Protein AF-A0A925RPX2-F1 (afdb_monomer)

Foldseek 3Di:
DDPVLVVCCVVVVDPPVVSVLLVLLAAQWWKQFPPQGIWGWHDDDPPVQKTFIQGPVRHRDIDGNVCCSVGIDTADCLQLRNCCVPPLVVLLVCLVVPVLVSVQSNCVNVVQKDFLVVVCVSCDVRSHDVVCCVVSCVVSLVVNLVVLQWQRDPDRRGMIGGDDPPDFPVRSLVVQCVPDPDLVSNLVSLVVCLVPVVSCLPPQVVLVVVQVVLQVVLVVCLVPPVLSSLSSQLSNVSSQVSDPPDDDDPPGDHLLNSCLPDDLLVVLQSLLPHDLSSSLRNLVSLCVNPPPCSLVSLLVSLQRNAQSNVVSNLVVCVVVVSLVVNQVSLQVCLVVLNHFQNNLVVLLVCCVHSNVSNQELSSLVSLLVLLQVLVPDPDDRRNVVVVVCLQPVLCSLVSHLLPDDLVSLQVSLLSLLVRPNDDPVSNVSSSVSSCVNRVSNVLVVPPVNPPPPVQQFEAAPVLLVVLVVVLCCLVPPVLVVLVVQLVVLVVVPDCPPRPSNVVSVVSNVVSVVSNVVSVVNSVRYDHDPQPPDDFQFDDAQKWWWKAFPVRDIDIAHEHTPRPDDVVVNYDHCPDPQNVQRGGHGAQDWGFDQDPPPRDTTIIGTHGMDGHDD

Structure (mmCIF, N/CA/C/O backbone):
data_AF-A0A925RPX2-F1
#
_entry.id   AF-A0A925RPX2-F1
#
loop_
_atom_site.group_PDB
_atom_site.id
_atom_site.type_symbol
_atom_site.label_atom_id
_atom_site.label_alt_id
_atom_site.label_comp_id
_atom_site.label_asym_id
_atom_site.label_entity_id
_atom_site.label_seq_id
_atom_site.pdbx_PDB_ins_code
_atom_site.Cartn_x
_atom_site.Cartn_y
_atom_site.Cartn_z
_atom_site.occupancy
_atom_site.B_iso_or_equiv
_atom_site.auth_seq_id
_atom_site.auth_comp_id
_atom_site.auth_asym_id
_atom_site.auth_atom_id
_atom_site.pdbx_PDB_model_num
ATOM 1 N N . MET A 1 1 ? 31.991 4.817 -59.194 1.00 83.44 1 MET A N 1
ATOM 2 C CA . MET A 1 1 ? 31.283 5.787 -60.062 1.00 83.44 1 MET A CA 1
ATOM 3 C C . MET A 1 1 ? 30.471 4.980 -61.064 1.00 83.44 1 MET A C 1
ATOM 5 O O . MET A 1 1 ? 30.929 3.903 -61.421 1.00 83.44 1 MET A O 1
ATOM 9 N N . HIS A 1 2 ? 29.272 5.416 -61.454 1.00 91.44 2 HIS A N 1
ATOM 10 C CA . HIS A 1 2 ? 28.470 4.679 -62.437 1.00 91.44 2 HIS A CA 1
ATOM 11 C C . HIS A 1 2 ? 29.139 4.754 -63.828 1.00 91.44 2 HIS A C 1
ATOM 13 O O . HIS A 1 2 ? 29.599 5.845 -64.180 1.00 91.44 2 HIS A O 1
ATOM 19 N N . PRO A 1 3 ? 29.171 3.673 -64.637 1.00 90.69 3 PRO A N 1
ATOM 20 C CA . PRO A 1 3 ? 29.892 3.648 -65.919 1.00 90.69 3 PRO A CA 1
ATOM 21 C C . PRO A 1 3 ? 29.513 4.778 -66.889 1.00 90.69 3 PRO A C 1
ATOM 23 O O . PRO A 1 3 ? 30.376 5.363 -67.545 1.00 90.69 3 PRO A O 1
ATOM 26 N N . ASP A 1 4 ? 28.228 5.134 -66.957 1.00 87.94 4 ASP A N 1
ATOM 27 C CA . ASP A 1 4 ? 27.755 6.218 -67.834 1.00 87.94 4 ASP A CA 1
ATOM 28 C C . ASP A 1 4 ? 28.209 7.607 -67.375 1.00 87.94 4 ASP A C 1
ATOM 30 O O . ASP A 1 4 ? 28.449 8.493 -68.194 1.00 87.94 4 ASP A O 1
ATOM 34 N N . VAL A 1 5 ? 28.392 7.790 -66.068 1.00 90.81 5 VAL A N 1
ATOM 35 C CA . VAL A 1 5 ? 28.855 9.051 -65.479 1.00 90.81 5 VAL A CA 1
ATOM 36 C C . VAL A 1 5 ? 30.376 9.163 -65.567 1.00 90.81 5 VAL A C 1
ATOM 38 O O . VAL A 1 5 ? 30.907 10.241 -65.831 1.00 90.81 5 VAL A O 1
ATOM 41 N N . GLU A 1 6 ? 31.082 8.043 -65.423 1.00 91.38 6 GLU A N 1
ATOM 42 C CA . GLU A 1 6 ? 32.536 7.966 -65.557 1.00 91.38 6 GLU A CA 1
ATOM 43 C C . GLU A 1 6 ? 33.006 8.418 -66.944 1.00 91.38 6 GLU A C 1
ATOM 45 O O . GLU A 1 6 ? 33.950 9.201 -67.048 1.00 91.38 6 GLU A O 1
ATOM 50 N N . LYS A 1 7 ? 32.281 8.044 -68.008 1.00 91.25 7 LYS A N 1
ATOM 51 C CA . LYS A 1 7 ? 32.540 8.533 -69.374 1.00 91.25 7 LYS A CA 1
ATOM 52 C C . LYS A 1 7 ? 32.423 10.058 -69.484 1.00 91.25 7 LYS A C 1
ATOM 54 O O . LYS A 1 7 ? 33.217 10.679 -70.188 1.00 91.25 7 LYS A O 1
ATOM 59 N N . LEU A 1 8 ? 31.458 10.675 -68.796 1.00 89.50 8 LEU A N 1
ATOM 60 C CA . LEU A 1 8 ? 31.257 12.130 -68.815 1.00 89.50 8 LEU A CA 1
ATOM 61 C C . LEU A 1 8 ? 32.356 12.875 -68.048 1.00 89.50 8 LEU A C 1
ATOM 63 O O . LEU A 1 8 ? 32.799 13.934 -68.498 1.00 89.50 8 LEU A O 1
ATOM 67 N N . VAL A 1 9 ? 32.816 12.315 -66.926 1.00 91.38 9 VAL A N 1
ATOM 68 C CA . VAL A 1 9 ? 33.948 12.850 -66.153 1.00 91.38 9 VAL A CA 1
ATOM 69 C C . VAL A 1 9 ? 35.251 12.714 -66.946 1.00 91.38 9 VAL A C 1
ATOM 71 O O . VAL A 1 9 ? 35.983 13.691 -67.083 1.00 91.38 9 VAL A O 1
ATOM 74 N N . ALA A 1 10 ? 35.516 11.540 -67.527 1.00 90.44 10 ALA A N 1
ATOM 75 C CA . ALA A 1 10 ? 36.710 11.281 -68.334 1.00 90.44 10 ALA A CA 1
ATOM 76 C C . ALA A 1 10 ? 36.776 12.165 -69.592 1.00 90.44 10 ALA A C 1
ATOM 78 O O . ALA A 1 10 ? 37.853 12.604 -69.98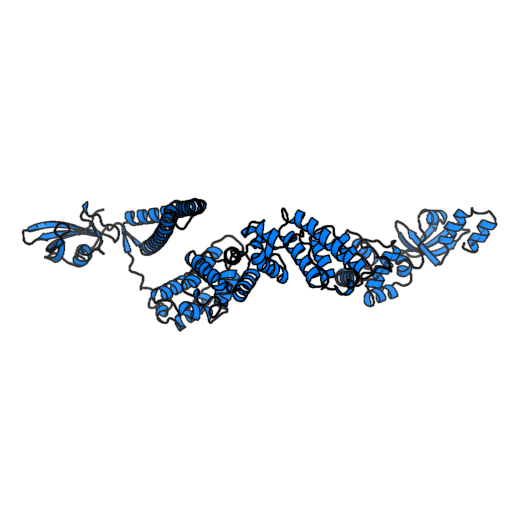6 1.00 90.44 10 ALA A O 1
ATOM 79 N N . ALA A 1 11 ? 35.623 12.484 -70.189 1.00 90.38 11 ALA A N 1
ATOM 80 C CA . ALA A 1 11 ? 35.512 13.412 -71.314 1.00 90.38 11 ALA A CA 1
ATOM 81 C C . ALA A 1 11 ? 35.561 14.904 -70.910 1.00 90.38 11 ALA A C 1
ATOM 83 O O . ALA A 1 11 ? 35.357 15.765 -71.765 1.00 90.38 11 ALA A O 1
ATOM 84 N N . GLY A 1 12 ? 35.763 15.229 -69.626 1.00 88.19 12 GLY A N 1
ATOM 85 C CA . GLY A 1 12 ? 35.833 16.605 -69.120 1.00 88.19 12 GLY A CA 1
ATOM 86 C C . GLY A 1 12 ? 34.508 17.375 -69.161 1.00 88.19 12 GLY A C 1
ATOM 87 O O . GLY A 1 12 ? 34.500 18.591 -68.985 1.00 88.19 12 GLY A O 1
ATOM 88 N N . ARG A 1 13 ? 33.378 16.693 -69.395 1.00 88.75 13 ARG A N 1
ATOM 89 C CA . ARG A 1 13 ? 32.055 17.330 -69.520 1.00 88.75 13 ARG A CA 1
ATOM 90 C C . ARG A 1 13 ? 31.471 17.744 -68.174 1.00 88.75 13 ARG A C 1
ATOM 92 O O . ARG A 1 13 ? 30.673 18.675 -68.126 1.00 88.75 13 ARG A O 1
ATOM 99 N N . ILE A 1 14 ? 31.852 17.056 -67.098 1.00 90.38 14 ILE A N 1
ATOM 100 C CA . ILE A 1 14 ? 31.456 17.378 -65.723 1.00 90.38 14 ILE A CA 1
ATOM 101 C C . ILE A 1 14 ? 32.638 17.183 -64.755 1.00 90.38 14 ILE A C 1
ATOM 103 O O . ILE A 1 14 ? 33.456 16.284 -64.966 1.00 90.38 14 ILE A O 1
ATOM 107 N N . PRO A 1 15 ? 32.736 17.975 -63.670 1.00 93.06 15 PRO A N 1
ATOM 108 C CA . PRO A 1 15 ? 33.740 17.763 -62.628 1.00 93.06 15 PRO A CA 1
ATOM 109 C C . PRO A 1 15 ? 33.550 16.434 -61.882 1.00 93.06 15 PRO A C 1
ATOM 111 O O . PRO A 1 15 ? 32.421 15.995 -61.660 1.00 93.06 15 PRO A O 1
ATOM 114 N N . LYS A 1 16 ? 34.647 15.838 -61.395 1.00 91.31 16 LYS A N 1
ATOM 115 C CA . LYS A 1 16 ? 34.621 14.577 -60.627 1.00 91.31 16 LYS A CA 1
ATOM 116 C C . LYS A 1 16 ? 33.638 14.588 -59.435 1.00 91.31 16 LYS A C 1
ATOM 118 O O . LYS A 1 16 ? 32.852 13.647 -59.358 1.00 91.31 16 LYS A O 1
ATOM 123 N N . PRO A 1 17 ? 33.569 15.633 -58.579 1.00 92.00 17 PRO A N 1
ATOM 124 C CA . PRO A 1 17 ? 32.609 15.662 -57.465 1.00 92.00 17 PRO A CA 1
ATOM 125 C C . PRO A 1 17 ? 31.141 15.648 -57.921 1.00 92.00 17 PRO A C 1
ATOM 127 O O . PRO A 1 17 ? 30.284 15.030 -57.293 1.00 92.00 17 PRO A O 1
ATOM 130 N N . VAL A 1 18 ? 30.848 16.296 -59.055 1.00 90.69 18 VAL A N 1
ATOM 131 C CA . VAL A 1 18 ? 29.513 16.286 -59.672 1.00 90.69 18 VAL A CA 1
ATOM 132 C C . VAL A 1 18 ? 29.195 14.882 -60.184 1.00 90.69 18 VAL A C 1
ATOM 134 O O . VAL A 1 18 ? 28.097 14.387 -59.951 1.00 90.69 18 VAL A O 1
ATOM 137 N N . GLY A 1 19 ? 30.163 14.207 -60.810 1.00 91.75 19 GLY A N 1
ATOM 138 C CA . GLY A 1 19 ? 30.017 12.819 -61.252 1.00 91.75 19 GLY A CA 1
ATOM 139 C C . GLY A 1 19 ? 29.832 11.815 -60.105 1.00 91.75 19 GLY A C 1
ATOM 140 O O . GLY A 1 19 ? 29.052 10.869 -60.225 1.00 91.75 19 GLY A O 1
ATOM 141 N N . GLU A 1 20 ? 30.490 12.021 -58.965 1.00 92.94 20 GLU A N 1
ATOM 142 C CA . GLU A 1 20 ? 30.296 11.199 -57.762 1.00 92.94 20 GLU A CA 1
ATOM 143 C C . GLU A 1 20 ? 28.879 11.366 -57.204 1.00 92.94 20 GLU A C 1
ATOM 145 O O . GLU A 1 20 ? 28.175 10.371 -57.017 1.00 92.94 20 GLU A O 1
ATOM 150 N N . ARG A 1 21 ? 28.418 12.613 -57.035 1.00 93.69 21 ARG A N 1
ATOM 151 C CA . ARG A 1 21 ? 27.053 12.907 -56.575 1.00 93.69 21 ARG A CA 1
ATOM 152 C C . ARG A 1 21 ? 25.995 12.389 -57.545 1.00 93.69 21 ARG A C 1
ATOM 154 O O . ARG A 1 21 ? 24.973 11.869 -57.104 1.00 93.69 21 ARG A O 1
ATOM 161 N N . LEU A 1 22 ? 26.233 12.524 -58.846 1.00 92.81 22 LEU A N 1
ATOM 162 C CA . LEU A 1 22 ? 25.330 12.032 -59.876 1.00 92.81 22 LEU A CA 1
ATOM 163 C C . LEU A 1 22 ? 25.261 10.504 -59.846 1.00 92.81 22 LEU A C 1
ATOM 165 O O . LEU A 1 22 ? 24.171 9.959 -59.835 1.00 92.81 22 LEU A O 1
ATOM 169 N N . SER A 1 23 ? 26.394 9.808 -59.715 1.00 94.19 23 SER A N 1
ATOM 170 C CA . SER A 1 23 ? 26.424 8.338 -59.612 1.00 94.19 23 SER A CA 1
ATOM 171 C C . SER A 1 23 ? 25.605 7.787 -58.445 1.00 94.19 23 SER A C 1
ATOM 173 O O . SER A 1 23 ? 25.100 6.673 -58.531 1.00 94.19 23 SER A O 1
ATOM 175 N N . GLN A 1 24 ? 25.454 8.548 -57.360 1.00 94.25 24 GLN A N 1
ATOM 176 C CA . GLN A 1 24 ? 24.582 8.167 -56.249 1.00 94.25 24 GLN A CA 1
ATOM 177 C C . GLN A 1 24 ? 23.092 8.169 -56.628 1.00 94.25 24 GLN A C 1
ATOM 179 O O . GLN A 1 24 ? 22.312 7.481 -55.984 1.00 94.25 24 GLN A O 1
ATOM 184 N N . LEU A 1 25 ? 22.699 8.884 -57.683 1.00 94.44 25 LEU A N 1
ATOM 185 C CA . LEU A 1 25 ? 21.346 8.897 -58.247 1.00 94.44 25 LEU A CA 1
ATOM 186 C C . LEU A 1 25 ? 21.219 8.019 -59.497 1.00 94.44 25 LEU A C 1
ATOM 188 O O . LEU A 1 25 ? 20.345 8.260 -60.322 1.00 94.44 25 LEU A O 1
ATOM 192 N N . ALA A 1 26 ? 22.096 7.031 -59.674 1.00 94.44 26 ALA A N 1
ATOM 193 C CA . ALA A 1 26 ? 21.923 6.058 -60.744 1.00 94.44 26 ALA A CA 1
ATOM 194 C C . ALA A 1 26 ? 20.628 5.242 -60.552 1.00 94.44 26 ALA A C 1
ATOM 196 O O . ALA A 1 26 ? 20.245 4.983 -59.406 1.00 94.44 26 ALA A O 1
ATOM 197 N N . PRO A 1 27 ? 19.973 4.798 -61.641 1.00 95.31 27 PRO A N 1
ATOM 198 C CA . PRO A 1 27 ? 18.850 3.874 -61.580 1.00 95.31 27 PRO A CA 1
ATOM 199 C C . PRO A 1 27 ? 19.154 2.671 -60.690 1.00 95.31 27 PRO A C 1
ATOM 201 O O . PRO A 1 27 ? 20.231 2.080 -60.766 1.00 95.31 27 PRO A O 1
ATOM 204 N N . GLY A 1 28 ? 18.203 2.330 -59.826 1.00 93.31 28 GLY A N 1
ATOM 205 C CA . GLY A 1 28 ? 18.356 1.303 -58.800 1.00 93.31 28 GLY A CA 1
ATOM 206 C C . GLY A 1 28 ? 18.831 1.826 -57.443 1.00 93.31 28 GLY A C 1
ATOM 207 O O . GLY A 1 28 ? 18.580 1.157 -56.446 1.00 93.31 28 GLY A O 1
ATOM 208 N N . ASN A 1 29 ? 19.442 3.014 -57.363 1.00 95.62 29 ASN A N 1
ATOM 209 C CA . ASN A 1 29 ? 19.823 3.606 -56.079 1.00 95.62 29 ASN A CA 1
ATOM 210 C C . ASN A 1 29 ? 18.643 4.287 -55.379 1.00 95.62 29 ASN A C 1
ATOM 212 O O . ASN A 1 29 ? 17.643 4.667 -55.993 1.00 95.62 29 ASN A O 1
ATOM 216 N N . PHE A 1 30 ? 18.811 4.507 -54.078 1.00 96.75 30 PHE A N 1
ATOM 217 C CA . PHE A 1 30 ? 17.820 5.145 -53.224 1.00 96.75 30 PHE A CA 1
ATOM 218 C C . PHE A 1 30 ? 18.237 6.553 -52.838 1.00 96.75 30 PHE A C 1
ATOM 220 O O . PHE A 1 30 ? 19.423 6.871 -52.699 1.00 96.75 30 PHE A O 1
ATOM 227 N N . CYS A 1 31 ? 17.235 7.399 -52.631 1.00 95.56 31 CYS A N 1
ATOM 228 C CA . CYS A 1 31 ? 17.437 8.767 -52.205 1.00 95.56 31 CYS A CA 1
ATOM 229 C C . CYS A 1 31 ? 16.358 9.243 -51.226 1.00 95.56 31 CYS A C 1
ATOM 231 O O . CYS A 1 31 ? 15.223 8.768 -51.253 1.00 95.56 31 CYS A O 1
ATOM 233 N N . LEU A 1 32 ? 16.710 10.195 -50.365 1.00 94.44 32 LEU A N 1
ATOM 234 C CA . LEU A 1 32 ? 15.812 10.841 -49.416 1.00 94.44 32 LEU A CA 1
ATOM 235 C C . LEU A 1 32 ? 15.544 12.276 -49.853 1.00 94.44 32 LEU A C 1
ATOM 237 O O . LEU A 1 32 ? 16.477 13.068 -49.962 1.00 94.44 32 LEU A O 1
ATOM 241 N N . HIS A 1 33 ? 14.280 12.635 -50.058 1.00 94.75 33 HIS A N 1
ATOM 242 C CA . HIS A 1 33 ? 13.860 14.011 -50.303 1.00 94.75 33 HIS A CA 1
ATOM 243 C C . HIS A 1 33 ? 13.125 14.572 -49.083 1.00 94.75 33 HIS A C 1
ATOM 245 O O . HIS A 1 33 ? 12.215 13.936 -48.553 1.00 94.75 33 HIS A O 1
ATOM 251 N N . LYS A 1 34 ? 13.430 15.813 -48.684 1.00 90.12 34 LYS A N 1
ATOM 252 C CA . LYS A 1 34 ? 12.839 16.447 -47.487 1.00 90.12 34 LYS A CA 1
ATOM 253 C C . LYS A 1 34 ? 11.302 16.464 -47.481 1.00 90.12 34 LYS A C 1
ATOM 255 O O . LYS A 1 34 ? 10.702 16.334 -46.421 1.00 90.12 34 LYS A O 1
ATOM 260 N N . SER A 1 35 ? 10.678 16.644 -48.648 1.00 89.69 35 SER A N 1
ATOM 261 C CA . SER A 1 35 ? 9.212 16.727 -48.779 1.00 89.69 35 SER A CA 1
ATOM 262 C C . SER A 1 35 ? 8.545 15.438 -49.256 1.00 89.69 35 SER A C 1
ATOM 264 O O . SER A 1 35 ? 7.378 15.231 -48.957 1.00 89.69 35 SER A O 1
ATOM 266 N N . PHE A 1 36 ? 9.254 14.608 -50.029 1.00 89.44 36 PHE A N 1
ATOM 267 C CA . PHE A 1 36 ? 8.663 13.421 -50.669 1.00 89.44 36 PHE A CA 1
ATOM 268 C C . PHE A 1 36 ? 9.029 12.127 -49.931 1.00 89.44 36 PHE A C 1
ATOM 270 O O . PHE A 1 36 ? 8.434 11.088 -50.186 1.00 89.44 36 PHE A O 1
ATOM 277 N N . GLY A 1 37 ? 9.952 12.199 -48.967 1.00 92.00 37 GLY A N 1
ATOM 278 C CA . GLY A 1 37 ? 10.412 11.047 -48.209 1.00 92.00 37 GLY A CA 1
ATOM 279 C C . GLY A 1 37 ? 11.419 10.212 -48.991 1.00 92.00 37 GLY A C 1
ATOM 280 O O . GLY A 1 37 ? 12.156 10.723 -49.839 1.00 92.00 37 GLY A O 1
ATOM 281 N N . ALA A 1 38 ? 11.490 8.933 -48.641 1.00 94.38 38 ALA A N 1
ATOM 282 C CA . ALA A 1 38 ? 12.363 7.966 -49.283 1.00 94.38 38 ALA A CA 1
ATOM 283 C C . ALA A 1 38 ? 11.835 7.605 -50.678 1.00 94.38 38 ALA A C 1
ATOM 285 O O . ALA A 1 38 ? 10.625 7.463 -50.870 1.00 94.38 38 ALA A O 1
ATOM 286 N N . GLY A 1 39 ? 12.742 7.439 -51.638 1.00 95.50 39 GLY A N 1
ATOM 287 C CA . GLY A 1 39 ? 12.403 7.010 -52.987 1.00 95.50 39 GLY A CA 1
ATOM 288 C C . GLY A 1 39 ? 13.518 6.238 -53.678 1.00 95.50 39 GLY A C 1
ATOM 289 O O . GLY A 1 39 ? 14.686 6.325 -53.291 1.00 95.50 39 GLY A O 1
ATOM 290 N N . LYS A 1 40 ? 13.143 5.479 -54.706 1.00 96.88 40 LYS A N 1
ATOM 291 C CA . LYS A 1 40 ? 14.044 4.712 -55.567 1.00 96.88 40 LYS A CA 1
ATOM 292 C C . LYS A 1 40 ? 14.127 5.370 -56.936 1.00 96.88 40 LYS A C 1
ATOM 294 O O . LYS A 1 40 ? 13.103 5.648 -57.557 1.00 96.88 40 LYS A O 1
ATOM 299 N N . VAL A 1 41 ? 15.342 5.607 -57.419 1.00 96.31 41 VAL A N 1
ATOM 300 C CA . VAL A 1 41 ? 15.547 6.095 -58.784 1.00 96.31 41 VAL A CA 1
ATOM 301 C C . VAL A 1 41 ? 15.214 4.966 -59.750 1.00 96.31 41 VAL A C 1
ATOM 303 O O . VAL A 1 41 ? 15.841 3.905 -59.711 1.00 96.31 41 VAL A O 1
ATOM 306 N N . THR A 1 42 ? 14.235 5.187 -60.619 1.00 96.12 42 THR A N 1
ATOM 307 C CA . THR A 1 42 ? 13.827 4.203 -61.628 1.00 96.12 42 THR A CA 1
ATOM 308 C C . THR A 1 42 ? 14.557 4.420 -62.940 1.00 96.12 42 THR A C 1
ATOM 310 O O . THR A 1 42 ? 14.999 3.459 -63.564 1.00 96.12 42 THR A O 1
ATOM 313 N N . GLU A 1 43 ? 14.738 5.680 -63.327 1.00 95.06 43 GLU A N 1
ATOM 314 C CA . GLU A 1 43 ? 15.341 6.057 -64.597 1.00 95.06 43 GLU A CA 1
ATOM 315 C C . GLU A 1 43 ? 16.000 7.437 -64.509 1.00 95.06 43 GLU A C 1
ATOM 317 O O . GLU A 1 43 ? 15.612 8.293 -63.711 1.00 95.06 43 GLU A O 1
ATOM 322 N N . TRP A 1 44 ? 16.991 7.666 -65.366 1.00 94.94 44 TRP A N 1
ATOM 323 C CA . TRP A 1 44 ? 17.564 8.982 -65.615 1.00 94.94 44 TRP A CA 1
ATOM 324 C C . TRP A 1 44 ? 17.787 9.211 -67.114 1.00 94.94 44 TRP A C 1
ATOM 326 O O . TRP A 1 44 ? 18.173 8.306 -67.849 1.00 94.94 44 TRP A O 1
ATOM 336 N N . ASP A 1 45 ? 17.596 10.444 -67.566 1.00 93.19 45 ASP A N 1
ATOM 337 C CA . ASP A 1 45 ? 18.025 10.907 -68.881 1.00 93.19 45 ASP A CA 1
ATOM 338 C C . ASP A 1 45 ? 19.114 11.961 -68.683 1.00 93.19 45 ASP A C 1
ATOM 340 O O . ASP A 1 45 ? 18.853 13.134 -68.398 1.00 93.19 45 ASP A O 1
ATOM 344 N N . LEU A 1 46 ? 20.367 11.531 -68.825 1.00 89.69 46 LEU A N 1
ATOM 345 C CA . LEU A 1 46 ? 21.529 12.404 -68.666 1.00 89.69 46 LEU A CA 1
ATOM 346 C C . LEU A 1 46 ? 21.621 13.470 -69.769 1.00 89.69 46 LEU A C 1
ATOM 348 O O . LEU A 1 46 ? 22.185 14.538 -69.527 1.00 89.69 46 LEU A O 1
ATOM 352 N N . ALA A 1 47 ? 21.083 13.204 -70.966 1.00 87.69 47 ALA A N 1
ATOM 353 C CA . ALA A 1 47 ? 21.106 14.147 -72.081 1.00 87.69 47 ALA A CA 1
ATOM 354 C C . ALA A 1 47 ? 19.997 15.199 -71.935 1.00 87.69 47 ALA A C 1
ATOM 356 O O . ALA A 1 47 ? 20.266 16.395 -72.067 1.00 87.69 47 ALA A O 1
ATOM 357 N N . GLY A 1 48 ? 18.781 14.761 -71.598 1.00 90.19 48 GLY A N 1
ATOM 358 C CA . GLY A 1 48 ? 17.634 15.619 -71.294 1.00 90.19 48 GLY A CA 1
ATOM 359 C C . GLY A 1 48 ? 17.663 16.249 -69.899 1.00 90.19 48 GLY A C 1
ATOM 360 O O . GLY A 1 48 ? 16.836 17.112 -69.613 1.00 90.19 48 GLY A O 1
ATOM 361 N N . LYS A 1 49 ? 18.630 15.876 -69.049 1.00 93.12 49 LYS A N 1
ATOM 362 C CA . LYS A 1 49 ? 18.794 16.340 -67.658 1.00 93.12 49 LYS A CA 1
ATOM 363 C C . LYS A 1 49 ? 17.569 16.050 -66.784 1.00 93.12 49 LYS A C 1
ATOM 365 O O . LYS A 1 49 ? 17.178 16.876 -65.959 1.00 93.12 49 LYS A O 1
ATOM 370 N N . ARG A 1 50 ? 16.975 14.869 -66.938 1.00 96.12 50 ARG A N 1
ATOM 371 C CA . ARG A 1 50 ? 15.784 14.439 -66.190 1.00 96.12 50 ARG A CA 1
ATOM 372 C C . ARG A 1 50 ? 16.086 13.203 -65.354 1.00 96.12 50 ARG A C 1
ATOM 374 O O . ARG A 1 50 ? 16.981 12.425 -65.675 1.00 96.12 50 ARG A O 1
ATOM 381 N N . ILE A 1 51 ? 15.347 13.038 -64.267 1.00 96.31 51 ILE A N 1
ATOM 382 C CA . ILE A 1 51 ? 15.389 11.854 -63.409 1.00 96.31 51 ILE A CA 1
ATOM 383 C C . ILE A 1 51 ? 13.985 11.527 -62.924 1.00 96.31 51 ILE A C 1
ATOM 385 O O . ILE A 1 51 ? 13.226 12.434 -62.574 1.00 96.31 51 ILE A O 1
ATOM 389 N N . THR A 1 52 ? 13.673 10.238 -62.886 1.00 96.62 52 THR A N 1
ATOM 390 C CA . THR A 1 52 ? 12.402 9.706 -62.404 1.00 96.62 52 THR A CA 1
ATOM 391 C C . THR A 1 52 ? 12.646 8.931 -61.119 1.00 96.62 52 THR A C 1
ATOM 393 O O . THR A 1 52 ? 13.517 8.059 -61.050 1.00 96.62 52 THR A O 1
ATOM 396 N N . VAL A 1 53 ? 11.885 9.271 -60.082 1.00 96.31 53 VAL A N 1
ATOM 397 C CA . VAL A 1 53 ? 11.990 8.652 -58.759 1.00 96.31 53 VAL A CA 1
ATOM 398 C C . VAL A 1 53 ? 10.614 8.171 -58.316 1.00 96.31 53 VAL A C 1
ATOM 400 O O . VAL A 1 53 ? 9.640 8.921 -58.366 1.00 96.31 53 VAL A O 1
ATOM 403 N N . ASP A 1 54 ? 10.548 6.927 -57.852 1.00 95.25 54 ASP A N 1
ATOM 404 C CA . ASP A 1 54 ? 9.391 6.384 -57.145 1.00 95.25 54 ASP A CA 1
ATOM 405 C C . ASP A 1 54 ? 9.563 6.637 -55.648 1.00 95.25 54 ASP A C 1
ATOM 407 O O . ASP A 1 54 ? 10.362 5.973 -54.986 1.00 95.25 54 ASP A O 1
ATOM 411 N N . PHE A 1 55 ? 8.836 7.615 -55.113 1.00 93.69 55 PHE A N 1
ATOM 412 C CA . PHE A 1 55 ? 8.750 7.867 -53.678 1.00 93.69 55 PHE A CA 1
ATOM 413 C C . PHE A 1 55 ? 7.650 7.022 -53.039 1.00 93.69 55 PHE A C 1
ATOM 415 O O . PHE A 1 55 ? 6.683 6.621 -53.684 1.00 93.69 55 PHE A O 1
ATOM 422 N N . GLU A 1 56 ? 7.757 6.815 -51.730 1.00 85.50 56 GLU A N 1
ATOM 423 C CA . GLU A 1 56 ? 6.840 5.972 -50.955 1.00 85.50 56 GLU A CA 1
ATOM 424 C C . GLU A 1 56 ? 5.348 6.323 -51.136 1.00 85.50 56 GLU A C 1
ATOM 426 O O . GLU A 1 56 ? 4.497 5.437 -51.138 1.00 85.50 56 GLU A O 1
ATOM 431 N N . ASN A 1 57 ? 5.032 7.608 -51.333 1.00 83.75 57 ASN A N 1
ATOM 432 C CA . ASN A 1 57 ? 3.661 8.098 -51.515 1.00 83.75 57 ASN A CA 1
ATOM 433 C C . ASN A 1 57 ? 3.371 8.625 -52.935 1.00 83.75 57 ASN A C 1
ATOM 435 O O . ASN A 1 57 ? 2.265 9.102 -53.189 1.00 83.75 57 ASN A O 1
ATOM 439 N N . SER A 1 58 ? 4.341 8.582 -53.855 1.00 88.69 58 SER A N 1
ATOM 440 C CA . SER A 1 58 ? 4.193 9.083 -55.228 1.00 88.69 58 SER A CA 1
ATOM 441 C C . SER A 1 58 ? 5.131 8.359 -56.196 1.00 88.69 58 SER A C 1
ATOM 443 O O . SER A 1 58 ? 6.349 8.449 -56.083 1.00 88.69 58 SER A O 1
ATOM 445 N N . SER A 1 59 ? 4.563 7.671 -57.188 1.00 90.25 59 SER A N 1
ATOM 446 C CA . SER A 1 59 ? 5.323 6.969 -58.234 1.00 90.25 59 SER A CA 1
ATOM 447 C C . SER A 1 59 ? 5.462 7.819 -59.502 1.00 90.25 59 SER A C 1
ATOM 449 O O . SER A 1 59 ? 4.601 8.649 -59.802 1.00 90.25 59 SER A O 1
ATOM 451 N N . GLY A 1 60 ? 6.551 7.609 -60.241 1.00 91.31 60 GLY A N 1
ATOM 452 C CA . GLY A 1 60 ? 6.820 8.212 -61.542 1.00 91.31 60 GLY A CA 1
ATOM 453 C C . GLY A 1 60 ? 7.188 9.688 -61.459 1.00 91.31 60 GLY A C 1
ATOM 454 O O . GLY A 1 60 ? 6.903 10.446 -62.384 1.00 91.31 60 GLY A O 1
ATOM 455 N N . GLN A 1 61 ? 7.771 10.134 -60.346 1.00 93.56 61 GLN A N 1
ATOM 456 C CA . GLN A 1 61 ? 8.001 11.551 -60.129 1.00 93.56 61 GLN A CA 1
ATOM 457 C C . GLN A 1 61 ? 9.227 12.040 -60.898 1.00 93.56 61 GLN A C 1
ATOM 459 O O . GLN A 1 61 ? 10.370 11.788 -60.516 1.00 93.56 61 GLN A O 1
ATOM 464 N N . GLU A 1 62 ? 8.967 12.776 -61.974 1.00 94.31 62 GLU A N 1
ATOM 465 C CA . GLU A 1 62 ? 9.995 13.309 -62.860 1.00 94.31 62 GLU A CA 1
ATOM 466 C C . GLU A 1 62 ? 10.461 14.705 -62.415 1.00 94.31 62 GLU A C 1
ATOM 468 O O . GLU A 1 62 ? 9.653 15.606 -62.164 1.00 94.31 62 GLU A O 1
ATOM 473 N N . MET A 1 63 ? 11.775 14.918 -62.338 1.00 94.69 63 MET A N 1
ATOM 474 C CA . MET A 1 63 ? 12.367 16.208 -61.976 1.00 94.69 63 MET A CA 1
ATOM 475 C C . MET A 1 63 ? 13.673 16.488 -62.721 1.00 94.69 63 MET A C 1
ATOM 477 O O . MET A 1 63 ? 14.252 15.616 -63.364 1.00 94.69 63 MET A O 1
ATOM 481 N N . ASP A 1 64 ? 14.120 17.741 -62.661 1.00 95.88 64 ASP A N 1
ATOM 482 C CA . ASP A 1 64 ? 15.420 18.142 -63.199 1.00 95.88 64 ASP A CA 1
ATOM 483 C C . ASP A 1 64 ? 16.570 17.485 -62.411 1.00 95.88 64 ASP A C 1
ATOM 485 O O . ASP A 1 64 ? 16.542 17.398 -61.179 1.00 95.88 64 ASP A O 1
ATOM 489 N N . LEU A 1 65 ? 17.595 17.029 -63.131 1.00 93.50 65 LEU A N 1
ATOM 490 C CA . LEU A 1 65 ? 18.735 16.299 -62.580 1.00 93.50 65 LEU A CA 1
ATOM 491 C C . LEU A 1 65 ? 19.530 17.141 -61.570 1.00 93.50 65 LEU A C 1
ATOM 493 O O . LEU A 1 65 ? 19.917 16.645 -60.511 1.00 93.50 65 LEU A O 1
ATOM 497 N N . GLN A 1 66 ? 19.758 18.425 -61.866 1.00 91.69 66 GLN A N 1
ATOM 498 C CA . GLN A 1 66 ? 20.483 19.325 -60.970 1.00 91.69 66 GLN A CA 1
ATOM 499 C C . GLN A 1 66 ? 19.662 19.602 -59.708 1.00 91.69 66 GLN A C 1
ATOM 501 O O . GLN A 1 66 ? 20.214 19.618 -58.605 1.00 91.69 66 GLN A O 1
ATOM 506 N N . PHE A 1 67 ? 18.346 19.765 -59.850 1.00 93.69 67 PHE A N 1
ATOM 507 C CA . PHE A 1 67 ? 17.441 19.883 -58.710 1.00 93.69 67 PHE A CA 1
ATOM 508 C C . PHE A 1 67 ? 17.491 18.637 -57.815 1.00 93.69 67 PHE A C 1
ATOM 510 O O . PHE A 1 67 ? 17.669 18.766 -56.601 1.00 93.69 67 PHE A O 1
ATOM 517 N N . ALA A 1 68 ? 17.420 17.436 -58.394 1.00 93.56 68 ALA A N 1
ATOM 518 C CA . ALA A 1 68 ? 17.515 16.188 -57.639 1.00 93.56 68 ALA A CA 1
ATOM 519 C C . ALA A 1 68 ? 18.845 16.074 -56.883 1.00 93.56 68 ALA A C 1
ATOM 521 O O . ALA A 1 68 ? 18.849 15.752 -55.695 1.00 93.56 68 ALA A O 1
ATOM 522 N N . MET A 1 69 ? 19.970 16.417 -57.520 1.00 93.31 69 MET A N 1
ATOM 523 C CA . MET A 1 69 ? 21.289 16.417 -56.873 1.00 93.31 69 MET A CA 1
ATOM 524 C C . MET A 1 69 ? 21.362 17.352 -55.657 1.00 93.31 69 MET A C 1
ATOM 526 O O . MET A 1 69 ? 22.078 17.045 -54.703 1.00 93.31 69 MET A O 1
ATOM 530 N N . GLN A 1 70 ? 20.626 18.468 -55.680 1.00 93.38 70 GLN A N 1
ATOM 531 C CA . GLN A 1 70 ? 20.588 19.457 -54.597 1.00 93.38 70 GLN A CA 1
ATOM 532 C C . GLN A 1 70 ? 19.574 19.138 -53.493 1.00 93.38 70 GLN A C 1
ATOM 534 O O . GLN A 1 70 ? 19.750 19.587 -52.362 1.00 93.38 70 GLN A O 1
ATOM 539 N N . LYS A 1 71 ? 18.472 18.455 -53.822 1.00 94.94 71 LYS A N 1
ATOM 540 C CA . LYS A 1 71 ? 17.323 18.274 -52.915 1.00 94.94 71 LYS A CA 1
ATOM 541 C C . LYS A 1 71 ? 17.160 16.867 -52.370 1.00 94.94 71 LYS A C 1
ATOM 543 O O . LYS A 1 71 ? 16.295 16.654 -51.520 1.00 94.94 71 LYS A O 1
ATOM 548 N N . THR A 1 72 ? 17.975 15.935 -52.844 1.00 94.69 72 THR A N 1
ATOM 549 C CA . THR A 1 72 ? 17.999 14.570 -52.334 1.00 94.69 72 THR A CA 1
ATOM 550 C C . THR A 1 72 ? 19.325 14.248 -51.664 1.00 94.69 72 THR A C 1
ATOM 552 O O . THR A 1 72 ? 20.357 14.842 -51.982 1.00 94.69 72 THR A O 1
ATOM 555 N N . GLU A 1 73 ? 19.295 13.273 -50.770 1.00 94.44 73 GLU A N 1
ATOM 556 C CA . GLU A 1 73 ? 20.472 12.647 -50.173 1.00 94.44 73 GLU A CA 1
ATOM 557 C C . GLU A 1 73 ? 20.498 11.173 -50.565 1.00 94.44 73 GLU A C 1
ATOM 559 O O . GLU A 1 73 ? 19.448 10.552 -50.690 1.00 94.44 73 GLU A O 1
ATOM 564 N N . TRP A 1 74 ? 21.679 10.610 -50.807 1.00 94.88 74 TRP A N 1
ATOM 565 C CA . TRP A 1 74 ? 21.811 9.185 -51.110 1.00 94.88 74 TRP A CA 1
ATOM 566 C C . TRP A 1 74 ? 21.495 8.329 -49.882 1.00 94.88 74 TRP A C 1
ATOM 568 O O . TRP A 1 74 ? 21.889 8.686 -48.773 1.00 94.88 74 TRP A O 1
ATOM 578 N N . MET A 1 75 ? 20.840 7.187 -50.092 1.00 93.62 75 MET A N 1
ATOM 579 C CA . MET A 1 75 ? 20.615 6.188 -49.048 1.00 93.62 75 MET A CA 1
ATOM 580 C C . MET A 1 75 ? 21.208 4.829 -49.447 1.00 93.62 75 MET A C 1
ATOM 582 O O . MET A 1 75 ? 21.045 4.407 -50.597 1.00 93.62 75 MET A O 1
ATOM 586 N N . PRO A 1 76 ? 21.853 4.112 -48.509 1.00 93.19 76 PRO A N 1
ATOM 587 C CA . PRO A 1 76 ? 22.252 2.724 -48.714 1.00 93.19 76 PRO A CA 1
ATOM 588 C C . PRO A 1 76 ? 21.048 1.825 -49.015 1.00 93.19 76 PRO A C 1
ATOM 590 O O . PRO A 1 76 ? 19.957 2.047 -48.492 1.00 93.19 76 PRO A O 1
ATOM 593 N N . GLY A 1 77 ? 21.250 0.764 -49.801 1.00 92.75 77 GLY A N 1
ATOM 594 C CA . GLY A 1 77 ? 20.205 -0.243 -50.047 1.00 92.75 77 GLY A CA 1
ATOM 595 C C . GLY A 1 77 ? 19.798 -1.018 -48.788 1.00 92.75 77 GLY A C 1
ATOM 596 O O . GLY A 1 77 ? 18.659 -1.453 -48.680 1.00 92.75 77 GLY A O 1
ATOM 597 N N . GLU A 1 78 ? 20.706 -1.126 -47.815 1.00 92.94 78 GLU A N 1
ATOM 598 C CA . GLU A 1 78 ? 20.460 -1.754 -46.512 1.00 92.94 78 GLU A CA 1
ATOM 599 C C . GLU A 1 78 ? 19.698 -0.842 -45.536 1.00 92.94 78 GLU A C 1
ATOM 601 O O . GLU A 1 78 ? 19.221 -1.327 -44.514 1.00 92.94 78 GLU A O 1
ATOM 606 N N . ASP A 1 79 ? 19.550 0.458 -45.827 1.00 95.62 79 ASP A N 1
ATOM 607 C CA . ASP A 1 79 ? 18.751 1.362 -44.992 1.00 95.62 79 ASP A CA 1
ATOM 608 C C . ASP A 1 79 ? 17.305 0.856 -44.920 1.00 95.62 79 ASP A C 1
ATOM 610 O O . ASP A 1 79 ? 16.702 0.497 -45.932 1.00 95.62 79 ASP A O 1
ATOM 614 N N . PHE A 1 80 ? 16.725 0.860 -43.724 1.00 96.25 80 PHE A N 1
ATOM 615 C CA . PHE A 1 80 ? 15.361 0.421 -43.456 1.00 96.25 80 PHE A CA 1
ATOM 616 C C . PHE A 1 80 ? 14.351 1.029 -44.434 1.00 96.25 80 PHE A C 1
ATOM 618 O O . PHE A 1 80 ? 13.442 0.338 -44.886 1.00 96.25 80 PHE A O 1
ATOM 625 N N . ARG A 1 81 ? 14.505 2.309 -44.797 1.00 94.88 81 ARG A N 1
ATOM 626 C CA . ARG A 1 81 ? 13.606 2.998 -45.734 1.00 94.88 81 ARG A CA 1
ATOM 627 C C . ARG A 1 81 ? 13.769 2.482 -47.165 1.00 94.88 81 ARG A C 1
ATOM 629 O O . ARG A 1 81 ? 12.771 2.347 -47.866 1.00 94.88 81 ARG A O 1
ATOM 636 N N . SER A 1 82 ? 14.991 2.152 -47.576 1.00 95.12 82 SER A N 1
ATOM 637 C CA . SER A 1 82 ? 15.282 1.515 -48.867 1.00 95.12 82 SER A CA 1
ATOM 638 C C . SER A 1 82 ? 14.677 0.109 -48.928 1.00 95.12 82 SER A C 1
ATOM 640 O O . SER A 1 82 ? 13.923 -0.208 -49.849 1.00 95.12 82 SER A O 1
ATOM 642 N N . VAL A 1 83 ? 14.904 -0.702 -47.887 1.00 95.38 83 VAL A N 1
ATOM 643 C CA . VAL A 1 83 ? 14.323 -2.049 -47.756 1.00 95.38 83 VAL A CA 1
ATOM 644 C C . VAL A 1 83 ? 12.797 -1.990 -47.700 1.00 95.38 83 VAL A C 1
ATOM 646 O O . VAL A 1 83 ? 12.126 -2.842 -48.272 1.00 95.38 83 VAL A O 1
ATOM 649 N N . LYS A 1 84 ? 12.216 -0.960 -47.080 1.00 94.81 84 LYS A N 1
ATOM 650 C CA . LYS A 1 84 ? 10.764 -0.754 -47.043 1.00 94.81 84 LYS A CA 1
ATOM 651 C C . LYS A 1 84 ? 10.164 -0.493 -48.422 1.00 94.81 84 LYS A C 1
ATOM 653 O O . LYS A 1 84 ? 9.060 -0.964 -48.672 1.00 94.81 84 LYS A O 1
ATOM 658 N N . ILE A 1 85 ? 10.868 0.212 -49.307 1.00 92.69 85 ILE A N 1
ATOM 659 C CA . ILE A 1 85 ? 10.397 0.466 -50.676 1.00 92.69 85 ILE A CA 1
ATOM 660 C C . ILE A 1 85 ? 10.374 -0.829 -51.499 1.00 92.69 85 ILE A C 1
ATOM 662 O O . ILE A 1 85 ? 9.419 -1.067 -52.232 1.00 92.69 85 ILE A O 1
ATOM 666 N N . GLU A 1 86 ? 11.396 -1.679 -51.378 1.00 91.38 86 GLU A N 1
ATOM 667 C CA . GLU A 1 86 ? 11.516 -2.880 -52.220 1.00 91.38 86 GLU A CA 1
ATOM 668 C C . GLU A 1 86 ? 10.905 -4.151 -51.624 1.00 91.38 86 GLU A C 1
ATOM 670 O O . GLU A 1 86 ? 10.414 -5.007 -52.356 1.00 91.38 86 GLU A O 1
ATOM 675 N N . GLN A 1 87 ? 10.974 -4.309 -50.304 1.00 94.19 87 GLN A N 1
ATOM 676 C CA . GLN A 1 87 ? 10.778 -5.583 -49.604 1.00 94.19 87 GLN A CA 1
ATOM 677 C C . GLN A 1 87 ? 9.816 -5.431 -48.415 1.00 94.19 87 GLN A C 1
ATOM 679 O O . GLN A 1 87 ? 9.997 -6.036 -47.355 1.00 94.19 87 GLN A O 1
ATOM 684 N N . ILE A 1 88 ? 8.753 -4.634 -48.579 1.00 94.06 88 ILE A N 1
ATOM 685 C CA . ILE A 1 88 ? 7.783 -4.360 -47.504 1.00 94.06 88 ILE A CA 1
ATOM 686 C C . ILE A 1 88 ? 7.133 -5.628 -46.930 1.00 94.06 88 ILE A C 1
ATOM 688 O O . ILE A 1 88 ? 6.864 -5.687 -45.730 1.00 94.06 88 ILE A O 1
ATOM 692 N N . GLU A 1 89 ? 6.903 -6.657 -47.751 1.00 96.12 89 GLU A N 1
ATOM 693 C CA . GLU A 1 89 ? 6.328 -7.930 -47.295 1.00 96.12 89 GLU A CA 1
ATOM 694 C C . GLU A 1 89 ? 7.284 -8.710 -46.382 1.00 96.12 89 GLU A C 1
ATOM 696 O O . GLU A 1 89 ? 6.845 -9.294 -45.388 1.00 96.12 89 GLU A O 1
ATOM 701 N N . GLU A 1 90 ? 8.594 -8.648 -46.634 1.00 95.50 90 GLU A N 1
ATOM 702 C CA . GLU A 1 90 ? 9.588 -9.252 -45.742 1.00 95.50 90 GLU A CA 1
ATOM 703 C C . GLU A 1 90 ? 9.684 -8.482 -44.422 1.00 95.50 90 GLU A C 1
ATOM 705 O O . GLU A 1 90 ? 9.740 -9.103 -43.362 1.00 95.50 90 GLU A O 1
ATOM 710 N N . LEU A 1 91 ? 9.572 -7.147 -44.436 1.00 96.88 91 LEU A N 1
ATOM 711 C CA . LEU A 1 91 ? 9.479 -6.363 -43.196 1.00 96.88 91 LEU A CA 1
ATOM 712 C C . LEU A 1 91 ? 8.199 -6.680 -42.406 1.00 96.88 91 LEU A C 1
ATOM 714 O O . LEU A 1 91 ? 8.240 -6.797 -41.181 1.00 96.88 91 LEU A O 1
ATOM 718 N N . ARG A 1 92 ? 7.061 -6.868 -43.089 1.00 97.19 92 ARG A N 1
ATOM 719 C CA . ARG A 1 92 ? 5.785 -7.292 -42.475 1.00 97.19 92 ARG A CA 1
ATOM 720 C C . ARG A 1 92 ? 5.893 -8.670 -41.831 1.00 97.19 92 ARG A C 1
ATOM 722 O O . ARG A 1 92 ? 5.276 -8.917 -40.793 1.00 97.19 92 ARG A O 1
ATOM 729 N N . LYS A 1 93 ? 6.653 -9.577 -42.443 1.00 97.00 93 LYS A N 1
ATOM 730 C CA . LYS A 1 93 ? 6.951 -10.902 -41.897 1.00 97.00 93 LYS A CA 1
ATOM 731 C C . LYS A 1 93 ? 7.905 -10.805 -40.708 1.00 97.00 93 LYS A C 1
ATOM 733 O O . LYS A 1 93 ? 7.588 -11.358 -39.657 1.00 97.00 93 LYS A O 1
ATOM 738 N N . LEU A 1 94 ? 8.987 -10.035 -40.829 1.00 96.25 94 LEU A N 1
ATOM 739 C CA . LEU A 1 94 ? 9.958 -9.797 -39.760 1.00 96.25 94 LEU A CA 1
ATOM 740 C C . LEU A 1 94 ? 9.288 -9.200 -38.518 1.00 96.25 94 LEU A C 1
ATOM 742 O O . LEU A 1 94 ? 9.509 -9.688 -37.416 1.00 96.25 94 LEU A O 1
ATOM 746 N N . ALA A 1 95 ? 8.368 -8.245 -38.694 1.00 96.12 95 ALA A N 1
ATOM 747 C CA . ALA A 1 95 ? 7.570 -7.670 -37.609 1.00 96.12 95 ALA A CA 1
ATOM 748 C C . ALA A 1 95 ? 6.800 -8.719 -36.785 1.00 96.12 95 ALA A C 1
ATOM 750 O O . ALA A 1 95 ? 6.503 -8.481 -35.612 1.00 96.12 95 ALA A O 1
ATOM 751 N N . LYS A 1 96 ? 6.452 -9.861 -37.395 1.00 95.06 96 LYS A N 1
ATOM 752 C CA . LYS A 1 96 ? 5.735 -10.969 -36.751 1.00 95.06 96 LYS A CA 1
ATOM 753 C C . LYS A 1 96 ? 6.677 -12.022 -36.170 1.00 95.06 96 LYS A C 1
ATOM 755 O O . LYS A 1 96 ? 6.340 -12.604 -35.145 1.00 95.06 96 LYS A O 1
ATOM 760 N N . THR A 1 97 ? 7.805 -12.299 -36.825 1.00 95.69 97 THR A N 1
ATOM 761 C CA . THR A 1 97 ? 8.717 -13.391 -36.444 1.00 95.69 97 THR A CA 1
ATOM 762 C C . THR A 1 97 ? 9.829 -12.950 -35.499 1.00 95.69 97 THR A C 1
ATOM 764 O O . THR A 1 97 ? 10.168 -13.694 -34.587 1.00 95.69 97 THR A O 1
ATOM 767 N N . ASP A 1 98 ? 10.386 -11.756 -35.703 1.00 96.06 98 ASP A N 1
ATOM 768 C CA . ASP A 1 98 ? 11.441 -11.170 -34.874 1.00 96.06 98 ASP A CA 1
ATOM 769 C C . ASP A 1 98 ? 11.304 -9.640 -34.858 1.00 96.06 98 ASP A C 1
ATOM 771 O O . ASP A 1 98 ? 11.968 -8.889 -35.578 1.00 96.06 98 ASP A O 1
ATOM 775 N N . ALA A 1 99 ? 10.393 -9.168 -34.009 1.00 96.31 99 ALA A N 1
ATOM 776 C CA . ALA A 1 99 ? 10.136 -7.745 -33.845 1.00 96.31 99 ALA A CA 1
ATOM 777 C C . ALA A 1 99 ? 11.356 -6.978 -33.297 1.00 96.31 99 ALA A C 1
ATOM 779 O O . ALA A 1 99 ? 11.488 -5.780 -33.548 1.00 96.31 99 ALA A O 1
ATOM 780 N N . VAL A 1 100 ? 12.261 -7.653 -32.575 1.00 95.44 100 VAL A N 1
ATOM 781 C CA . VAL A 1 100 ? 13.494 -7.040 -32.062 1.00 95.44 100 VAL A CA 1
ATOM 782 C C . VAL A 1 100 ? 14.442 -6.743 -33.218 1.00 95.44 100 VAL A C 1
ATOM 784 O O . VAL A 1 100 ? 14.950 -5.626 -33.298 1.00 95.44 100 VAL A O 1
ATOM 787 N N . ALA A 1 101 ? 14.642 -7.694 -34.134 1.00 95.62 101 ALA A N 1
ATOM 788 C CA . ALA A 1 101 ? 15.456 -7.483 -35.330 1.00 95.62 101 ALA A CA 1
ATOM 789 C C . ALA A 1 101 ? 14.934 -6.322 -36.189 1.00 95.62 101 ALA A C 1
ATOM 791 O O . ALA A 1 101 ? 15.728 -5.504 -36.644 1.00 95.62 101 ALA A O 1
ATOM 792 N N . LEU A 1 102 ? 13.610 -6.182 -36.334 1.00 97.06 102 LEU A N 1
ATOM 793 C CA . LEU A 1 102 ? 13.017 -5.044 -37.045 1.00 97.06 102 LEU A CA 1
ATOM 794 C C . LEU A 1 102 ? 13.388 -3.698 -36.399 1.00 97.06 102 LEU A C 1
ATOM 796 O O . LEU A 1 102 ? 13.777 -2.762 -37.094 1.00 97.06 102 LEU A O 1
ATOM 800 N N . VAL A 1 103 ? 13.275 -3.586 -35.071 1.00 96.50 103 VAL A N 1
ATOM 801 C CA . VAL A 1 103 ? 13.617 -2.344 -34.353 1.00 96.50 103 VAL A CA 1
ATOM 802 C C . VAL A 1 103 ? 15.117 -2.052 -34.424 1.00 96.50 103 VAL A C 1
ATOM 804 O O . VAL A 1 103 ? 15.501 -0.894 -34.582 1.00 96.50 103 VAL A O 1
ATOM 807 N N . VAL A 1 104 ? 15.963 -3.081 -34.342 1.00 95.06 104 VAL A N 1
ATOM 808 C CA . VAL A 1 104 ? 17.420 -2.943 -34.497 1.00 95.06 104 VAL A CA 1
ATOM 809 C C . VAL A 1 104 ? 17.775 -2.427 -35.891 1.00 95.06 104 VAL A C 1
ATOM 811 O O . VAL A 1 104 ? 18.521 -1.459 -35.989 1.00 95.06 104 VAL A O 1
ATOM 814 N N . HIS A 1 105 ? 17.168 -2.969 -36.947 1.00 96.00 105 HIS A N 1
ATOM 815 C CA . HIS A 1 105 ? 17.389 -2.505 -38.320 1.00 96.00 105 HIS A CA 1
ATOM 816 C C . HIS A 1 105 ? 17.009 -1.025 -38.497 1.00 96.00 105 HIS A C 1
ATOM 818 O O . HIS A 1 105 ? 17.737 -0.244 -39.118 1.00 96.00 105 HIS A O 1
ATOM 824 N N . VAL A 1 106 ? 15.900 -0.597 -37.886 1.00 96.75 106 VAL A N 1
ATOM 825 C CA . VAL A 1 106 ? 15.497 0.819 -37.870 1.00 96.75 106 VAL A CA 1
ATOM 826 C C . VAL A 1 106 ? 16.537 1.674 -37.149 1.00 96.75 106 VAL A C 1
ATOM 828 O O . VAL A 1 106 ? 16.904 2.727 -37.665 1.00 96.75 106 VAL A O 1
ATOM 831 N N . LEU A 1 107 ? 17.036 1.235 -35.990 1.00 95.06 107 LEU A N 1
ATOM 832 C CA . LEU A 1 107 ? 18.078 1.945 -35.244 1.00 95.06 107 LEU A CA 1
ATOM 833 C C . LEU A 1 107 ? 19.368 2.076 -36.059 1.00 95.06 107 LEU A C 1
ATOM 835 O O . LEU A 1 107 ? 19.882 3.183 -36.181 1.00 95.06 107 LEU A O 1
ATOM 839 N N . GLU A 1 108 ? 19.868 0.989 -36.647 1.00 94.56 108 GLU A N 1
ATOM 840 C CA . GLU A 1 108 ? 21.086 0.977 -37.475 1.00 94.56 108 GLU A CA 1
ATOM 841 C C . GLU A 1 108 ? 20.982 1.964 -38.644 1.00 94.56 108 GLU A C 1
ATOM 843 O O . GLU A 1 108 ? 21.894 2.756 -38.883 1.00 94.56 108 GLU A O 1
ATOM 848 N N . SER A 1 109 ? 19.813 2.018 -39.282 1.00 94.62 109 SER A N 1
ATOM 849 C CA . SER A 1 109 ? 19.519 2.942 -40.388 1.00 94.62 109 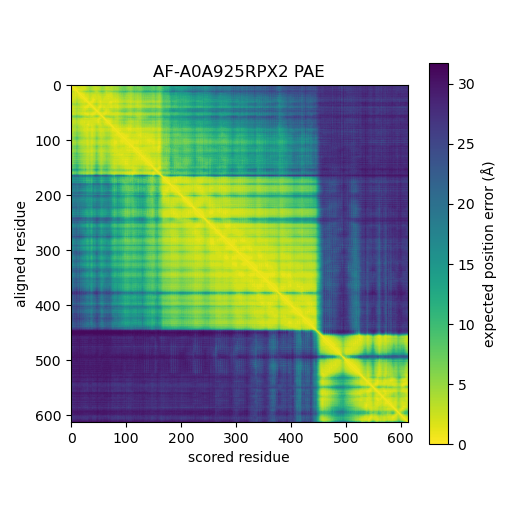SER A CA 1
ATOM 850 C C . SER A 1 109 ? 19.446 4.417 -39.967 1.00 94.62 109 SER A C 1
ATOM 852 O O . SER A 1 109 ? 19.457 5.312 -40.807 1.00 94.62 109 SER A O 1
ATOM 854 N N . HIS A 1 110 ? 19.376 4.690 -38.662 1.00 94.31 110 HIS A N 1
ATOM 855 C CA . HIS A 1 110 ? 19.329 6.035 -38.085 1.00 94.31 110 HIS A CA 1
ATOM 856 C C . HIS A 1 110 ? 20.539 6.308 -37.177 1.00 94.31 110 HIS A C 1
ATOM 858 O O . HIS A 1 110 ? 20.450 7.058 -36.207 1.00 94.31 110 HIS A O 1
ATOM 864 N N . GLY A 1 111 ? 21.690 5.690 -37.472 1.00 90.19 111 GLY A N 1
ATOM 865 C CA . GLY A 1 111 ? 22.936 5.933 -36.735 1.00 90.19 111 GLY A CA 1
ATOM 866 C C . GLY A 1 111 ? 22.922 5.395 -35.301 1.00 90.19 111 GLY A C 1
ATOM 867 O O . GLY A 1 111 ? 23.641 5.897 -34.441 1.00 90.19 111 GLY A O 1
ATOM 868 N N . GLY A 1 112 ? 22.079 4.400 -35.028 1.00 92.44 112 GLY A N 1
ATOM 869 C CA . GLY A 1 112 ? 21.937 3.753 -33.729 1.00 92.44 112 GLY A CA 1
ATOM 870 C C . GLY A 1 112 ? 21.047 4.501 -32.737 1.00 92.44 112 GLY A C 1
ATOM 871 O O . GLY A 1 112 ? 20.994 4.096 -31.581 1.00 92.44 112 GLY A O 1
ATOM 872 N N . THR A 1 113 ? 20.349 5.574 -33.124 1.00 93.88 113 THR A N 1
ATOM 873 C CA . THR A 1 113 ? 19.522 6.352 -32.186 1.00 93.88 113 THR A CA 1
ATOM 874 C C . THR A 1 113 ? 18.261 6.914 -32.835 1.00 93.88 113 THR A C 1
ATOM 876 O O . THR A 1 113 ? 18.318 7.583 -33.864 1.00 93.88 113 THR A O 1
ATOM 879 N N . ILE A 1 114 ? 17.095 6.642 -32.242 1.00 95.50 114 ILE A N 1
ATOM 880 C CA . ILE A 1 114 ? 15.802 7.140 -32.739 1.00 95.50 114 ILE A CA 1
ATOM 881 C C . ILE A 1 114 ? 14.731 7.130 -31.637 1.00 95.50 114 ILE A C 1
ATOM 883 O O . ILE A 1 114 ? 14.735 6.279 -30.749 1.00 95.50 114 ILE A O 1
ATOM 887 N N . THR A 1 115 ? 13.800 8.089 -31.647 1.00 95.50 115 THR A N 1
ATOM 888 C CA . THR A 1 115 ? 12.709 8.145 -30.655 1.00 95.50 115 THR A CA 1
ATOM 889 C C . THR A 1 115 ? 11.607 7.136 -30.967 1.00 95.50 115 THR A C 1
ATOM 891 O O . THR A 1 115 ? 11.368 6.785 -32.123 1.00 95.50 115 THR A O 1
ATOM 894 N N . GLY A 1 116 ? 10.863 6.708 -29.942 1.00 93.62 116 GLY A N 1
ATOM 895 C CA . GLY A 1 116 ? 9.721 5.805 -30.140 1.00 93.62 116 GLY A CA 1
ATOM 896 C C . GLY A 1 116 ? 8.614 6.406 -31.019 1.00 93.62 116 GLY A C 1
ATOM 897 O O . GLY A 1 116 ? 7.906 5.674 -31.704 1.00 93.62 116 GLY A O 1
ATOM 898 N N . GLU A 1 117 ? 8.481 7.735 -31.032 1.00 94.19 117 GLU A N 1
ATOM 899 C CA . GLU A 1 117 ? 7.567 8.459 -31.927 1.00 94.19 117 GLU A CA 1
ATOM 900 C C . GLU A 1 117 ? 8.019 8.410 -33.388 1.00 94.19 117 GLU A C 1
ATOM 902 O O . GLU A 1 117 ? 7.198 8.189 -34.276 1.00 94.19 117 GLU A O 1
ATOM 907 N N . ALA A 1 118 ? 9.321 8.555 -33.646 1.00 94.12 118 ALA A N 1
ATOM 908 C CA . ALA A 1 118 ? 9.860 8.451 -34.996 1.00 94.12 118 ALA A CA 1
ATOM 909 C C . ALA A 1 118 ? 9.788 7.008 -35.531 1.00 94.12 118 ALA A C 1
ATOM 911 O O . ALA A 1 118 ? 9.456 6.813 -36.697 1.00 94.12 118 ALA A O 1
ATOM 912 N N . ILE A 1 119 ? 9.993 5.995 -34.677 1.00 95.62 119 ILE A N 1
ATOM 913 C CA . ILE A 1 119 ? 9.747 4.584 -35.038 1.00 95.62 119 ILE A CA 1
ATOM 914 C C . ILE A 1 119 ? 8.280 4.372 -35.434 1.00 95.62 119 ILE A C 1
ATOM 916 O O . ILE A 1 119 ? 8.003 3.743 -36.454 1.00 95.62 119 ILE A O 1
ATOM 920 N N . GLU A 1 120 ? 7.333 4.919 -34.663 1.00 95.81 120 GLU A N 1
ATOM 921 C CA . GLU A 1 120 ? 5.910 4.815 -34.997 1.00 95.81 120 GLU A CA 1
ATOM 922 C C . GLU A 1 120 ? 5.604 5.431 -36.358 1.00 95.81 120 GLU A C 1
ATOM 924 O O . GLU A 1 120 ? 4.955 4.784 -37.176 1.00 95.81 120 GLU A O 1
ATOM 929 N N . ALA A 1 121 ? 6.116 6.633 -36.627 1.00 93.38 121 ALA A N 1
ATOM 930 C CA . ALA A 1 121 ? 5.917 7.309 -37.905 1.00 93.38 121 ALA A CA 1
ATOM 931 C C . ALA A 1 121 ? 6.475 6.509 -39.098 1.00 93.38 121 ALA A C 1
ATOM 933 O O . ALA A 1 121 ? 5.913 6.560 -40.189 1.00 93.38 121 ALA A O 1
ATOM 934 N N . LEU A 1 122 ? 7.557 5.750 -38.896 1.00 93.38 122 LEU A N 1
ATOM 935 C CA . LEU A 1 122 ? 8.184 4.943 -39.944 1.00 93.38 122 LEU A CA 1
ATOM 936 C C . LEU A 1 122 ? 7.463 3.619 -40.219 1.00 93.38 122 LEU A C 1
ATOM 938 O O . LEU A 1 122 ? 7.524 3.128 -41.346 1.00 93.38 122 LEU A O 1
ATOM 942 N N . ILE A 1 123 ? 6.825 3.015 -39.214 1.00 95.38 123 ILE A N 1
ATOM 943 C CA . ILE A 1 123 ? 6.360 1.617 -39.275 1.00 95.38 123 ILE A CA 1
ATOM 944 C C . ILE A 1 123 ? 4.828 1.517 -39.241 1.00 95.38 123 ILE A C 1
ATOM 946 O O . ILE A 1 123 ? 4.243 0.656 -39.910 1.00 95.38 123 ILE A O 1
ATOM 950 N N . SER A 1 124 ? 4.163 2.384 -38.477 1.00 96.31 124 SER A N 1
ATOM 951 C CA . SER A 1 124 ? 2.710 2.364 -38.295 1.00 96.31 124 SER A CA 1
ATOM 952 C C . SER A 1 124 ? 1.984 2.751 -39.584 1.00 96.31 124 SER A C 1
ATOM 954 O O . SER A 1 124 ? 2.390 3.653 -40.310 1.00 96.31 124 SER A O 1
ATOM 956 N N . GLY A 1 125 ? 0.921 2.021 -39.910 1.00 93.69 125 GLY A N 1
ATOM 957 C CA . GLY A 1 125 ? 0.139 2.185 -41.136 1.00 93.69 125 GLY A CA 1
ATOM 958 C C . GLY A 1 125 ? 0.768 1.583 -42.398 1.00 93.69 125 GLY A C 1
ATOM 959 O O . GLY A 1 125 ? 0.060 1.422 -43.386 1.00 93.69 125 GLY A O 1
ATOM 960 N N . THR A 1 126 ? 2.049 1.201 -42.371 1.00 91.81 126 THR A N 1
ATOM 961 C CA . THR A 1 126 ? 2.782 0.725 -43.560 1.00 91.81 126 THR A CA 1
ATOM 962 C C . THR A 1 126 ? 3.281 -0.711 -43.393 1.00 91.81 126 THR A C 1
ATOM 964 O O . THR A 1 126 ? 2.787 -1.629 -44.058 1.00 91.81 126 THR A O 1
ATOM 967 N N . VAL A 1 127 ? 4.221 -0.926 -42.470 1.00 95.31 127 VAL A N 1
ATOM 968 C CA . VAL A 1 127 ? 4.741 -2.254 -42.102 1.00 95.31 127 VAL A CA 1
ATOM 969 C C . VAL A 1 127 ? 3.808 -2.928 -41.097 1.00 95.31 127 VAL A C 1
ATOM 971 O O . VAL A 1 127 ? 3.578 -4.131 -41.165 1.00 95.31 127 VAL A O 1
ATOM 974 N N . ILE A 1 128 ? 3.221 -2.153 -40.184 1.00 96.69 128 ILE A N 1
ATOM 975 C CA . ILE A 1 128 ? 2.278 -2.650 -39.180 1.00 96.69 128 ILE A CA 1
ATOM 976 C C . ILE A 1 128 ? 0.965 -1.890 -39.329 1.00 96.69 128 ILE A C 1
ATOM 978 O O . ILE A 1 128 ? 0.993 -0.660 -39.353 1.00 96.69 128 ILE A O 1
ATOM 982 N N . PRO A 1 129 ? -0.198 -2.563 -39.398 1.00 96.38 129 PRO A N 1
ATOM 983 C CA . PRO A 1 129 ? -1.479 -1.869 -39.436 1.00 96.38 129 PRO A CA 1
ATOM 984 C C . PRO A 1 129 ? -1.622 -0.901 -38.253 1.00 96.38 129 PRO A C 1
ATOM 986 O O . PRO A 1 129 ? -1.392 -1.284 -37.107 1.00 96.38 129 PRO A O 1
ATOM 989 N N . ALA A 1 130 ? -2.043 0.341 -38.511 1.00 95.56 130 ALA A N 1
ATOM 990 C CA . ALA A 1 130 ? -2.075 1.397 -37.489 1.00 95.56 130 ALA A CA 1
ATOM 991 C C . ALA A 1 130 ? -2.888 1.008 -36.236 1.00 95.56 130 ALA A C 1
ATOM 993 O O . ALA A 1 130 ? -2.497 1.307 -35.110 1.00 95.56 130 ALA A O 1
ATOM 994 N N . LYS A 1 131 ? -3.984 0.261 -36.426 1.00 96.19 131 LYS A N 1
ATOM 995 C CA . LYS A 1 131 ? -4.828 -0.265 -35.339 1.00 96.19 131 LYS A CA 1
ATOM 996 C C . LYS A 1 131 ? -4.110 -1.265 -34.420 1.00 96.19 131 LYS A C 1
ATOM 998 O O . LYS A 1 131 ? -4.460 -1.371 -33.249 1.00 96.19 131 LYS A O 1
ATOM 1003 N N . ASP A 1 132 ? -3.114 -1.980 -34.942 1.00 96.12 132 ASP A N 1
ATOM 1004 C CA . ASP A 1 132 ? -2.398 -3.045 -34.236 1.00 96.12 132 ASP A CA 1
ATOM 1005 C C . ASP A 1 132 ? -1.070 -2.545 -33.640 1.00 96.12 132 ASP A C 1
ATOM 1007 O O . ASP A 1 132 ? -0.518 -3.186 -32.741 1.00 96.12 132 ASP A O 1
ATOM 1011 N N . TYR A 1 133 ? -0.582 -1.378 -34.088 1.00 96.94 133 TYR A N 1
ATOM 1012 C CA . TYR A 1 133 ? 0.721 -0.830 -33.705 1.00 96.94 133 TYR A CA 1
ATOM 1013 C C . TYR A 1 133 ? 0.893 -0.712 -32.193 1.00 96.94 133 TYR A C 1
ATOM 1015 O O . TYR A 1 133 ? 1.902 -1.166 -31.666 1.00 96.94 133 TYR A O 1
ATOM 1023 N N . LYS A 1 134 ? -0.095 -0.168 -31.469 1.00 95.69 134 LYS A N 1
ATOM 1024 C CA . LYS A 1 134 ? 0.014 0.016 -30.012 1.00 95.69 134 LYS A CA 1
ATOM 1025 C C . LYS A 1 134 ? 0.281 -1.309 -29.288 1.00 95.69 134 LYS A C 1
ATOM 1027 O O . LYS A 1 134 ? 1.222 -1.409 -28.509 1.00 95.69 134 LYS A O 1
ATOM 1032 N N . LYS A 1 135 ? -0.509 -2.341 -29.600 1.00 96.25 135 LYS A N 1
ATOM 1033 C CA . LYS A 1 135 ? -0.374 -3.680 -29.005 1.00 96.25 135 LYS A CA 1
ATOM 1034 C C . LYS A 1 135 ? 0.960 -4.332 -29.381 1.00 96.25 135 LYS A C 1
ATOM 1036 O O . LYS A 1 135 ? 1.613 -4.947 -28.535 1.00 96.25 135 LYS A O 1
ATOM 1041 N N . TRP A 1 136 ? 1.356 -4.202 -30.646 1.00 97.19 136 TRP A N 1
ATOM 1042 C CA . TRP A 1 136 ? 2.641 -4.702 -31.121 1.00 97.19 136 TRP A CA 1
ATOM 1043 C C . TRP A 1 136 ? 3.811 -4.001 -30.425 1.00 97.19 136 TRP A C 1
ATOM 1045 O O . TRP A 1 136 ? 4.737 -4.670 -29.969 1.00 97.19 136 TRP A O 1
ATOM 1055 N N . TRP A 1 137 ? 3.751 -2.677 -30.282 1.00 95.69 137 TRP A N 1
ATOM 1056 C CA . TRP A 1 137 ? 4.806 -1.875 -29.676 1.00 95.69 137 TRP A CA 1
ATOM 1057 C C . TRP A 1 137 ? 4.969 -2.174 -28.190 1.00 95.69 137 TRP A C 1
ATOM 1059 O O . TRP A 1 137 ? 6.097 -2.335 -27.743 1.00 95.69 137 TRP A O 1
ATOM 1069 N N . ASP A 1 138 ? 3.881 -2.334 -27.432 1.00 93.25 138 ASP A N 1
ATOM 1070 C CA . ASP A 1 138 ? 3.963 -2.683 -26.007 1.00 93.25 138 ASP A CA 1
ATOM 1071 C C . ASP A 1 138 ? 4.690 -4.026 -25.790 1.00 93.25 138 ASP A C 1
ATOM 1073 O O . ASP A 1 138 ? 5.518 -4.158 -24.886 1.00 93.25 138 ASP A O 1
ATOM 1077 N N . THR A 1 139 ? 4.442 -5.001 -26.671 1.00 94.56 139 THR A N 1
ATOM 1078 C CA . THR A 1 139 ? 5.107 -6.315 -26.642 1.00 94.56 139 THR A CA 1
ATOM 1079 C C . THR A 1 139 ? 6.566 -6.214 -27.099 1.00 94.56 139 THR A C 1
ATOM 1081 O O . THR A 1 139 ? 7.475 -6.707 -26.433 1.00 94.56 139 THR A O 1
ATOM 1084 N N . THR A 1 140 ? 6.807 -5.521 -28.212 1.00 95.44 140 THR A N 1
ATOM 1085 C CA . THR A 1 140 ? 8.136 -5.373 -28.822 1.00 95.44 140 THR A CA 1
ATOM 1086 C C . THR A 1 140 ? 9.070 -4.564 -27.937 1.00 95.44 140 THR A C 1
ATOM 1088 O O . THR A 1 140 ? 10.216 -4.948 -27.746 1.00 95.44 140 THR A O 1
ATOM 1091 N N . LYS A 1 141 ? 8.583 -3.486 -27.315 1.00 92.31 141 LYS A N 1
ATOM 1092 C CA . LYS A 1 141 ? 9.349 -2.658 -26.378 1.00 92.31 141 LYS A CA 1
ATOM 1093 C C . LYS A 1 141 ? 9.913 -3.498 -25.229 1.00 92.31 141 LYS A C 1
ATOM 1095 O O . LYS A 1 141 ? 11.065 -3.307 -24.838 1.00 92.31 141 LYS A O 1
ATOM 1100 N N . LYS A 1 142 ? 9.116 -4.436 -24.707 1.00 88.50 142 LYS A N 1
ATOM 1101 C CA . LYS A 1 142 ? 9.547 -5.377 -23.669 1.00 88.50 142 LYS A CA 1
ATOM 1102 C C . LYS A 1 142 ? 10.612 -6.341 -24.202 1.00 88.50 142 LYS A C 1
ATOM 1104 O O . LYS A 1 142 ? 11.668 -6.444 -23.590 1.00 88.50 142 LYS A O 1
ATOM 1109 N N . ALA A 1 143 ? 10.386 -6.939 -25.372 1.00 90.44 143 ALA A N 1
ATOM 1110 C CA . ALA A 1 143 ? 11.343 -7.849 -26.005 1.00 90.44 143 ALA A CA 1
ATOM 1111 C C . ALA A 1 143 ? 12.683 -7.169 -26.353 1.00 90.44 143 ALA A C 1
ATOM 1113 O O . ALA A 1 143 ? 13.744 -7.748 -26.146 1.00 90.44 143 ALA A O 1
ATOM 1114 N N . VAL A 1 144 ? 12.666 -5.916 -26.824 1.00 90.94 144 VAL A N 1
ATOM 1115 C CA . VAL A 1 144 ? 13.885 -5.134 -27.093 1.00 90.94 144 VAL A CA 1
ATOM 1116 C C . VAL A 1 144 ? 14.660 -4.904 -25.796 1.00 90.94 144 VAL A C 1
ATOM 1118 O O . VAL A 1 144 ? 15.872 -5.118 -25.777 1.00 90.94 144 VAL A O 1
ATOM 1121 N N . LYS A 1 145 ? 13.971 -4.549 -24.702 1.00 84.75 145 LYS A N 1
ATOM 1122 C CA . LYS A 1 145 ? 14.601 -4.392 -23.385 1.00 84.75 145 LYS A CA 1
ATOM 1123 C C . LYS A 1 145 ? 15.221 -5.707 -22.892 1.00 84.75 145 LYS A C 1
ATOM 1125 O O . LYS A 1 145 ? 16.364 -5.712 -22.452 1.00 84.75 145 LYS A O 1
ATOM 1130 N N . GLU A 1 146 ? 14.498 -6.818 -23.012 1.00 83.69 146 GLU A N 1
ATOM 1131 C CA . GLU A 1 146 ? 14.973 -8.155 -22.620 1.00 83.69 146 GLU A CA 1
ATOM 1132 C C . GLU A 1 146 ? 16.150 -8.638 -23.479 1.00 83.69 146 GLU A C 1
ATOM 1134 O O . GLU A 1 146 ? 17.064 -9.273 -22.963 1.00 83.69 146 GLU A O 1
ATOM 1139 N N . SER A 1 147 ? 16.173 -8.281 -24.767 1.00 86.19 147 SER A N 1
ATOM 1140 C CA . SER A 1 147 ? 17.260 -8.644 -25.685 1.00 86.19 147 SER A CA 1
ATOM 1141 C C . SER A 1 147 ? 18.590 -7.961 -25.373 1.00 86.19 147 SER A C 1
ATOM 1143 O O . SER A 1 147 ? 19.621 -8.392 -25.884 1.00 86.19 147 SER A O 1
ATOM 1145 N N . ARG A 1 148 ? 18.567 -6.862 -24.602 1.00 83.75 148 ARG A N 1
ATOM 1146 C CA . ARG A 1 148 ? 19.739 -6.029 -24.276 1.00 83.75 148 ARG A CA 1
ATOM 1147 C C . ARG A 1 148 ? 20.462 -5.456 -25.502 1.00 83.75 148 ARG A C 1
ATOM 1149 O O . ARG A 1 148 ? 21.578 -4.968 -25.372 1.00 83.75 148 ARG A O 1
ATOM 1156 N N . LYS A 1 149 ? 19.840 -5.460 -26.687 1.00 86.25 149 LYS A N 1
ATOM 1157 C CA . LYS A 1 149 ? 20.414 -4.874 -27.914 1.00 86.25 149 LYS A CA 1
ATOM 1158 C C . LYS A 1 149 ? 20.277 -3.354 -27.977 1.00 86.25 149 LYS A C 1
ATOM 1160 O O . LYS A 1 149 ? 21.036 -2.702 -28.683 1.00 86.25 149 LYS A O 1
ATOM 1165 N N . ALA A 1 150 ? 19.330 -2.774 -27.242 1.00 88.69 150 ALA A N 1
ATOM 1166 C CA . ALA A 1 150 ? 19.129 -1.331 -27.189 1.00 88.69 150 ALA A CA 1
ATOM 1167 C C . ALA A 1 150 ? 18.676 -0.874 -25.797 1.00 88.69 150 ALA A C 1
ATOM 1169 O O . ALA A 1 150 ? 17.997 -1.606 -25.077 1.00 88.69 150 ALA A O 1
ATOM 1170 N N . VAL A 1 151 ? 19.039 0.353 -25.432 1.00 86.06 151 VAL A N 1
ATOM 1171 C CA . VAL A 1 151 ? 18.514 1.065 -24.264 1.00 86.06 151 VAL A CA 1
ATOM 1172 C C . VAL A 1 151 ? 17.135 1.604 -24.616 1.00 86.06 151 VAL A C 1
ATOM 1174 O O . VAL A 1 151 ? 16.977 2.351 -25.582 1.00 86.06 151 VAL A O 1
ATOM 1177 N N . VAL A 1 152 ? 16.133 1.238 -23.820 1.00 87.69 152 VAL A N 1
ATOM 1178 C CA . VAL A 1 152 ? 14.740 1.627 -24.046 1.00 87.69 152 VAL A CA 1
ATOM 1179 C C . VAL A 1 152 ? 14.275 2.558 -22.920 1.00 87.69 152 VAL A C 1
ATOM 1181 O O . VAL A 1 152 ? 14.083 2.093 -21.793 1.00 87.69 152 VAL A O 1
ATOM 1184 N N . PRO A 1 153 ? 14.028 3.851 -23.192 1.00 83.75 153 PRO A N 1
ATOM 1185 C CA . PRO A 1 153 ? 13.668 4.804 -22.155 1.00 83.75 153 PRO A CA 1
ATOM 1186 C C . PRO A 1 153 ? 12.230 4.630 -21.647 1.00 83.75 153 PRO A C 1
ATOM 1188 O O . PRO A 1 153 ? 11.334 4.054 -22.290 1.00 83.75 153 PRO A O 1
ATOM 1191 N N . THR A 1 154 ? 11.987 5.195 -20.463 1.00 78.69 154 THR A N 1
ATOM 1192 C CA . THR A 1 154 ? 10.653 5.231 -19.851 1.00 78.69 154 THR A CA 1
ATOM 1193 C C . THR A 1 154 ? 9.719 6.148 -20.641 1.00 78.69 154 THR A C 1
ATOM 1195 O O . THR A 1 154 ? 8.577 5.768 -20.910 1.00 78.69 154 THR A O 1
ATOM 1198 N N . LYS A 1 155 ? 10.204 7.325 -21.063 1.00 79.62 155 LYS A N 1
ATOM 1199 C CA . LYS A 1 155 ? 9.437 8.308 -21.844 1.00 79.62 155 LYS A CA 1
ATOM 1200 C C . LYS A 1 155 ? 9.599 8.060 -23.343 1.00 79.62 155 LYS A C 1
ATOM 1202 O O . LYS A 1 155 ? 10.704 7.855 -23.825 1.00 79.62 155 LYS A O 1
ATOM 1207 N N . ARG A 1 156 ? 8.498 8.135 -24.097 1.00 81.06 156 ARG A N 1
ATOM 1208 C CA . ARG A 1 156 ? 8.492 7.930 -25.562 1.00 81.06 156 ARG A CA 1
ATOM 1209 C C . ARG A 1 156 ? 9.208 9.025 -26.360 1.00 81.06 156 ARG A C 1
ATOM 1211 O O . ARG A 1 156 ? 9.629 8.765 -27.482 1.00 81.06 156 ARG A O 1
ATOM 1218 N N . THR A 1 157 ? 9.338 10.209 -25.766 1.00 83.19 157 THR A N 1
ATOM 1219 C CA . THR A 1 157 ? 10.044 11.367 -26.326 1.00 83.19 157 THR A CA 1
ATOM 1220 C C . THR A 1 157 ? 11.564 11.246 -26.213 1.00 83.19 157 THR A C 1
ATOM 1222 O O . THR A 1 157 ? 12.286 11.996 -26.858 1.00 83.19 157 THR A O 1
ATOM 1225 N N . GLU A 1 158 ? 12.066 10.344 -25.367 1.00 87.25 158 GLU A N 1
ATOM 1226 C CA . GLU A 1 158 ? 13.497 10.076 -25.245 1.00 87.25 158 GLU A CA 1
ATOM 1227 C C . GLU A 1 158 ? 13.931 9.042 -26.295 1.00 87.25 158 GLU A C 1
ATOM 1229 O O . GLU A 1 158 ? 13.141 8.196 -26.726 1.00 87.25 158 GLU A O 1
ATOM 1234 N N . ALA A 1 159 ? 15.186 9.135 -26.735 1.00 91.06 159 ALA A N 1
ATOM 1235 C CA . ALA A 1 159 ? 15.722 8.269 -27.775 1.00 91.06 159 ALA A CA 1
ATOM 1236 C C . ALA A 1 159 ? 15.960 6.843 -27.262 1.00 91.06 159 ALA A C 1
ATOM 1238 O O . ALA A 1 159 ? 16.472 6.638 -26.161 1.00 91.06 159 ALA A O 1
ATOM 1239 N N . ILE A 1 160 ? 15.606 5.866 -28.093 1.00 92.88 160 ILE A N 1
ATOM 1240 C CA . ILE A 1 160 ? 16.079 4.488 -27.985 1.00 92.88 160 ILE A CA 1
ATOM 1241 C C . ILE A 1 160 ? 17.458 4.452 -28.632 1.00 92.88 160 ILE A C 1
ATOM 1243 O O . ILE A 1 160 ? 17.631 4.988 -29.727 1.00 92.88 160 ILE A O 1
ATOM 1247 N N . VAL A 1 161 ? 18.426 3.837 -27.956 1.00 91.25 161 VAL A N 1
ATOM 1248 C CA . VAL A 1 161 ? 19.831 3.849 -28.383 1.00 91.25 161 VAL A CA 1
ATOM 1249 C C . VAL A 1 161 ? 20.342 2.423 -28.515 1.00 91.25 161 VAL A C 1
ATOM 1251 O O . VAL A 1 161 ? 20.248 1.640 -27.571 1.00 91.25 161 VAL A O 1
ATOM 1254 N N . LEU A 1 162 ? 20.875 2.078 -29.683 1.00 90.50 162 LEU A N 1
ATOM 1255 C CA . LEU A 1 162 ? 21.501 0.793 -29.957 1.00 90.50 162 LEU A CA 1
ATOM 1256 C C . LEU A 1 162 ? 22.752 0.633 -29.087 1.00 90.50 162 LEU A C 1
ATOM 1258 O O . LEU A 1 162 ? 23.559 1.553 -28.947 1.00 90.50 162 LEU A O 1
ATOM 1262 N N . ARG A 1 163 ? 22.913 -0.546 -28.492 1.00 85.25 163 ARG A N 1
ATOM 1263 C CA . ARG A 1 163 ? 24.101 -0.892 -27.710 1.00 85.25 163 ARG A CA 1
ATOM 1264 C C . ARG A 1 163 ? 25.185 -1.428 -28.639 1.00 85.25 163 ARG A C 1
ATOM 1266 O O . ARG A 1 163 ? 24.886 -2.045 -29.659 1.00 85.25 163 ARG A O 1
ATOM 1273 N N . ALA A 1 164 ? 26.448 -1.221 -28.271 1.00 74.81 164 ALA A N 1
ATOM 1274 C CA . ALA A 1 164 ? 27.553 -1.868 -28.967 1.00 74.81 164 ALA A CA 1
ATOM 1275 C C . ALA A 1 164 ? 27.400 -3.394 -28.864 1.00 74.81 164 ALA A C 1
ATOM 1277 O O . ALA A 1 164 ? 27.091 -3.921 -27.796 1.00 74.81 164 ALA A O 1
ATOM 1278 N N . THR A 1 165 ? 27.644 -4.109 -29.959 1.00 66.56 165 THR A N 1
ATOM 1279 C CA . THR A 1 165 ? 27.409 -5.559 -30.074 1.00 66.56 165 THR A CA 1
ATOM 1280 C C . THR A 1 165 ? 28.277 -6.425 -29.150 1.00 66.56 165 THR A C 1
ATOM 1282 O O . THR A 1 165 ? 28.026 -7.620 -29.047 1.00 66.56 165 THR A O 1
ATOM 1285 N N . ASN A 1 166 ? 29.271 -5.845 -28.465 1.00 66.62 166 ASN A N 1
ATOM 1286 C CA . ASN A 1 166 ? 30.287 -6.571 -27.693 1.00 66.62 166 ASN A CA 1
ATOM 1287 C C . ASN A 1 166 ? 30.196 -6.373 -26.169 1.00 66.62 166 ASN A C 1
ATOM 1289 O O . ASN A 1 166 ? 31.167 -6.668 -25.476 1.00 66.62 166 ASN A O 1
ATOM 1293 N N . ILE A 1 167 ? 29.085 -5.856 -25.632 1.00 77.88 167 ILE A N 1
ATOM 1294 C CA . ILE A 1 167 ? 28.946 -5.716 -24.174 1.00 77.88 167 ILE A CA 1
ATOM 1295 C C . ILE A 1 167 ? 28.429 -7.004 -23.526 1.00 77.88 167 ILE A C 1
ATOM 1297 O O . ILE A 1 167 ? 27.552 -7.681 -24.066 1.00 77.88 167 ILE A O 1
ATOM 1301 N N . THR A 1 168 ? 28.963 -7.340 -22.354 1.00 84.38 168 THR A N 1
ATOM 1302 C CA . THR A 1 168 ? 28.492 -8.487 -21.568 1.00 84.38 168 THR A CA 1
ATOM 1303 C C . THR A 1 168 ? 27.101 -8.213 -20.975 1.00 84.38 168 THR A C 1
ATOM 1305 O O . THR A 1 168 ? 26.700 -7.054 -20.825 1.00 84.38 168 THR A O 1
ATOM 1308 N N . PRO A 1 169 ? 26.346 -9.257 -20.587 1.00 85.00 169 PRO A N 1
ATOM 1309 C CA . PRO A 1 169 ? 25.121 -9.118 -19.799 1.00 85.00 169 PRO A CA 1
ATOM 1310 C C . PRO A 1 169 ? 25.230 -8.155 -18.604 1.00 85.00 169 PRO A C 1
ATOM 1312 O O . PRO A 1 169 ? 24.374 -7.283 -18.456 1.00 85.00 169 PRO A O 1
ATOM 1315 N N . ALA A 1 170 ? 26.300 -8.262 -17.808 1.00 87.19 170 ALA A N 1
ATOM 1316 C CA . ALA A 1 170 ? 26.554 -7.376 -16.671 1.00 87.19 170 ALA A CA 1
ATOM 1317 C C . ALA A 1 170 ? 26.751 -5.921 -17.106 1.00 87.19 170 ALA A C 1
ATOM 1319 O O . ALA A 1 170 ? 26.089 -5.025 -16.584 1.00 87.19 170 ALA A O 1
ATOM 1320 N N . GLN A 1 171 ? 27.591 -5.681 -18.120 1.00 86.94 171 GLN A N 1
ATOM 1321 C CA . GLN A 1 171 ? 27.812 -4.340 -18.672 1.00 86.94 171 GLN A CA 1
ATOM 1322 C C . GLN A 1 171 ? 26.515 -3.721 -19.202 1.00 86.94 171 GLN A C 1
ATOM 1324 O O . GLN A 1 171 ? 26.290 -2.520 -19.055 1.00 86.94 171 GLN A O 1
ATOM 1329 N N . ALA A 1 172 ? 25.634 -4.530 -19.798 1.00 85.31 172 ALA A N 1
ATOM 1330 C CA . ALA A 1 172 ? 24.347 -4.044 -20.268 1.00 85.31 172 ALA A CA 1
ATOM 1331 C C . ALA A 1 172 ? 23.459 -3.559 -19.113 1.00 85.31 172 ALA A C 1
ATOM 1333 O O . ALA A 1 172 ? 22.944 -2.439 -19.174 1.00 85.31 172 ALA A O 1
ATOM 1334 N N . LEU A 1 173 ? 23.327 -4.368 -18.060 1.00 89.31 173 LEU A N 1
ATOM 1335 C CA . LEU A 1 173 ? 22.515 -4.054 -16.882 1.00 89.31 173 LEU A CA 1
ATOM 1336 C C . LEU A 1 173 ? 23.062 -2.850 -16.099 1.00 89.31 173 LEU A C 1
ATOM 1338 O O . LEU A 1 173 ? 22.289 -1.989 -15.683 1.00 89.31 173 LEU A O 1
ATOM 1342 N N . LEU A 1 174 ? 24.385 -2.736 -15.967 1.00 90.06 174 LEU A N 1
ATOM 1343 C CA . LEU A 1 174 ? 25.032 -1.578 -15.343 1.00 90.06 174 LEU A CA 1
ATOM 1344 C C . LEU A 1 174 ? 24.789 -0.294 -16.129 1.00 90.06 174 LEU A C 1
ATOM 1346 O O . LEU A 1 174 ? 24.389 0.709 -15.552 1.00 90.06 174 LEU A O 1
ATOM 1350 N N . ALA A 1 175 ? 24.930 -0.337 -17.453 1.00 86.62 175 ALA A N 1
ATOM 1351 C CA . ALA A 1 175 ? 24.641 0.824 -18.288 1.00 86.62 175 ALA A CA 1
ATOM 1352 C C . ALA A 1 175 ? 23.161 1.254 -18.208 1.00 86.62 175 ALA A C 1
ATOM 1354 O O . ALA A 1 175 ? 22.867 2.443 -18.314 1.00 86.62 175 ALA A O 1
ATOM 1355 N N . ASP A 1 176 ? 22.216 0.322 -18.001 1.00 86.81 176 ASP A N 1
ATOM 1356 C CA . ASP A 1 176 ? 20.809 0.680 -17.739 1.00 86.81 176 ASP A CA 1
ATOM 1357 C C . ASP A 1 176 ? 20.644 1.393 -16.384 1.00 86.81 176 ASP A C 1
ATOM 1359 O O . ASP A 1 176 ? 19.838 2.324 -16.263 1.00 86.81 176 ASP A O 1
ATOM 1363 N N . PHE A 1 177 ? 21.406 0.983 -15.365 1.00 90.81 177 PHE A N 1
ATOM 1364 C CA . PHE A 1 177 ? 21.439 1.670 -14.075 1.00 90.81 177 PHE A CA 1
ATOM 1365 C C . PHE A 1 177 ? 22.041 3.077 -14.208 1.00 90.81 177 PHE A C 1
ATOM 1367 O O . PHE A 1 177 ? 21.394 4.048 -13.823 1.00 90.81 177 PHE A O 1
ATOM 1374 N N . GLU A 1 178 ? 23.215 3.213 -14.827 1.00 89.12 178 GLU A N 1
ATOM 1375 C CA . GLU A 1 178 ? 23.909 4.496 -15.029 1.00 89.12 178 GLU A CA 1
ATOM 1376 C C . GLU A 1 178 ? 23.092 5.487 -15.874 1.00 89.12 178 GLU A C 1
ATOM 1378 O O . GLU A 1 178 ? 23.112 6.694 -15.633 1.00 89.12 178 GLU A O 1
ATOM 1383 N N . ALA A 1 179 ? 22.324 4.991 -16.849 1.00 85.50 179 ALA A N 1
ATOM 1384 C CA . ALA A 1 179 ? 21.444 5.817 -17.673 1.00 85.50 179 ALA A CA 1
ATOM 1385 C C . ALA A 1 179 ? 20.181 6.304 -16.934 1.00 85.50 179 ALA A C 1
ATOM 1387 O O . ALA A 1 179 ? 19.449 7.160 -17.450 1.00 85.50 179 ALA A O 1
ATOM 1388 N N . SER A 1 180 ? 19.882 5.766 -15.747 1.00 87.69 180 SER A N 1
ATOM 1389 C CA . SER A 1 180 ? 18.685 6.123 -14.989 1.00 87.69 180 SER A CA 1
ATOM 1390 C C . SER A 1 180 ? 18.803 7.524 -14.386 1.00 87.69 180 SER A C 1
ATOM 1392 O O . SER A 1 180 ? 19.652 7.805 -13.549 1.00 87.69 180 SER A O 1
ATOM 1394 N N . LYS A 1 181 ? 17.892 8.419 -14.788 1.00 82.38 181 LYS A N 1
ATOM 1395 C CA . LYS A 1 181 ? 17.878 9.831 -14.356 1.00 82.38 181 LYS A CA 1
ATOM 1396 C C . LYS A 1 181 ? 17.127 10.082 -13.045 1.00 82.38 181 LYS A C 1
ATOM 1398 O O . LYS A 1 181 ? 17.187 11.189 -12.516 1.00 82.38 181 LYS A O 1
ATOM 1403 N N . ASP A 1 182 ? 16.366 9.102 -12.562 1.00 87.38 182 ASP A N 1
ATOM 1404 C CA . ASP A 1 182 ? 15.570 9.196 -11.339 1.00 87.38 182 ASP A CA 1
ATOM 1405 C C . ASP A 1 182 ? 15.660 7.910 -10.500 1.00 87.38 182 ASP A C 1
ATOM 1407 O O . ASP A 1 182 ? 16.029 6.841 -10.993 1.00 87.38 182 ASP A O 1
ATOM 1411 N N . ILE A 1 183 ? 15.308 8.013 -9.214 1.00 89.69 183 ILE A N 1
ATOM 1412 C CA . ILE A 1 183 ? 15.410 6.898 -8.258 1.00 89.69 183 ILE A CA 1
ATOM 1413 C C . ILE A 1 183 ? 14.481 5.741 -8.651 1.00 89.69 183 ILE A C 1
ATOM 1415 O O . ILE A 1 183 ? 14.819 4.575 -8.465 1.00 89.69 183 ILE A O 1
ATOM 1419 N N . LYS A 1 184 ? 13.322 6.028 -9.256 1.00 89.81 184 LYS A N 1
ATOM 1420 C CA . LYS A 1 184 ? 12.403 4.985 -9.742 1.00 89.81 184 LYS A CA 1
ATOM 1421 C C . LYS A 1 184 ? 13.031 4.147 -10.859 1.00 89.81 184 LYS A C 1
ATOM 1423 O O . LYS A 1 184 ? 12.804 2.939 -10.905 1.00 89.81 184 LYS A O 1
ATOM 1428 N N . GLY A 1 185 ? 13.784 4.772 -11.761 1.00 89.31 185 GLY A N 1
ATOM 1429 C CA . GLY A 1 185 ? 14.577 4.111 -12.791 1.00 89.31 185 GLY A CA 1
ATOM 1430 C C . GLY A 1 185 ? 15.684 3.260 -12.181 1.00 89.31 185 GLY A C 1
ATOM 1431 O O . GLY A 1 185 ? 15.766 2.077 -12.504 1.00 89.31 185 GLY A O 1
ATOM 1432 N N . MET A 1 186 ? 16.431 3.820 -11.222 1.00 92.12 186 MET A N 1
ATOM 1433 C CA . MET A 1 186 ? 17.488 3.107 -10.491 1.00 92.12 186 MET A CA 1
ATOM 1434 C C . MET A 1 186 ? 16.956 1.847 -9.798 1.00 92.12 186 MET A C 1
ATOM 1436 O O . MET A 1 186 ? 17.514 0.770 -9.976 1.00 92.12 186 MET A O 1
ATOM 1440 N N . ILE A 1 187 ? 15.825 1.943 -9.089 1.00 92.44 187 ILE A N 1
ATOM 1441 C CA . ILE A 1 187 ? 15.170 0.794 -8.439 1.00 92.44 187 ILE A CA 1
ATOM 1442 C C . ILE A 1 187 ? 14.833 -0.303 -9.458 1.00 92.44 187 ILE A C 1
ATOM 1444 O O . ILE A 1 187 ? 15.111 -1.474 -9.219 1.00 92.44 187 ILE A O 1
ATOM 1448 N N . LYS A 1 188 ? 14.266 0.059 -10.615 1.00 90.50 188 LYS A N 1
ATOM 1449 C CA . LYS A 1 188 ? 13.934 -0.913 -11.672 1.00 90.50 188 LYS A CA 1
ATOM 1450 C C . LYS A 1 188 ? 15.169 -1.546 -12.307 1.00 90.50 188 LYS A C 1
ATOM 1452 O O . LYS A 1 188 ? 15.100 -2.690 -12.750 1.00 90.50 188 LYS A O 1
ATOM 1457 N N . ALA A 1 189 ? 16.261 -0.796 -12.422 1.00 91.44 189 ALA A N 1
ATOM 1458 C CA . ALA A 1 189 ? 17.525 -1.332 -12.905 1.00 91.44 189 ALA A CA 1
ATOM 1459 C C . ALA A 1 189 ? 18.119 -2.317 -11.885 1.00 91.44 189 ALA A C 1
ATOM 1461 O O . ALA A 1 189 ? 18.542 -3.400 -12.279 1.00 91.44 189 ALA A O 1
ATOM 1462 N N . LEU A 1 190 ? 18.042 -2.015 -10.584 1.00 93.44 190 LEU A N 1
ATOM 1463 C CA . LEU A 1 190 ? 18.474 -2.937 -9.526 1.00 93.44 190 LEU A CA 1
ATOM 1464 C C . LEU A 1 190 ? 17.642 -4.213 -9.469 1.00 93.44 190 LEU A C 1
ATOM 1466 O O . LEU A 1 190 ? 18.206 -5.287 -9.326 1.00 93.44 190 LEU A O 1
ATOM 1470 N N . GLU A 1 191 ? 16.327 -4.126 -9.663 1.00 91.56 191 GLU A N 1
ATOM 1471 C CA . GLU A 1 191 ? 15.464 -5.311 -9.786 1.00 91.56 191 GLU A CA 1
ATOM 1472 C C . GLU A 1 191 ? 15.904 -6.223 -10.941 1.00 91.56 191 GLU A C 1
ATOM 1474 O O . GLU A 1 191 ? 15.888 -7.449 -10.814 1.00 91.56 191 GLU A O 1
ATOM 1479 N N . ALA A 1 192 ? 16.314 -5.632 -12.069 1.00 90.62 192 ALA A N 1
ATOM 1480 C CA . ALA A 1 192 ? 16.824 -6.382 -13.211 1.00 90.62 192 ALA A CA 1
ATOM 1481 C C . ALA A 1 192 ? 18.192 -7.019 -12.917 1.00 90.62 192 ALA A C 1
ATOM 1483 O O . ALA A 1 192 ? 18.411 -8.161 -13.312 1.00 90.62 192 ALA A O 1
ATOM 1484 N N . ILE A 1 193 ? 19.071 -6.314 -12.195 1.00 92.94 193 ILE A N 1
ATOM 1485 C CA . ILE A 1 193 ? 20.360 -6.843 -11.721 1.00 92.94 193 ILE A CA 1
ATOM 1486 C C . ILE A 1 193 ? 20.134 -8.014 -10.757 1.00 92.94 193 ILE A C 1
ATOM 1488 O O . ILE A 1 193 ? 20.641 -9.103 -11.004 1.00 92.94 193 ILE A O 1
ATOM 1492 N N . ALA A 1 194 ? 19.302 -7.836 -9.727 1.00 91.62 194 ALA A N 1
ATOM 1493 C CA . ALA A 1 194 ? 18.986 -8.869 -8.739 1.00 91.62 194 ALA A CA 1
ATOM 1494 C C . ALA A 1 194 ? 18.351 -10.125 -9.369 1.00 91.62 194 ALA A C 1
ATOM 1496 O O . ALA A 1 194 ? 18.551 -11.238 -8.888 1.00 91.62 194 ALA A O 1
ATOM 1497 N N . SER A 1 195 ? 17.606 -9.962 -10.466 1.00 90.81 195 SER A N 1
ATOM 1498 C CA . SER A 1 195 ? 16.982 -11.079 -11.189 1.00 90.81 195 SER A CA 1
ATOM 1499 C C . SER A 1 195 ? 17.946 -11.850 -12.103 1.00 90.81 195 SER A C 1
ATOM 1501 O O . SER A 1 195 ? 17.621 -12.966 -12.503 1.00 90.81 195 SER A O 1
ATOM 1503 N N . ASP A 1 196 ? 19.105 -11.281 -12.450 1.00 89.12 196 ASP A N 1
ATOM 1504 C CA . ASP A 1 196 ? 20.123 -11.901 -13.315 1.00 89.12 196 ASP A CA 1
ATOM 1505 C C . ASP A 1 196 ? 21.516 -11.833 -12.670 1.00 89.12 196 ASP A C 1
ATOM 1507 O O . ASP A 1 196 ? 22.508 -11.457 -13.295 1.00 89.12 196 ASP A O 1
ATOM 1511 N N . MET A 1 197 ? 21.596 -12.193 -11.386 1.00 89.44 197 MET A N 1
ATOM 1512 C CA . MET A 1 197 ? 22.851 -12.140 -10.628 1.00 89.44 197 MET A CA 1
ATOM 1513 C C . MET A 1 197 ? 23.958 -13.025 -11.210 1.00 89.44 197 MET A C 1
ATOM 1515 O O . MET A 1 197 ? 25.128 -12.680 -11.069 1.00 89.44 197 MET A O 1
ATOM 1519 N N . GLY A 1 198 ? 23.609 -14.099 -11.930 1.00 86.19 198 GLY A N 1
ATOM 1520 C CA . GLY A 1 198 ? 24.587 -14.950 -12.619 1.00 86.19 198 GLY A CA 1
ATOM 1521 C C . GLY A 1 198 ? 25.383 -14.213 -13.704 1.00 86.19 198 GLY A C 1
ATOM 1522 O O . GLY A 1 198 ? 26.498 -14.610 -14.033 1.00 86.19 198 GLY A O 1
ATOM 1523 N N . ALA A 1 199 ? 24.873 -13.092 -14.230 1.00 87.19 199 ALA A N 1
ATOM 1524 C CA . ALA A 1 199 ? 25.642 -12.229 -15.125 1.00 87.19 199 ALA A CA 1
ATOM 1525 C C . ALA A 1 199 ? 26.870 -11.595 -14.444 1.00 87.19 199 ALA A C 1
ATOM 1527 O O . ALA A 1 199 ? 27.791 -11.176 -15.144 1.00 87.19 199 ALA A O 1
ATOM 1528 N N . PHE A 1 200 ? 26.888 -11.528 -13.108 1.00 89.81 200 PHE A N 1
ATOM 1529 C CA . PHE A 1 200 ? 27.878 -10.807 -12.310 1.00 89.81 200 PHE A CA 1
ATOM 1530 C C . PHE A 1 200 ? 28.821 -11.711 -11.498 1.00 89.81 200 PHE A C 1
ATOM 1532 O O . PHE A 1 200 ? 29.547 -11.207 -10.641 1.00 89.81 200 PHE A O 1
ATOM 1539 N N . ASP A 1 201 ? 28.865 -13.020 -11.771 1.00 83.19 201 ASP A N 1
ATOM 1540 C CA . ASP A 1 201 ? 29.672 -13.989 -11.004 1.00 83.19 201 ASP A CA 1
ATOM 1541 C C . ASP A 1 201 ? 31.173 -13.631 -10.911 1.00 83.19 201 ASP A C 1
ATOM 1543 O O . ASP A 1 201 ? 31.842 -14.043 -9.968 1.00 83.19 201 ASP A O 1
ATOM 1547 N N . ASN A 1 202 ? 31.702 -12.838 -11.854 1.00 82.19 202 ASN A N 1
ATOM 1548 C CA . ASN A 1 202 ? 33.096 -12.368 -11.873 1.00 82.19 202 ASN A CA 1
ATOM 1549 C C . ASN A 1 202 ? 33.225 -10.829 -11.901 1.00 82.19 202 ASN A C 1
ATOM 1551 O O . ASN A 1 202 ? 34.251 -10.305 -12.324 1.00 82.19 202 ASN A O 1
ATOM 1555 N N . GLU A 1 203 ? 32.185 -10.100 -11.490 1.00 85.75 203 GLU A N 1
ATOM 1556 C CA . GLU A 1 203 ? 32.089 -8.631 -11.591 1.00 85.75 203 GLU A CA 1
ATOM 1557 C C . GLU A 1 203 ? 31.943 -7.964 -10.207 1.00 85.75 203 GLU A C 1
ATOM 1559 O O . GLU A 1 203 ? 31.309 -6.915 -10.064 1.00 85.75 203 GLU A O 1
ATOM 1564 N N . THR A 1 204 ? 32.515 -8.573 -9.161 1.00 85.12 204 THR A N 1
ATOM 1565 C CA . THR A 1 204 ? 32.353 -8.134 -7.763 1.00 85.12 204 THR A CA 1
ATOM 1566 C C . THR A 1 204 ? 32.783 -6.681 -7.544 1.00 85.12 204 THR A C 1
ATOM 1568 O O . THR A 1 204 ? 32.024 -5.912 -6.960 1.00 85.12 204 THR A O 1
ATOM 1571 N N . ASP A 1 205 ? 33.939 -6.262 -8.069 1.00 86.50 205 ASP A N 1
ATOM 1572 C CA . ASP A 1 205 ? 34.420 -4.873 -7.950 1.00 86.50 205 ASP A CA 1
ATOM 1573 C C . ASP A 1 205 ? 33.454 -3.867 -8.588 1.00 86.50 205 ASP A C 1
ATOM 1575 O O . ASP A 1 205 ? 33.274 -2.746 -8.102 1.00 86.50 205 ASP A O 1
ATOM 1579 N N . THR A 1 206 ? 32.821 -4.268 -9.689 1.00 88.25 206 THR A N 1
ATOM 1580 C CA . THR A 1 206 ? 31.851 -3.446 -10.405 1.00 88.25 206 THR A CA 1
ATOM 1581 C C . THR A 1 206 ? 30.566 -3.296 -9.593 1.00 88.25 206 THR A C 1
ATOM 1583 O O . THR A 1 206 ? 30.042 -2.188 -9.467 1.00 88.25 206 THR A O 1
ATOM 1586 N N . LEU A 1 207 ? 30.100 -4.380 -8.965 1.00 90.56 207 LEU A N 1
ATOM 1587 C CA . LEU A 1 207 ? 28.975 -4.326 -8.033 1.00 90.56 207 LEU A CA 1
ATOM 1588 C C . LEU A 1 207 ? 29.301 -3.483 -6.795 1.00 90.56 207 LEU A C 1
ATOM 1590 O O . LEU A 1 207 ? 28.478 -2.664 -6.412 1.00 90.56 207 LEU A O 1
ATOM 1594 N N . ILE A 1 208 ? 30.500 -3.579 -6.216 1.00 89.56 208 ILE A N 1
ATOM 1595 C CA . ILE A 1 208 ? 30.892 -2.746 -5.063 1.00 89.56 208 ILE A CA 1
ATOM 1596 C C . ILE A 1 208 ? 30.782 -1.248 -5.392 1.00 89.56 208 ILE A C 1
ATOM 1598 O O . ILE A 1 208 ? 30.232 -0.479 -4.604 1.00 89.56 208 ILE A O 1
ATOM 1602 N N . LYS A 1 209 ? 31.252 -0.820 -6.572 1.00 88.69 209 LYS A N 1
ATOM 1603 C CA . LYS A 1 209 ? 31.111 0.580 -7.016 1.00 88.69 209 LYS A CA 1
ATOM 1604 C C . LYS A 1 209 ? 29.646 0.996 -7.146 1.00 88.69 209 LYS A C 1
ATOM 1606 O O . LYS A 1 209 ? 29.271 2.041 -6.624 1.00 88.69 209 LYS A O 1
ATOM 1611 N N . LEU A 1 210 ? 28.828 0.150 -7.774 1.00 92.06 210 LEU A N 1
ATOM 1612 C CA . LEU A 1 210 ? 27.387 0.363 -7.901 1.00 92.06 210 LEU A CA 1
ATOM 1613 C C . LEU A 1 210 ? 26.715 0.550 -6.529 1.00 92.06 210 LEU A C 1
ATOM 1615 O O . LEU A 1 210 ? 25.917 1.470 -6.357 1.00 92.06 210 LEU A O 1
ATOM 1619 N N . LEU A 1 211 ? 27.039 -0.301 -5.550 1.00 91.94 211 LEU A N 1
ATOM 1620 C CA . LEU A 1 211 ? 26.488 -0.219 -4.193 1.00 91.94 211 LEU A CA 1
ATOM 1621 C C . LEU A 1 211 ? 26.851 1.114 -3.515 1.00 91.94 211 LEU A C 1
ATOM 1623 O O . LEU A 1 211 ? 25.975 1.762 -2.947 1.00 91.94 211 LEU A O 1
ATOM 1627 N N . ASN A 1 212 ? 28.094 1.582 -3.661 1.00 89.25 212 ASN A N 1
ATOM 1628 C CA . ASN A 1 212 ? 28.525 2.876 -3.117 1.00 89.25 212 ASN A CA 1
ATOM 1629 C C . ASN A 1 212 ? 27.766 4.068 -3.732 1.00 89.25 212 ASN A C 1
ATOM 1631 O O . ASN A 1 212 ? 27.385 5.000 -3.019 1.00 89.25 212 ASN A O 1
ATOM 1635 N N . ASP A 1 213 ? 27.507 4.038 -5.043 1.00 88.50 213 ASP A N 1
ATOM 1636 C CA . ASP A 1 213 ? 26.730 5.086 -5.720 1.00 88.50 213 ASP A CA 1
ATOM 1637 C C . ASP A 1 213 ? 25.275 5.120 -5.227 1.00 88.50 213 ASP A C 1
ATOM 1639 O O . ASP A 1 213 ? 24.693 6.194 -5.024 1.00 88.50 213 ASP A O 1
ATOM 1643 N N . ILE A 1 214 ? 24.692 3.941 -4.985 1.00 92.69 214 ILE A N 1
ATOM 1644 C CA . ILE A 1 214 ? 23.351 3.805 -4.409 1.00 92.69 214 ILE A CA 1
ATOM 1645 C C . ILE A 1 214 ? 23.302 4.404 -3.007 1.00 92.69 214 ILE A C 1
ATOM 1647 O O . ILE A 1 214 ? 22.350 5.120 -2.694 1.00 92.69 214 ILE A O 1
ATOM 1651 N N . ASP A 1 215 ? 24.317 4.160 -2.182 1.00 90.94 215 ASP A N 1
ATOM 1652 C CA . ASP A 1 215 ? 24.366 4.653 -0.806 1.00 90.94 215 ASP A CA 1
ATOM 1653 C C . ASP A 1 215 ? 24.370 6.177 -0.752 1.00 90.94 215 ASP A C 1
ATOM 1655 O O . ASP A 1 215 ? 23.589 6.785 -0.014 1.00 90.94 215 ASP A O 1
ATOM 1659 N N . GLU A 1 216 ? 25.192 6.815 -1.583 1.00 87.62 216 GLU A N 1
ATOM 1660 C CA . GLU A 1 216 ? 25.212 8.272 -1.712 1.00 87.62 216 GLU A CA 1
ATOM 1661 C C . GLU A 1 216 ? 23.878 8.822 -2.242 1.00 87.62 216 GLU A C 1
ATOM 1663 O O . GLU A 1 216 ? 23.396 9.864 -1.777 1.00 87.62 216 GLU A O 1
ATOM 1668 N N . GLY A 1 217 ? 23.239 8.115 -3.178 1.00 88.50 217 GLY A N 1
ATOM 1669 C CA . GLY A 1 217 ? 21.896 8.436 -3.663 1.00 88.50 217 GLY A CA 1
ATOM 1670 C C . GLY A 1 217 ? 20.828 8.342 -2.567 1.00 88.50 217 GLY A C 1
ATOM 1671 O O . GLY A 1 217 ? 20.036 9.272 -2.384 1.00 88.50 217 GLY A O 1
ATOM 1672 N N . ALA A 1 218 ? 20.838 7.260 -1.789 1.00 92.19 218 ALA A N 1
ATOM 1673 C CA . ALA A 1 218 ? 19.896 7.004 -0.706 1.00 92.19 218 ALA A CA 1
ATOM 1674 C C . ALA A 1 218 ? 20.029 8.034 0.426 1.00 92.19 218 ALA A C 1
ATOM 1676 O O . ALA A 1 218 ? 19.013 8.575 0.872 1.00 92.19 218 ALA A O 1
ATOM 1677 N N . LYS A 1 219 ? 21.262 8.395 0.828 1.00 89.94 219 LYS A N 1
ATOM 1678 C CA . LYS A 1 219 ? 21.524 9.468 1.814 1.00 89.94 219 LYS A CA 1
ATOM 1679 C C . LYS A 1 219 ? 20.869 10.785 1.406 1.00 89.94 219 LYS A C 1
ATOM 1681 O O . LYS A 1 219 ? 20.241 11.456 2.228 1.00 89.94 219 LYS A O 1
ATOM 1686 N N . LYS A 1 220 ? 21.006 11.162 0.130 1.00 89.56 220 LYS A N 1
ATOM 1687 C CA . LYS A 1 220 ? 20.423 12.398 -0.416 1.00 89.56 220 LYS A CA 1
ATOM 1688 C C . LYS A 1 220 ? 18.897 12.318 -0.470 1.00 89.56 220 LYS A C 1
ATOM 1690 O O . LYS A 1 220 ? 18.222 13.285 -0.115 1.00 89.56 220 LYS A O 1
ATOM 1695 N N . ALA A 1 221 ? 18.356 11.169 -0.873 1.00 90.19 221 ALA A N 1
ATOM 1696 C CA . ALA A 1 221 ? 16.921 10.953 -1.017 1.00 90.19 221 ALA A CA 1
ATOM 1697 C C . ALA A 1 221 ? 16.173 10.912 0.324 1.00 90.19 221 ALA A C 1
ATOM 1699 O O . ALA A 1 221 ? 15.060 11.429 0.404 1.00 90.19 221 ALA A O 1
ATOM 1700 N N . ALA A 1 222 ? 16.780 10.368 1.383 1.00 90.38 222 ALA A N 1
ATOM 1701 C CA . ALA A 1 222 ? 16.139 10.110 2.677 1.00 90.38 222 ALA A CA 1
ATOM 1702 C C . ALA A 1 222 ? 15.386 11.315 3.270 1.00 90.38 222 ALA A C 1
ATOM 1704 O O . ALA A 1 222 ? 14.324 11.162 3.871 1.00 90.38 222 ALA A O 1
ATOM 1705 N N . ARG A 1 223 ? 15.900 12.535 3.065 1.00 85.81 223 ARG A N 1
ATOM 1706 C CA . ARG A 1 223 ? 15.310 13.762 3.628 1.00 85.81 223 ARG A CA 1
ATOM 1707 C C . ARG A 1 223 ? 14.026 14.203 2.924 1.00 85.81 223 ARG A C 1
ATOM 1709 O O . ARG A 1 223 ? 13.132 14.746 3.569 1.00 85.81 223 ARG A O 1
ATOM 1716 N N . VAL A 1 224 ? 13.942 13.997 1.611 1.00 89.81 224 VAL A N 1
ATOM 1717 C CA . VAL A 1 224 ? 12.891 14.585 0.757 1.00 89.81 224 VAL A CA 1
ATOM 1718 C C . VAL A 1 224 ? 11.953 13.520 0.184 1.00 89.81 224 VAL A C 1
ATOM 1720 O O . VAL A 1 224 ? 10.789 13.802 -0.074 1.00 89.81 224 VAL A O 1
ATOM 1723 N N . GLN A 1 225 ? 12.443 12.296 -0.003 1.00 93.12 225 GLN A N 1
ATOM 1724 C CA . GLN A 1 225 ? 11.751 11.191 -0.669 1.00 93.12 225 GLN A CA 1
ATOM 1725 C C . GLN A 1 225 ? 11.981 9.882 0.102 1.00 93.12 225 GLN A C 1
ATOM 1727 O O . GLN A 1 225 ? 12.554 8.929 -0.426 1.00 93.12 225 GLN A O 1
ATOM 1732 N N . LEU A 1 226 ? 11.547 9.846 1.367 1.00 94.31 226 LEU A N 1
ATOM 1733 C CA . LEU A 1 226 ? 11.809 8.735 2.290 1.00 94.31 226 LEU A CA 1
ATOM 1734 C C . LEU A 1 226 ? 11.367 7.378 1.722 1.00 94.31 226 LEU A C 1
ATOM 1736 O O . LEU A 1 226 ? 12.169 6.449 1.727 1.00 94.31 226 LEU A O 1
ATOM 1740 N N . GLY A 1 227 ? 10.157 7.261 1.163 1.00 94.75 227 GLY A N 1
ATOM 1741 C CA . GLY A 1 227 ? 9.690 5.999 0.577 1.00 94.75 227 GLY A CA 1
ATOM 1742 C C . GLY A 1 227 ? 10.562 5.504 -0.580 1.00 94.75 227 GLY A C 1
ATOM 1743 O O . GLY A 1 227 ? 10.841 4.311 -0.678 1.00 94.75 227 GLY A O 1
ATOM 1744 N N . GLN A 1 228 ? 11.074 6.413 -1.418 1.00 94.25 228 GLN A N 1
ATOM 1745 C CA . GLN A 1 228 ? 12.000 6.044 -2.496 1.00 94.25 228 GLN A CA 1
ATOM 1746 C C . GLN A 1 228 ? 13.376 5.647 -1.953 1.00 94.25 228 GLN A C 1
ATOM 1748 O O . GLN A 1 228 ? 13.977 4.718 -2.481 1.00 94.25 228 GLN A O 1
ATOM 1753 N N . ALA A 1 229 ? 13.854 6.298 -0.888 1.00 95.69 229 ALA A N 1
ATOM 1754 C CA . ALA A 1 229 ? 15.098 5.920 -0.222 1.00 95.69 229 ALA A CA 1
ATOM 1755 C C . ALA A 1 229 ? 14.997 4.522 0.411 1.00 95.69 229 ALA A C 1
ATOM 1757 O O . ALA A 1 229 ? 15.858 3.684 0.160 1.00 95.69 229 ALA A O 1
ATOM 1758 N N . LEU A 1 230 ? 13.916 4.236 1.150 1.00 96.75 230 LEU A N 1
ATOM 1759 C CA . LEU A 1 230 ? 13.644 2.909 1.717 1.00 96.75 230 LEU A CA 1
ATOM 1760 C C . LEU A 1 230 ? 13.592 1.838 0.620 1.00 96.75 230 LEU A C 1
ATOM 1762 O O . LEU A 1 230 ? 14.217 0.789 0.739 1.00 96.75 230 LEU A O 1
ATOM 1766 N N . GLN A 1 231 ? 12.885 2.116 -0.478 1.00 95.62 231 GLN A N 1
ATOM 1767 C CA . GLN A 1 231 ? 12.763 1.175 -1.588 1.00 95.62 231 GLN A CA 1
ATOM 1768 C C . GLN A 1 231 ? 14.095 0.938 -2.314 1.00 95.62 231 GLN A C 1
ATOM 1770 O O . GLN A 1 231 ? 14.352 -0.183 -2.749 1.00 95.62 231 GLN A O 1
ATOM 1775 N N . LEU A 1 232 ? 14.922 1.977 -2.453 1.00 95.44 232 LEU A N 1
ATOM 1776 C CA . LEU A 1 232 ? 16.238 1.896 -3.079 1.00 95.44 232 LEU A CA 1
ATOM 1777 C C . LEU A 1 232 ? 17.213 1.070 -2.231 1.00 95.44 232 LEU A C 1
ATOM 1779 O O . LEU A 1 232 ? 17.866 0.179 -2.766 1.00 95.44 232 LEU A O 1
ATOM 1783 N N . VAL A 1 233 ? 17.259 1.312 -0.917 1.00 96.50 233 VAL A N 1
ATOM 1784 C CA . VAL A 1 233 ? 18.095 0.539 0.017 1.00 96.50 233 VAL A CA 1
ATOM 1785 C C . VAL A 1 233 ? 17.633 -0.920 0.088 1.00 96.50 233 VAL A C 1
ATOM 1787 O O . VAL A 1 233 ? 18.461 -1.818 0.002 1.00 96.50 233 VAL A O 1
ATOM 1790 N N . ALA A 1 234 ? 16.323 -1.183 0.130 1.00 95.81 234 ALA A N 1
ATOM 1791 C CA . ALA A 1 234 ? 15.813 -2.556 0.091 1.00 95.81 234 ALA A CA 1
ATOM 1792 C C . ALA A 1 234 ? 16.182 -3.282 -1.220 1.00 95.81 234 ALA A C 1
ATOM 1794 O O . ALA A 1 234 ? 16.600 -4.434 -1.186 1.00 95.81 234 ALA A O 1
ATOM 1795 N N . ALA A 1 235 ? 16.086 -2.608 -2.374 1.00 94.81 235 ALA A N 1
ATOM 1796 C CA . ALA A 1 235 ? 16.493 -3.183 -3.661 1.00 94.81 235 ALA A CA 1
ATOM 1797 C C . ALA A 1 235 ? 18.009 -3.447 -3.740 1.00 94.81 235 ALA A C 1
ATOM 1799 O O . ALA A 1 235 ? 18.438 -4.423 -4.351 1.00 94.81 235 ALA A O 1
ATOM 1800 N N . ARG A 1 236 ? 18.829 -2.600 -3.109 1.00 94.69 236 ARG A N 1
ATOM 1801 C CA . ARG A 1 236 ? 20.271 -2.827 -2.958 1.00 94.69 236 ARG A CA 1
ATOM 1802 C C . ARG A 1 236 ? 20.549 -4.079 -2.122 1.00 94.69 236 ARG A C 1
ATOM 1804 O O . ARG A 1 236 ? 21.375 -4.901 -2.509 1.00 94.69 236 ARG A O 1
ATOM 1811 N N . ASP A 1 237 ? 19.846 -4.239 -1.006 1.00 94.25 237 ASP A N 1
ATOM 1812 C CA . ASP A 1 237 ? 20.025 -5.386 -0.112 1.00 94.25 237 ASP A CA 1
ATOM 1813 C C . ASP A 1 237 ? 19.593 -6.707 -0.781 1.00 94.25 237 ASP A C 1
ATOM 1815 O O . ASP A 1 237 ? 20.213 -7.742 -0.544 1.00 94.25 237 ASP A O 1
ATOM 1819 N N . GLU A 1 238 ? 18.614 -6.671 -1.697 1.00 92.69 238 GLU A N 1
ATOM 1820 C CA . GLU A 1 238 ? 18.264 -7.803 -2.574 1.00 92.69 238 GLU A CA 1
ATOM 1821 C C . GLU A 1 238 ? 19.448 -8.216 -3.482 1.00 92.69 238 GLU A C 1
ATOM 1823 O O . GLU A 1 238 ? 19.730 -9.408 -3.615 1.00 92.69 238 GLU A O 1
ATOM 1828 N N . VAL A 1 239 ? 20.179 -7.253 -4.068 1.00 93.12 239 VAL A N 1
ATOM 1829 C CA . VAL A 1 239 ? 21.385 -7.522 -4.885 1.00 93.12 239 VAL A CA 1
ATOM 1830 C C . VAL A 1 239 ? 22.497 -8.147 -4.040 1.00 93.12 239 VAL A C 1
ATOM 1832 O O . VAL A 1 239 ? 23.118 -9.122 -4.465 1.00 93.12 239 VAL A O 1
ATOM 1835 N N . ILE A 1 240 ? 22.724 -7.625 -2.830 1.00 91.75 240 ILE A N 1
ATOM 1836 C CA . ILE A 1 240 ? 23.725 -8.161 -1.896 1.00 91.75 240 ILE A CA 1
ATOM 1837 C C . ILE A 1 240 ? 23.363 -9.595 -1.498 1.00 91.75 240 ILE A C 1
ATOM 1839 O O . ILE A 1 240 ? 24.196 -10.487 -1.612 1.00 91.75 240 ILE A O 1
ATOM 1843 N N . GLY A 1 241 ? 22.107 -9.852 -1.119 1.00 89.31 241 GLY A N 1
ATOM 1844 C CA . GLY A 1 241 ? 21.641 -11.197 -0.766 1.00 89.31 241 GLY A CA 1
ATOM 1845 C C . GLY A 1 241 ? 21.730 -12.211 -1.916 1.00 89.31 241 GLY A C 1
ATOM 1846 O O . GLY A 1 241 ? 21.841 -13.414 -1.672 1.00 89.31 241 GLY A O 1
ATOM 1847 N N . GLY A 1 242 ? 21.719 -11.738 -3.166 1.00 86.62 242 GLY A N 1
ATOM 1848 C CA . GLY A 1 242 ? 21.898 -12.554 -4.366 1.00 86.62 242 GLY A CA 1
ATOM 1849 C C . GLY A 1 242 ? 23.350 -12.939 -4.677 1.00 86.62 242 GLY A C 1
ATOM 1850 O O . GLY A 1 242 ? 23.566 -13.803 -5.527 1.00 86.62 242 GLY A O 1
ATOM 1851 N N . ASN A 1 243 ? 24.346 -12.348 -4.004 1.00 85.31 243 ASN A N 1
ATOM 1852 C CA . ASN A 1 243 ? 25.764 -12.628 -4.227 1.00 85.31 243 ASN A CA 1
ATOM 1853 C C . ASN A 1 243 ? 26.469 -13.043 -2.929 1.00 85.31 243 ASN A C 1
ATOM 1855 O O . ASN A 1 243 ? 26.586 -12.270 -1.988 1.00 85.31 243 ASN A O 1
ATOM 1859 N N . LYS A 1 244 ? 27.043 -14.248 -2.902 1.00 79.25 244 LYS A N 1
ATOM 1860 C CA . LYS A 1 244 ? 27.710 -14.786 -1.701 1.00 79.25 244 LYS A CA 1
ATOM 1861 C C . LYS A 1 244 ? 29.007 -14.070 -1.309 1.00 79.25 244 LYS A C 1
ATOM 1863 O O . LYS A 1 244 ? 29.503 -14.311 -0.215 1.00 79.25 244 LYS A O 1
ATOM 1868 N N . THR A 1 245 ? 29.590 -13.285 -2.211 1.00 83.81 245 THR A N 1
ATOM 1869 C CA . THR A 1 245 ? 30.877 -12.600 -2.008 1.00 83.81 245 THR A CA 1
ATOM 1870 C C . THR A 1 245 ? 30.726 -11.118 -1.692 1.00 83.81 245 THR A C 1
ATOM 1872 O O . THR A 1 245 ? 31.695 -10.499 -1.264 1.00 83.81 245 THR A O 1
ATOM 1875 N N . LEU A 1 246 ? 29.537 -10.541 -1.904 1.00 86.12 246 LEU A N 1
ATOM 1876 C CA . LEU A 1 246 ? 29.296 -9.142 -1.581 1.00 86.12 246 LEU A CA 1
ATOM 1877 C C . LEU A 1 246 ? 29.028 -8.991 -0.093 1.00 86.12 246 LEU A C 1
ATOM 1879 O O . LEU A 1 246 ? 28.122 -9.610 0.462 1.00 86.12 246 LEU A O 1
ATOM 1883 N N . GLU A 1 247 ? 29.781 -8.091 0.519 1.00 84.69 247 GLU A N 1
ATOM 1884 C CA . GLU A 1 247 ? 29.529 -7.619 1.869 1.00 84.69 247 GLU A CA 1
ATOM 1885 C C . GLU A 1 247 ? 29.154 -6.143 1.815 1.00 84.69 247 GLU A C 1
ATOM 1887 O O . GLU A 1 247 ? 29.692 -5.366 1.022 1.00 84.69 247 GLU A O 1
ATOM 1892 N N . LEU A 1 248 ? 28.195 -5.760 2.653 1.00 85.44 248 LEU A N 1
ATOM 1893 C CA . LEU A 1 248 ? 27.798 -4.368 2.778 1.00 85.44 248 LEU A CA 1
ATOM 1894 C C . LEU A 1 248 ? 28.878 -3.602 3.550 1.00 85.44 248 LEU A C 1
ATOM 1896 O O . LEU A 1 248 ? 29.238 -4.007 4.659 1.00 85.44 248 LEU A O 1
ATOM 1900 N N . ASP A 1 249 ? 29.339 -2.479 2.995 1.00 86.31 249 ASP A N 1
ATOM 1901 C CA . ASP A 1 249 ? 30.315 -1.612 3.657 1.00 86.31 249 ASP A CA 1
ATOM 1902 C C . ASP A 1 249 ? 29.822 -1.203 5.065 1.00 86.31 249 ASP A C 1
ATOM 1904 O O . ASP A 1 249 ? 28.639 -0.883 5.245 1.00 86.31 249 ASP A O 1
ATOM 1908 N N . PRO A 1 250 ? 30.686 -1.203 6.098 1.00 86.38 250 PRO A N 1
ATOM 1909 C CA . PRO A 1 250 ? 30.281 -0.827 7.451 1.00 86.38 250 PRO A CA 1
ATOM 1910 C C . PRO A 1 250 ? 29.673 0.582 7.568 1.00 86.38 250 PRO A C 1
ATOM 1912 O O . PRO A 1 250 ? 28.834 0.800 8.440 1.00 86.38 250 PRO A O 1
ATOM 1915 N N . GLY A 1 251 ? 30.083 1.523 6.711 1.00 87.12 251 GLY A N 1
ATOM 1916 C CA . GLY A 1 251 ? 29.579 2.896 6.633 1.00 87.12 251 GLY A CA 1
ATOM 1917 C C . GLY A 1 251 ? 28.434 3.106 5.634 1.00 87.12 251 GLY A C 1
ATOM 1918 O O . GLY A 1 251 ? 27.987 4.247 5.451 1.00 87.12 251 GLY A O 1
ATOM 1919 N N . ALA A 1 252 ? 27.958 2.041 4.985 1.00 91.56 252 ALA A N 1
ATOM 1920 C CA . ALA A 1 252 ? 26.794 2.083 4.110 1.00 91.56 252 ALA A CA 1
ATOM 1921 C C . ALA A 1 252 ? 25.516 2.427 4.882 1.00 91.56 252 ALA A C 1
ATOM 1923 O O . ALA A 1 252 ? 25.330 2.016 6.028 1.00 91.56 252 ALA A O 1
ATOM 1924 N N . VAL A 1 253 ? 24.582 3.123 4.226 1.00 93.56 253 VAL A N 1
ATOM 1925 C CA . VAL A 1 253 ? 23.262 3.397 4.821 1.00 93.56 253 VAL A CA 1
ATOM 1926 C C . VAL A 1 253 ? 22.458 2.116 4.931 1.00 93.56 253 VAL A C 1
ATOM 1928 O O . VAL A 1 253 ? 22.316 1.380 3.959 1.00 93.56 253 VAL A O 1
ATOM 1931 N N . ARG A 1 254 ? 21.841 1.876 6.077 1.00 95.44 254 ARG A N 1
ATOM 1932 C CA . ARG A 1 254 ? 20.943 0.742 6.298 1.00 95.44 254 ARG A CA 1
ATOM 1933 C C . ARG A 1 254 ? 19.498 1.208 6.373 1.00 95.44 254 ARG A C 1
ATOM 1935 O O . ARG A 1 254 ? 19.215 2.363 6.693 1.00 95.44 254 ARG A O 1
ATOM 1942 N N . LEU A 1 255 ? 18.564 0.282 6.147 1.00 97.19 255 LEU A N 1
ATOM 1943 C CA . LEU A 1 255 ? 17.150 0.533 6.445 1.00 97.19 255 LEU A CA 1
ATOM 1944 C C . LEU A 1 255 ? 16.973 0.969 7.904 1.00 97.19 255 LEU A C 1
ATOM 1946 O O . LEU A 1 255 ? 16.213 1.896 8.168 1.00 97.19 255 LEU A O 1
ATOM 1950 N N . SER A 1 256 ? 17.737 0.375 8.827 1.00 96.88 256 SER A N 1
ATOM 1951 C CA . SER A 1 256 ? 17.727 0.740 10.244 1.00 96.88 256 SER A CA 1
ATOM 1952 C C . SER A 1 256 ? 18.077 2.207 10.490 1.00 96.88 256 SER A C 1
ATOM 1954 O O . SER A 1 256 ? 17.419 2.854 11.297 1.00 96.88 256 SER A O 1
ATOM 1956 N N . ASP A 1 257 ? 19.048 2.757 9.758 1.00 95.56 257 ASP A N 1
ATOM 1957 C CA . ASP A 1 257 ? 19.470 4.153 9.914 1.00 95.56 257 ASP A CA 1
ATOM 1958 C C . ASP A 1 257 ? 18.383 5.111 9.414 1.00 95.56 257 ASP A C 1
ATOM 1960 O O . ASP A 1 257 ? 18.086 6.127 10.047 1.00 95.56 257 ASP A O 1
ATOM 1964 N N . LEU A 1 258 ? 17.747 4.765 8.287 1.00 96.19 258 LEU A N 1
ATOM 1965 C CA . LEU A 1 258 ? 16.638 5.536 7.721 1.00 96.19 258 LEU A CA 1
ATOM 1966 C C . LEU A 1 258 ? 15.416 5.538 8.644 1.00 96.19 258 LEU A C 1
ATOM 1968 O O . LEU A 1 258 ? 14.756 6.570 8.786 1.00 96.19 258 LEU A O 1
ATOM 1972 N N . ILE A 1 259 ? 15.130 4.393 9.269 1.00 96.38 259 ILE A N 1
ATOM 1973 C CA . ILE A 1 259 ? 14.033 4.221 10.221 1.00 96.38 259 ILE A CA 1
ATOM 1974 C C . ILE A 1 259 ? 14.317 5.005 11.507 1.00 96.38 259 ILE A C 1
ATOM 1976 O O . ILE A 1 259 ? 13.488 5.810 11.923 1.00 96.38 259 ILE A O 1
ATOM 1980 N N . ALA A 1 260 ? 15.496 4.826 12.109 1.00 95.19 260 ALA A N 1
ATOM 1981 C CA . ALA A 1 260 ? 15.869 5.491 13.357 1.00 95.19 260 ALA A CA 1
ATOM 1982 C C . ALA A 1 260 ? 15.929 7.024 13.219 1.00 95.19 260 ALA A C 1
ATOM 1984 O O . ALA A 1 260 ? 15.627 7.747 14.168 1.00 95.19 260 ALA A O 1
ATOM 1985 N N . GLY A 1 261 ? 16.290 7.528 12.034 1.00 91.94 261 GLY A N 1
ATOM 1986 C CA . GLY A 1 261 ? 16.365 8.960 11.738 1.00 91.94 261 GLY A CA 1
ATOM 1987 C C . GLY A 1 261 ? 15.043 9.628 11.338 1.00 91.94 261 GLY A C 1
ATOM 1988 O O . GLY A 1 261 ? 15.056 10.821 11.027 1.00 91.94 261 GLY A O 1
ATOM 1989 N N . SER A 1 262 ? 13.922 8.897 11.305 1.00 93.00 262 SER A N 1
ATOM 1990 C CA . SER A 1 262 ? 12.643 9.387 10.770 1.00 93.00 262 SER A CA 1
ATOM 1991 C C . SER A 1 262 ? 11.487 9.261 11.765 1.00 93.00 262 SER A C 1
ATOM 1993 O O . SER A 1 262 ? 11.492 8.436 12.673 1.00 93.00 262 SER A O 1
ATOM 1995 N N . ASP A 1 263 ? 10.453 10.082 11.570 1.00 93.56 263 ASP A N 1
ATOM 1996 C CA . ASP A 1 263 ? 9.203 9.954 12.318 1.00 93.56 263 ASP A CA 1
ATOM 1997 C C . ASP A 1 263 ? 8.460 8.662 11.930 1.00 93.56 263 ASP A C 1
ATOM 1999 O O . ASP A 1 263 ? 8.263 8.380 10.745 1.00 93.56 263 ASP A O 1
ATOM 2003 N N . LEU A 1 264 ? 8.028 7.885 12.928 1.00 94.06 264 LEU A N 1
ATOM 2004 C CA . LEU A 1 264 ? 7.394 6.580 12.717 1.00 94.06 264 LEU A CA 1
ATOM 2005 C C . LEU A 1 264 ? 6.070 6.663 11.946 1.00 94.06 264 LEU A C 1
ATOM 2007 O O . LEU A 1 264 ? 5.767 5.750 11.180 1.00 94.06 264 LEU A O 1
ATOM 2011 N N . THR A 1 265 ? 5.300 7.746 12.104 1.00 92.56 265 THR A N 1
ATOM 2012 C CA . THR A 1 265 ? 4.046 7.921 11.353 1.00 92.56 265 THR A CA 1
ATOM 2013 C C . THR A 1 265 ? 4.333 8.167 9.877 1.00 92.56 265 THR A C 1
ATOM 2015 O O . THR A 1 265 ? 3.728 7.544 9.009 1.00 92.56 265 THR A O 1
ATOM 2018 N N . LYS A 1 266 ? 5.372 8.960 9.583 1.00 93.25 266 LYS A N 1
ATOM 2019 C CA . LYS A 1 266 ? 5.852 9.151 8.211 1.00 93.25 266 LYS A CA 1
ATOM 2020 C C . LYS A 1 266 ? 6.356 7.844 7.593 1.00 93.25 266 LYS A C 1
ATOM 2022 O O . LYS A 1 266 ? 6.108 7.596 6.418 1.00 93.25 266 LYS A O 1
ATOM 2027 N N . ILE A 1 267 ? 7.055 7.002 8.358 1.00 94.94 267 ILE A N 1
ATOM 2028 C CA . ILE A 1 267 ? 7.477 5.677 7.874 1.00 94.94 267 ILE A CA 1
ATOM 2029 C C . ILE A 1 267 ? 6.253 4.826 7.533 1.00 94.94 267 ILE A C 1
ATOM 2031 O O . ILE A 1 267 ? 6.217 4.234 6.457 1.00 94.94 267 ILE A O 1
ATOM 2035 N N . ALA A 1 268 ? 5.252 4.778 8.415 1.00 94.44 268 ALA A N 1
ATOM 2036 C CA . ALA A 1 268 ? 4.044 3.992 8.189 1.00 94.44 268 ALA A CA 1
ATOM 2037 C C . ALA A 1 268 ? 3.335 4.387 6.882 1.00 94.44 268 ALA A C 1
ATOM 2039 O O . ALA A 1 268 ? 3.013 3.510 6.077 1.00 94.44 268 ALA A O 1
ATOM 2040 N N . ASP A 1 269 ? 3.196 5.693 6.636 1.00 93.44 269 ASP A N 1
ATOM 2041 C CA . ASP A 1 269 ? 2.587 6.238 5.419 1.00 93.44 269 ASP A CA 1
ATOM 2042 C C . ASP A 1 269 ? 3.370 5.869 4.148 1.00 93.44 269 ASP A C 1
ATOM 2044 O O . ASP A 1 269 ? 2.792 5.443 3.144 1.00 93.44 269 ASP A O 1
ATOM 2048 N N . GLU A 1 270 ? 4.698 6.007 4.180 1.00 94.81 270 GLU A N 1
ATOM 2049 C CA . GLU A 1 270 ? 5.561 5.753 3.022 1.00 94.81 270 GLU A CA 1
ATOM 2050 C C . GLU A 1 270 ? 5.625 4.257 2.677 1.00 94.81 270 GLU A C 1
ATOM 2052 O O . GLU A 1 270 ? 5.591 3.887 1.500 1.00 94.81 270 GLU A O 1
ATOM 2057 N N . VAL A 1 271 ? 5.663 3.377 3.686 1.00 95.38 271 VAL A N 1
ATOM 2058 C CA . VAL A 1 271 ? 5.797 1.923 3.493 1.00 95.38 271 VAL A CA 1
ATOM 2059 C C . VAL A 1 271 ? 4.587 1.319 2.775 1.00 95.38 271 VAL A C 1
ATOM 2061 O O . VAL A 1 271 ? 4.754 0.368 2.010 1.00 95.38 271 VAL A O 1
ATOM 2064 N N . ILE A 1 272 ? 3.384 1.890 2.911 1.00 93.62 272 ILE A N 1
ATOM 2065 C CA . ILE A 1 272 ? 2.180 1.397 2.213 1.00 93.62 272 ILE A CA 1
ATOM 2066 C C . ILE A 1 272 ? 2.389 1.321 0.692 1.00 93.62 272 ILE A C 1
ATOM 2068 O O . ILE A 1 272 ? 1.888 0.399 0.040 1.00 93.62 272 ILE A O 1
ATOM 2072 N N . ALA A 1 273 ? 3.139 2.267 0.121 1.00 91.38 273 ALA A N 1
ATOM 2073 C CA . ALA A 1 273 ? 3.376 2.346 -1.318 1.00 91.38 273 ALA A CA 1
ATOM 2074 C C . ALA A 1 273 ? 4.418 1.333 -1.831 1.00 91.38 273 ALA A C 1
ATOM 2076 O O . ALA A 1 273 ? 4.550 1.156 -3.047 1.00 91.38 273 ALA A O 1
ATOM 2077 N N . LEU A 1 274 ? 5.157 0.664 -0.939 1.00 92.94 274 LEU A N 1
ATOM 2078 C CA . LEU A 1 274 ? 6.217 -0.269 -1.317 1.00 92.94 274 LEU A CA 1
ATOM 2079 C C . LEU A 1 274 ? 5.652 -1.642 -1.744 1.00 92.94 274 LEU A C 1
ATOM 2081 O O . LEU A 1 274 ? 4.598 -2.070 -1.261 1.00 92.94 274 LEU A O 1
ATOM 2085 N N . PRO A 1 275 ? 6.363 -2.382 -2.620 1.00 91.19 275 PRO A N 1
ATOM 2086 C CA . PRO A 1 275 ? 6.088 -3.796 -2.884 1.00 91.19 275 PRO A CA 1
ATOM 2087 C C . PRO A 1 275 ? 6.140 -4.649 -1.607 1.00 91.19 275 PRO A C 1
ATOM 2089 O O . PRO A 1 275 ? 6.899 -4.342 -0.692 1.00 91.19 275 PRO A O 1
ATOM 2092 N N . SER A 1 276 ? 5.390 -5.757 -1.556 1.00 88.19 276 SER A N 1
ATOM 2093 C CA . SER A 1 276 ? 5.222 -6.569 -0.334 1.00 88.19 276 SER A CA 1
ATOM 2094 C C . SER A 1 276 ? 6.536 -7.050 0.285 1.00 88.19 276 SER A C 1
ATOM 2096 O O . SER A 1 276 ? 6.723 -6.895 1.488 1.00 88.19 276 SER A O 1
ATOM 2098 N N . GLY A 1 277 ? 7.466 -7.569 -0.526 1.00 88.00 277 GLY A N 1
ATOM 2099 C CA . GLY A 1 277 ? 8.780 -8.008 -0.036 1.00 88.00 277 GLY A CA 1
ATOM 2100 C C . GLY A 1 277 ? 9.572 -6.877 0.626 1.00 88.00 277 GLY A C 1
ATOM 2101 O O . GLY A 1 277 ? 10.227 -7.085 1.641 1.00 88.00 277 GLY A O 1
ATOM 2102 N N . ARG A 1 278 ? 9.421 -5.647 0.122 1.00 93.75 278 ARG A N 1
ATOM 2103 C CA . ARG A 1 278 ? 10.109 -4.467 0.655 1.00 93.75 278 ARG A CA 1
ATOM 2104 C C . ARG A 1 278 ? 9.443 -3.903 1.897 1.00 93.75 278 ARG A C 1
ATOM 2106 O O . ARG A 1 278 ? 10.145 -3.407 2.767 1.00 93.75 278 ARG A O 1
ATOM 2113 N N . GLN A 1 279 ? 8.117 -4.014 2.016 1.00 95.50 279 GLN A N 1
ATOM 2114 C CA . GLN A 1 279 ? 7.436 -3.692 3.275 1.00 95.50 279 GLN A CA 1
ATOM 2115 C C . GLN A 1 279 ? 7.983 -4.560 4.410 1.00 95.50 279 GLN A C 1
ATOM 2117 O O . GLN A 1 279 ? 8.391 -4.031 5.440 1.00 95.50 279 GLN A O 1
ATOM 2122 N N . ARG A 1 280 ? 8.074 -5.879 4.182 1.00 95.69 280 ARG A N 1
ATOM 2123 C CA . ARG A 1 280 ? 8.625 -6.818 5.163 1.00 95.69 280 ARG A CA 1
ATOM 2124 C C . ARG A 1 280 ? 10.062 -6.469 5.554 1.00 95.69 280 ARG A C 1
ATOM 2126 O O . ARG A 1 280 ? 10.333 -6.370 6.744 1.00 95.69 280 ARG A O 1
ATOM 2133 N N . ALA A 1 281 ? 10.937 -6.200 4.583 1.00 96.56 281 ALA A N 1
ATOM 2134 C CA . ALA A 1 281 ? 12.323 -5.808 4.855 1.00 96.56 281 ALA A CA 1
ATOM 2135 C C . ALA A 1 281 ? 12.421 -4.553 5.747 1.00 96.56 281 ALA A C 1
ATOM 2137 O O . ALA A 1 281 ? 13.235 -4.504 6.668 1.00 96.56 281 ALA A O 1
ATOM 2138 N N . VAL A 1 282 ? 11.556 -3.554 5.525 1.00 97.69 282 VAL A N 1
ATOM 2139 C CA . VAL A 1 282 ? 11.501 -2.355 6.378 1.00 97.69 282 VAL A CA 1
ATOM 2140 C C . VAL A 1 282 ? 11.060 -2.703 7.801 1.00 97.69 282 VAL A C 1
ATOM 2142 O O . VAL A 1 282 ? 11.667 -2.221 8.752 1.00 97.69 282 VAL A O 1
ATOM 2145 N N . TYR A 1 283 ? 10.044 -3.550 7.975 1.00 97.69 283 TYR A N 1
ATOM 2146 C CA . TYR A 1 283 ? 9.589 -3.963 9.307 1.00 97.69 283 TYR A CA 1
ATOM 2147 C C . TYR A 1 283 ? 10.622 -4.811 10.054 1.00 97.69 283 TYR A C 1
ATOM 2149 O O . TYR A 1 283 ? 10.833 -4.597 11.244 1.00 97.69 283 TYR A O 1
ATOM 2157 N N . GLU A 1 284 ? 11.310 -5.727 9.372 1.00 97.31 284 GLU A N 1
ATOM 2158 C CA . GLU A 1 284 ? 12.373 -6.542 9.975 1.00 97.31 284 GLU A CA 1
ATOM 2159 C C . GLU A 1 284 ? 13.548 -5.681 10.463 1.00 97.31 284 GLU A C 1
ATOM 2161 O O . GLU A 1 284 ? 14.165 -6.009 11.480 1.00 97.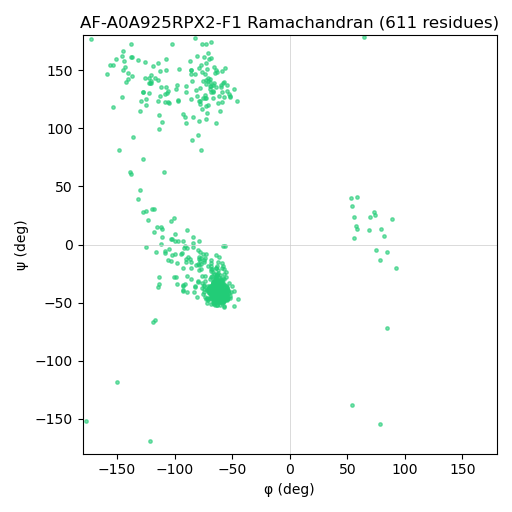31 284 GLU A O 1
ATOM 2166 N N . ALA A 1 285 ? 13.805 -4.550 9.795 1.00 97.81 285 ALA A N 1
ATOM 2167 C CA . ALA A 1 285 ? 14.846 -3.595 10.162 1.00 97.81 285 ALA A CA 1
ATOM 2168 C C . ALA A 1 285 ? 14.526 -2.753 11.417 1.00 97.81 285 ALA A C 1
ATOM 2170 O O . ALA A 1 285 ? 15.422 -2.062 11.906 1.00 97.81 285 ALA A O 1
ATOM 2171 N N . PHE A 1 286 ? 13.308 -2.820 11.981 1.00 98.25 286 PHE A N 1
ATOM 2172 C CA . PHE A 1 286 ? 12.994 -2.156 13.258 1.00 98.25 286 PHE A CA 1
ATOM 2173 C C . PHE A 1 286 ? 13.869 -2.674 14.403 1.00 98.25 286 PHE A C 1
ATOM 2175 O O . PHE A 1 286 ? 14.282 -1.882 15.247 1.00 98.25 286 PHE A O 1
ATOM 2182 N N . GLU A 1 287 ? 14.176 -3.974 14.423 1.00 97.31 287 GLU A N 1
ATOM 2183 C CA . GLU A 1 287 ? 15.027 -4.573 15.458 1.00 97.31 287 GLU A CA 1
ATOM 2184 C C . GLU A 1 287 ? 16.422 -3.947 15.460 1.00 97.31 287 GLU A C 1
ATOM 2186 O O . GLU A 1 287 ? 16.891 -3.461 16.486 1.00 97.31 287 GLU A O 1
ATOM 2191 N N . SER A 1 288 ? 17.049 -3.844 14.288 1.00 96.62 288 SER A N 1
ATOM 2192 C CA . SER A 1 288 ? 18.346 -3.180 14.158 1.00 96.62 288 SER A CA 1
ATOM 2193 C C . SER A 1 288 ? 18.272 -1.665 14.389 1.00 96.62 288 SER A C 1
ATOM 2195 O O . SER A 1 288 ? 19.260 -1.077 14.814 1.00 96.62 288 SER A O 1
ATOM 2197 N N . ALA A 1 289 ? 17.129 -1.023 14.120 1.00 97.62 289 ALA A N 1
ATOM 2198 C CA . ALA A 1 289 ? 16.949 0.419 14.312 1.00 97.62 289 ALA A CA 1
ATOM 2199 C C . ALA A 1 289 ? 16.813 0.824 15.787 1.00 97.62 289 ALA A C 1
ATOM 2201 O O . ALA A 1 289 ? 17.258 1.906 16.170 1.00 97.62 289 ALA A O 1
ATOM 2202 N N . PHE A 1 290 ? 16.173 -0.015 16.605 1.00 97.69 290 PHE A N 1
ATOM 2203 C CA . PHE A 1 290 ? 15.749 0.361 17.958 1.00 97.69 290 PHE A CA 1
ATOM 2204 C C . PHE A 1 290 ? 16.258 -0.570 19.065 1.00 97.69 290 PHE A C 1
ATOM 2206 O O . PHE A 1 290 ? 15.989 -0.300 20.237 1.00 97.69 290 PHE A O 1
ATOM 2213 N N . GLY A 1 291 ? 16.993 -1.636 18.727 1.00 96.75 291 GLY A N 1
ATOM 2214 C CA . GLY A 1 291 ? 17.456 -2.626 19.700 1.00 96.75 291 GLY A CA 1
ATOM 2215 C C . GLY A 1 291 ? 16.281 -3.169 20.509 1.00 96.75 291 GLY A C 1
ATOM 2216 O O . GLY A 1 291 ? 15.199 -3.353 19.966 1.00 96.75 291 GLY A O 1
ATOM 2217 N N . ASP A 1 292 ? 16.446 -3.334 21.819 1.00 95.81 292 ASP A N 1
ATOM 2218 C CA . ASP A 1 292 ? 15.426 -3.913 22.709 1.00 95.81 292 ASP A CA 1
ATOM 2219 C C . ASP A 1 292 ? 14.057 -3.189 22.695 1.00 95.81 292 ASP A C 1
ATOM 2221 O O . ASP A 1 292 ? 13.037 -3.786 23.039 1.00 95.81 292 ASP A O 1
ATOM 2225 N N . ASP A 1 293 ? 13.997 -1.917 22.275 1.00 96.69 293 ASP A N 1
ATOM 2226 C CA . ASP A 1 293 ? 12.753 -1.128 22.206 1.00 96.69 293 ASP A CA 1
ATOM 2227 C C . ASP A 1 293 ? 11.959 -1.367 20.903 1.00 96.69 293 ASP A C 1
ATOM 2229 O O . ASP A 1 293 ? 10.870 -0.819 20.713 1.00 96.69 293 ASP A O 1
ATOM 2233 N N . TRP A 1 294 ? 12.464 -2.189 19.975 1.00 98.00 294 TRP A N 1
ATOM 2234 C CA . TRP A 1 294 ? 11.872 -2.342 18.642 1.00 98.00 294 TRP A CA 1
ATOM 2235 C C . TRP A 1 294 ? 10.420 -2.820 18.662 1.00 98.00 294 TRP A C 1
ATOM 2237 O O . TRP A 1 294 ? 9.608 -2.316 17.884 1.00 98.00 294 TRP A O 1
ATOM 2247 N N . ILE A 1 295 ? 10.073 -3.731 19.576 1.00 98.31 295 ILE A N 1
ATOM 2248 C CA . ILE A 1 295 ? 8.707 -4.253 19.726 1.00 98.31 295 ILE A CA 1
ATOM 2249 C C . ILE A 1 295 ? 7.761 -3.118 20.120 1.00 98.31 295 ILE A C 1
ATOM 2251 O O . ILE A 1 295 ? 6.695 -2.947 19.528 1.00 98.31 295 ILE A O 1
ATOM 2255 N N . ALA A 1 296 ? 8.160 -2.305 21.098 1.00 97.06 296 ALA A N 1
ATOM 2256 C CA . ALA A 1 296 ? 7.368 -1.163 21.528 1.00 97.06 296 ALA A CA 1
ATOM 2257 C C . ALA A 1 296 ? 7.197 -0.147 20.392 1.00 97.06 296 ALA A C 1
ATOM 2259 O O . ALA A 1 296 ? 6.108 0.403 20.245 1.00 97.06 296 ALA A O 1
ATOM 2260 N N . ARG A 1 297 ? 8.219 0.059 19.550 1.00 97.50 297 ARG A N 1
ATOM 2261 C CA . ARG A 1 297 ? 8.161 0.977 18.400 1.00 97.50 297 ARG A CA 1
ATOM 2262 C C . ARG A 1 297 ? 7.285 0.458 17.267 1.00 97.50 297 ARG A C 1
ATOM 2264 O O . ARG A 1 297 ? 6.403 1.188 16.816 1.00 97.50 297 ARG A O 1
ATOM 2271 N N . ILE A 1 298 ? 7.483 -0.780 16.820 1.00 97.81 298 ILE A N 1
ATOM 2272 C CA . ILE A 1 298 ? 6.774 -1.332 15.657 1.00 97.81 298 ILE A CA 1
ATOM 2273 C C . ILE A 1 298 ? 5.273 -1.489 15.918 1.00 97.81 298 ILE A C 1
ATOM 2275 O O . ILE A 1 298 ? 4.450 -1.273 15.032 1.00 97.81 298 ILE A O 1
ATOM 2279 N N . VAL A 1 299 ? 4.890 -1.778 17.161 1.00 97.50 299 VAL A N 1
ATOM 2280 C CA . VAL A 1 299 ? 3.480 -1.876 17.540 1.00 97.50 299 VAL A CA 1
ATOM 2281 C C . VAL A 1 299 ? 2.768 -0.521 17.404 1.00 97.50 299 VAL A C 1
ATOM 2283 O O . VAL A 1 299 ? 1.599 -0.488 17.026 1.00 97.50 299 VAL A O 1
ATOM 2286 N N . THR A 1 300 ? 3.460 0.612 17.599 1.00 95.25 300 THR A N 1
ATOM 2287 C CA . THR A 1 300 ? 2.839 1.944 17.435 1.00 95.25 300 THR A CA 1
ATOM 2288 C C . THR A 1 300 ? 2.438 2.282 16.001 1.00 95.25 300 THR A C 1
ATOM 2290 O O . THR A 1 300 ? 1.547 3.109 15.810 1.00 95.25 300 THR A O 1
ATOM 2293 N N . VAL A 1 301 ? 3.060 1.649 15.000 1.00 95.81 301 VAL A N 1
ATOM 2294 C CA . VAL A 1 301 ? 2.739 1.879 13.582 1.00 95.81 301 VAL A CA 1
ATOM 2295 C C . VAL A 1 301 ? 1.716 0.885 13.034 1.00 95.81 301 VAL A C 1
ATOM 2297 O O . VAL A 1 301 ? 1.234 1.068 11.919 1.00 95.81 301 VAL A O 1
ATOM 2300 N N . PHE A 1 302 ? 1.342 -0.141 13.808 1.00 96.12 302 PHE A N 1
ATOM 2301 C CA . PHE A 1 302 ? 0.462 -1.233 13.374 1.00 96.12 302 PHE A CA 1
ATOM 2302 C C . PHE A 1 302 ? -0.842 -0.739 12.730 1.00 96.12 302 PHE A C 1
ATOM 2304 O O . PHE A 1 302 ? -1.258 -1.240 11.689 1.00 96.12 302 PHE A O 1
ATOM 2311 N N . ASP A 1 303 ? -1.448 0.308 13.290 1.00 91.62 303 ASP A N 1
ATOM 2312 C CA . ASP A 1 303 ? -2.743 0.829 12.836 1.00 91.62 303 ASP A CA 1
ATOM 2313 C C . ASP A 1 303 ? -2.657 1.727 11.589 1.00 91.62 303 ASP A C 1
ATOM 2315 O O . ASP A 1 303 ? -3.685 2.158 11.064 1.00 91.62 303 ASP A O 1
ATOM 2319 N N . GLN A 1 304 ? -1.442 2.012 11.111 1.00 91.19 304 GLN A N 1
ATOM 2320 C CA . GLN A 1 304 ? -1.162 2.996 10.061 1.00 91.19 304 GLN A CA 1
ATOM 2321 C C . GLN A 1 304 ? -0.584 2.381 8.782 1.00 91.19 304 GLN A C 1
ATOM 2323 O O . GLN A 1 304 ? -0.442 3.078 7.790 1.00 91.19 304 GLN A O 1
ATOM 2328 N N . VAL A 1 305 ? -0.274 1.082 8.763 1.00 92.75 305 VAL A N 1
ATOM 2329 C CA . VAL A 1 305 ? 0.492 0.441 7.674 1.00 92.75 305 VAL A CA 1
ATOM 2330 C C . VAL A 1 305 ? -0.352 -0.311 6.630 1.00 92.75 305 VAL A C 1
ATOM 2332 O O . VAL A 1 305 ? 0.166 -1.023 5.764 1.00 92.75 305 VAL A O 1
ATOM 2335 N N . GLY A 1 306 ? -1.676 -0.165 6.696 1.00 93.25 306 GLY A N 1
ATOM 2336 C CA . GLY A 1 306 ? -2.626 -0.842 5.812 1.00 93.25 306 GLY A CA 1
ATOM 2337 C C . GLY A 1 306 ? -2.645 -2.374 5.958 1.00 93.25 306 GLY A C 1
ATOM 2338 O O . GLY A 1 306 ? -1.893 -2.969 6.724 1.00 93.25 306 GLY A O 1
ATOM 2339 N N . ALA A 1 307 ? -3.511 -3.051 5.196 1.00 93.94 307 ALA A N 1
ATOM 2340 C CA . ALA A 1 307 ? -3.762 -4.496 5.348 1.00 93.94 307 ALA A CA 1
ATOM 2341 C C . ALA A 1 307 ? -2.515 -5.396 5.268 1.00 93.94 307 ALA A C 1
ATOM 2343 O O . ALA A 1 307 ? -2.405 -6.378 6.005 1.00 93.94 307 ALA A O 1
ATOM 2344 N N . ARG A 1 308 ? -1.603 -5.098 4.333 1.00 94.75 308 ARG A N 1
ATOM 2345 C CA . ARG A 1 308 ? -0.380 -5.890 4.137 1.00 94.75 308 ARG A CA 1
ATOM 2346 C C . ARG A 1 308 ? 0.583 -5.686 5.296 1.00 94.75 308 ARG A C 1
ATOM 2348 O O . ARG A 1 308 ? 1.034 -6.674 5.863 1.00 94.75 308 ARG A O 1
ATOM 2355 N N . GLY A 1 309 ? 0.816 -4.434 5.685 1.00 96.25 309 GLY A N 1
ATOM 2356 C CA . GLY A 1 309 ? 1.689 -4.114 6.804 1.00 96.25 309 GLY A CA 1
ATOM 2357 C C . GLY A 1 309 ? 1.185 -4.687 8.122 1.00 96.25 309 GLY A C 1
ATOM 2358 O O . GLY A 1 309 ? 1.959 -5.309 8.834 1.00 96.25 309 GLY A O 1
ATOM 2359 N N . VAL A 1 310 ? -0.120 -4.593 8.398 1.00 97.19 310 VAL A N 1
ATOM 2360 C CA . VAL A 1 310 ? -0.753 -5.225 9.572 1.00 97.19 310 VAL A CA 1
ATOM 2361 C C . VAL A 1 310 ? -0.431 -6.723 9.632 1.00 97.19 310 VAL A C 1
ATOM 2363 O O . VAL A 1 310 ? -0.033 -7.240 10.673 1.00 97.19 310 VAL A O 1
ATOM 2366 N N . THR A 1 311 ? -0.551 -7.417 8.496 1.00 96.25 311 THR A N 1
ATOM 2367 C CA . THR A 1 311 ? -0.290 -8.862 8.413 1.00 96.25 311 THR A CA 1
ATOM 2368 C C . THR A 1 311 ? 1.194 -9.188 8.610 1.00 96.25 311 THR A C 1
ATOM 2370 O O . THR A 1 311 ? 1.520 -10.103 9.362 1.00 96.25 311 THR A O 1
ATOM 2373 N N . GLU A 1 312 ? 2.101 -8.445 7.966 1.00 96.81 312 GLU A N 1
ATOM 2374 C CA . GLU A 1 312 ? 3.546 -8.680 8.088 1.00 96.81 312 GLU A CA 1
ATOM 2375 C C . GLU A 1 312 ? 4.079 -8.324 9.481 1.00 96.81 312 GLU A C 1
ATOM 2377 O O . GLU A 1 312 ? 4.847 -9.100 10.042 1.00 96.81 312 GLU A O 1
ATOM 2382 N N . ILE A 1 313 ? 3.639 -7.213 10.086 1.00 97.88 313 ILE A N 1
ATOM 2383 C CA . ILE A 1 313 ? 4.038 -6.849 11.455 1.00 97.88 313 ILE A CA 1
ATOM 2384 C C . ILE A 1 313 ? 3.570 -7.918 12.443 1.00 97.88 313 ILE A C 1
ATOM 2386 O O . ILE A 1 313 ? 4.367 -8.371 13.260 1.00 97.88 313 ILE A O 1
ATOM 2390 N N . ALA A 1 314 ? 2.310 -8.359 12.358 1.00 97.81 314 ALA A N 1
ATOM 2391 C CA . ALA A 1 314 ? 1.812 -9.427 13.222 1.00 97.81 314 ALA A CA 1
ATOM 2392 C C . ALA A 1 314 ? 2.628 -10.717 13.066 1.00 97.81 314 ALA A C 1
ATOM 2394 O O . ALA A 1 314 ? 2.973 -11.358 14.054 1.00 97.81 314 ALA A O 1
ATOM 2395 N N . ARG A 1 315 ? 2.986 -11.073 11.827 1.00 97.12 315 ARG A N 1
ATOM 2396 C CA . ARG A 1 315 ? 3.814 -12.245 11.544 1.00 97.12 315 ARG A CA 1
ATOM 2397 C C . ARG A 1 315 ? 5.222 -12.121 12.133 1.00 97.12 315 ARG A C 1
ATOM 2399 O O . ARG A 1 315 ? 5.681 -13.066 12.761 1.00 97.12 315 ARG A O 1
ATOM 2406 N N . ILE A 1 316 ? 5.884 -10.975 11.973 1.00 97.69 316 ILE A N 1
ATOM 2407 C CA . ILE A 1 316 ? 7.213 -10.724 12.556 1.00 97.69 316 ILE A CA 1
ATOM 2408 C C . ILE A 1 316 ? 7.150 -10.797 14.085 1.00 97.69 316 ILE A C 1
ATOM 2410 O O . ILE A 1 316 ? 8.013 -11.405 14.711 1.00 97.69 316 ILE A O 1
ATOM 2414 N N . LEU A 1 317 ? 6.115 -10.217 14.697 1.00 98.12 317 LEU A N 1
ATOM 2415 C CA . LEU A 1 317 ? 5.921 -10.270 16.146 1.00 98.12 317 LEU A CA 1
ATOM 2416 C C . LEU A 1 317 ? 5.623 -11.689 16.638 1.00 98.12 317 LEU A C 1
ATOM 2418 O O . LEU A 1 317 ? 6.064 -12.046 17.723 1.00 98.12 317 LEU A O 1
ATOM 2422 N N . LEU A 1 318 ? 4.931 -12.516 15.855 1.00 96.75 318 LEU A N 1
ATOM 2423 C CA . LEU A 1 318 ? 4.754 -13.935 16.163 1.00 96.75 318 LEU A CA 1
ATOM 2424 C C . LEU A 1 318 ? 6.074 -14.714 16.063 1.00 96.75 318 LEU A C 1
ATOM 2426 O O . LEU A 1 318 ? 6.361 -15.530 16.929 1.00 96.75 318 LEU A O 1
ATOM 2430 N N . GLU A 1 319 ? 6.882 -14.445 15.036 1.00 97.00 319 GLU A N 1
ATOM 2431 C CA . GLU A 1 319 ? 8.184 -15.091 14.812 1.00 97.00 319 GLU A CA 1
ATOM 2432 C C . GLU A 1 319 ? 9.243 -14.692 15.866 1.00 97.00 319 GLU A C 1
ATOM 2434 O O . GLU A 1 319 ? 10.219 -15.418 16.040 1.00 97.00 319 GLU A O 1
ATOM 2439 N N . ARG A 1 320 ? 9.062 -13.558 16.562 1.00 96.75 320 ARG A N 1
ATOM 2440 C CA . ARG A 1 320 ? 10.032 -12.977 17.514 1.00 96.75 320 ARG A CA 1
ATOM 2441 C C . ARG A 1 320 ? 9.457 -12.723 18.917 1.00 96.75 320 ARG A C 1
ATOM 2443 O O . ARG A 1 320 ? 9.873 -11.782 19.587 1.00 96.75 320 ARG A O 1
ATOM 2450 N N . ASP A 1 321 ? 8.464 -13.508 19.337 1.00 95.56 321 ASP A N 1
ATOM 2451 C CA . ASP A 1 321 ? 7.863 -13.464 20.685 1.00 95.56 321 ASP A CA 1
ATOM 2452 C C . ASP A 1 321 ? 7.301 -12.086 21.127 1.00 95.56 321 ASP A C 1
ATOM 2454 O O . ASP A 1 321 ? 7.132 -11.797 22.312 1.00 95.56 321 ASP A O 1
ATOM 2458 N N . GLY A 1 322 ? 6.951 -11.219 20.174 1.00 97.31 322 GLY A N 1
ATOM 2459 C CA . GLY A 1 322 ? 6.423 -9.869 20.396 1.00 97.31 322 GLY A CA 1
ATOM 2460 C C . GLY A 1 322 ? 4.894 -9.761 20.475 1.00 97.31 322 GLY A C 1
ATOM 2461 O O . GLY A 1 322 ? 4.364 -8.670 20.707 1.00 97.31 322 GLY A O 1
ATOM 2462 N N . MET A 1 323 ? 4.161 -10.866 20.314 1.00 97.81 323 MET A N 1
ATOM 2463 C CA . MET A 1 323 ? 2.689 -10.884 20.355 1.00 97.81 323 MET A CA 1
ATOM 2464 C C . MET A 1 323 ? 2.063 -10.305 21.637 1.00 97.81 323 MET A C 1
ATOM 2466 O O . MET A 1 323 ? 1.092 -9.553 21.508 1.00 97.81 323 MET A O 1
ATOM 2470 N N . PRO A 1 324 ? 2.597 -10.537 22.856 1.00 98.06 324 PRO A N 1
ATOM 2471 C CA . PRO A 1 324 ? 2.029 -9.944 24.070 1.00 98.06 324 PRO A CA 1
ATOM 2472 C C . PRO A 1 324 ? 1.978 -8.407 24.038 1.00 98.06 324 PRO A C 1
ATOM 2474 O O . PRO A 1 324 ? 1.036 -7.792 24.546 1.00 98.06 324 PRO A O 1
ATOM 2477 N N . ALA A 1 325 ? 2.968 -7.764 23.410 1.00 98.12 325 ALA A N 1
ATOM 2478 C CA . ALA A 1 325 ? 2.989 -6.312 23.258 1.00 98.12 325 ALA A CA 1
ATOM 2479 C C . ALA A 1 325 ? 1.923 -5.826 22.265 1.00 98.12 325 ALA A C 1
ATOM 2481 O O . ALA A 1 325 ? 1.244 -4.831 22.539 1.00 98.12 325 ALA A O 1
ATOM 2482 N N . LEU A 1 326 ? 1.731 -6.550 21.155 1.00 98.31 326 LEU A N 1
ATOM 2483 C CA . LEU A 1 326 ? 0.673 -6.256 20.188 1.00 98.31 326 LEU A CA 1
ATOM 2484 C C . LEU A 1 326 ? -0.713 -6.401 20.818 1.00 98.31 326 LEU A C 1
ATOM 2486 O O . LEU A 1 326 ? -1.527 -5.492 20.703 1.00 98.31 326 LEU A O 1
ATOM 2490 N N . ILE A 1 327 ? -0.966 -7.491 21.543 1.00 98.31 327 ILE A N 1
ATOM 2491 C CA . ILE A 1 327 ? -2.236 -7.738 22.239 1.00 98.31 327 ILE A CA 1
ATOM 2492 C C . ILE A 1 327 ? -2.557 -6.616 23.229 1.00 98.31 327 ILE A C 1
ATOM 2494 O O . ILE A 1 327 ? -3.658 -6.060 23.217 1.00 98.31 327 ILE A O 1
ATOM 2498 N N . LYS A 1 328 ? -1.571 -6.189 24.025 1.00 97.88 328 LYS A N 1
ATOM 2499 C CA . LYS A 1 328 ? -1.722 -5.054 24.946 1.00 97.88 328 LYS A CA 1
ATOM 2500 C C . LYS A 1 328 ? -2.062 -3.746 24.220 1.00 97.88 328 LYS A C 1
ATOM 2502 O O . LYS A 1 328 ? -2.882 -2.958 24.712 1.00 97.88 328 LYS A O 1
ATOM 2507 N N . HIS A 1 329 ? -1.426 -3.489 23.077 1.00 97.31 329 HIS A N 1
ATOM 2508 C CA . HIS A 1 329 ? -1.712 -2.317 22.248 1.00 97.31 329 HIS A CA 1
ATOM 2509 C C . HIS A 1 329 ? -3.116 -2.375 21.654 1.00 97.31 329 HIS A C 1
ATOM 2511 O O . HIS A 1 329 ? -3.872 -1.420 21.826 1.00 97.31 329 HIS A O 1
ATOM 2517 N N . LEU A 1 330 ? -3.496 -3.506 21.055 1.00 97.81 330 LEU A N 1
ATOM 2518 C CA . LEU A 1 330 ? -4.824 -3.734 20.491 1.00 97.81 330 LEU A CA 1
ATOM 2519 C C . LEU A 1 330 ? -5.914 -3.536 21.544 1.00 97.81 330 LEU A C 1
ATOM 2521 O O . LEU A 1 330 ? -6.837 -2.764 21.304 1.00 97.81 330 LEU A O 1
ATOM 2525 N N . GLY A 1 331 ? -5.780 -4.131 22.733 1.00 96.38 331 GLY A N 1
ATOM 2526 C CA . GLY A 1 331 ? -6.735 -3.929 23.828 1.00 96.38 331 GLY A CA 1
ATOM 2527 C C . GLY A 1 331 ? -6.860 -2.454 24.234 1.00 96.38 331 GLY A C 1
ATOM 2528 O O . GLY A 1 331 ? -7.961 -1.922 24.372 1.00 96.38 331 GLY A O 1
ATOM 2529 N N . SER A 1 332 ? -5.730 -1.745 24.337 1.00 95.12 332 SER A N 1
ATOM 2530 C CA . SER A 1 332 ? -5.720 -0.306 24.647 1.00 95.12 332 SER A CA 1
ATOM 2531 C C . SER A 1 332 ? -6.364 0.547 23.547 1.00 95.12 332 SER A C 1
ATOM 2533 O O . SER A 1 332 ? -7.017 1.551 23.843 1.00 95.12 332 SER A O 1
ATOM 2535 N N . ALA A 1 333 ? -6.161 0.185 22.280 1.00 94.25 333 ALA A N 1
ATOM 2536 C CA . ALA A 1 333 ? -6.704 0.890 21.127 1.00 94.25 333 ALA A CA 1
ATOM 2537 C C . ALA A 1 333 ? -8.200 0.600 20.926 1.00 94.25 333 ALA A C 1
ATOM 2539 O O . ALA A 1 333 ? -8.955 1.525 20.625 1.00 94.25 333 ALA A O 1
ATOM 2540 N N . LEU A 1 334 ? -8.645 -0.635 21.170 1.00 94.81 334 LEU A N 1
ATOM 2541 C CA . LEU A 1 334 ? -10.051 -1.047 21.176 1.00 94.81 334 LEU A CA 1
ATOM 2542 C C . LEU A 1 334 ? -10.851 -0.291 22.241 1.00 94.81 334 LEU A C 1
ATOM 2544 O O . LEU A 1 334 ? -11.870 0.317 21.918 1.00 94.81 334 LEU A O 1
ATOM 2548 N N . ALA A 1 335 ? -10.335 -0.204 23.471 1.00 90.50 335 ALA A N 1
ATOM 2549 C CA . ALA A 1 335 ? -10.973 0.557 24.549 1.00 90.50 335 ALA A CA 1
ATOM 2550 C C . ALA A 1 335 ? -11.161 2.049 24.199 1.00 90.50 335 ALA A C 1
ATOM 2552 O O . ALA A 1 335 ? -12.124 2.689 24.625 1.00 90.50 335 ALA A O 1
ATOM 2553 N N . ARG A 1 336 ? -10.253 2.614 23.389 1.00 90.00 336 ARG A N 1
ATOM 2554 C CA . ARG A 1 336 ? -10.325 4.000 22.892 1.00 90.00 336 ARG A CA 1
ATOM 2555 C C . ARG A 1 336 ? -11.036 4.142 21.545 1.00 90.00 336 ARG A C 1
ATOM 2557 O O . ARG A 1 336 ? -11.185 5.266 21.074 1.00 90.00 336 ARG A O 1
ATOM 2564 N N . ARG A 1 337 ? -11.467 3.037 20.925 1.00 92.06 337 ARG A N 1
ATOM 2565 C CA . ARG A 1 337 ? -12.043 2.985 19.568 1.00 92.06 337 ARG A CA 1
ATOM 2566 C C . ARG A 1 337 ? -11.136 3.637 18.514 1.00 92.06 337 ARG A C 1
ATOM 2568 O O . ARG A 1 337 ? -11.612 4.352 17.638 1.00 92.06 337 ARG A O 1
ATOM 2575 N N . ALA A 1 338 ? -9.829 3.410 18.636 1.00 90.56 338 ALA A N 1
ATOM 2576 C CA . ALA A 1 338 ? -8.792 4.044 17.821 1.00 90.56 338 ALA A CA 1
ATOM 2577 C C . ALA A 1 338 ? -8.270 3.163 16.670 1.00 90.56 338 ALA A C 1
ATOM 2579 O O . ALA A 1 338 ? -7.503 3.651 15.844 1.00 90.56 338 ALA A O 1
ATOM 2580 N N . LEU A 1 339 ? -8.664 1.884 16.607 1.00 93.62 339 LEU A N 1
ATOM 2581 C CA . LEU A 1 339 ? -8.219 0.980 15.545 1.00 93.62 339 LEU A CA 1
ATOM 2582 C C . LEU A 1 339 ? -8.815 1.358 14.183 1.00 93.62 339 LEU A C 1
ATOM 2584 O O . LEU A 1 339 ? -10.015 1.607 14.052 1.00 93.62 339 LEU A O 1
ATOM 2588 N N . GLY A 1 340 ? -7.964 1.333 13.157 1.00 93.50 340 GLY A N 1
ATOM 2589 C CA . GLY A 1 340 ? -8.364 1.504 11.764 1.00 93.50 340 GLY A CA 1
ATOM 2590 C C . GLY A 1 340 ? -9.039 0.260 11.161 1.00 93.50 340 GLY A C 1
ATOM 2591 O O . GLY A 1 340 ? -9.053 -0.816 11.768 1.00 93.50 340 GLY A O 1
ATOM 2592 N N . PRO A 1 341 ? -9.574 0.370 9.928 1.00 95.44 341 PRO A N 1
ATOM 2593 C CA . PRO A 1 341 ? -10.321 -0.713 9.287 1.00 95.44 341 PRO A CA 1
ATOM 2594 C C . PRO A 1 341 ? -9.468 -1.962 9.043 1.00 95.44 341 PRO A C 1
ATOM 2596 O O . PRO A 1 341 ? -9.944 -3.073 9.251 1.00 95.44 341 PRO A O 1
ATOM 2599 N N . ASP A 1 342 ? -8.209 -1.804 8.632 1.00 96.50 342 ASP A N 1
ATOM 2600 C CA . ASP A 1 342 ? -7.332 -2.937 8.326 1.00 96.50 342 ASP A CA 1
ATOM 2601 C C . ASP A 1 342 ? -6.915 -3.720 9.579 1.00 96.50 342 ASP A C 1
ATOM 2603 O O . ASP A 1 342 ? -6.930 -4.952 9.552 1.00 96.50 342 ASP A O 1
ATOM 2607 N N . ALA A 1 343 ? -6.634 -3.026 10.687 1.00 97.50 343 ALA A N 1
ATOM 2608 C CA . ALA A 1 343 ? -6.356 -3.653 11.977 1.00 97.50 343 ALA A CA 1
ATOM 2609 C C . ALA A 1 343 ? -7.583 -4.420 12.501 1.00 97.50 343 ALA A C 1
ATOM 2611 O O . ALA A 1 343 ? -7.462 -5.578 12.893 1.00 97.50 343 ALA A O 1
ATOM 2612 N N . LEU A 1 344 ? -8.786 -3.832 12.425 1.00 98.06 344 LEU A N 1
ATOM 2613 C CA . LEU A 1 344 ? -10.027 -4.518 12.817 1.00 98.06 344 LEU A CA 1
ATOM 2614 C C . LEU A 1 344 ? -10.331 -5.736 11.936 1.00 98.06 344 LEU A C 1
ATOM 2616 O O . LEU A 1 344 ? -10.752 -6.771 12.450 1.00 98.06 344 LEU A O 1
ATOM 2620 N N . ILE A 1 345 ? -10.101 -5.643 10.622 1.00 98.25 345 ILE A N 1
ATOM 2621 C CA . ILE A 1 345 ? -10.239 -6.784 9.704 1.00 98.25 345 ILE A CA 1
ATOM 2622 C C . ILE A 1 345 ? -9.279 -7.907 10.102 1.00 98.25 345 ILE A C 1
ATOM 2624 O O . ILE A 1 345 ? -9.681 -9.070 10.099 1.00 98.25 345 ILE A O 1
ATOM 2628 N N . TRP A 1 346 ? -8.030 -7.575 10.433 1.00 98.19 346 TRP A N 1
ATOM 2629 C CA . TRP A 1 346 ? -7.050 -8.560 10.883 1.00 98.19 346 TRP A CA 1
ATOM 2630 C C . TRP A 1 346 ? -7.473 -9.211 12.204 1.00 98.19 346 TRP A C 1
ATOM 2632 O O . TRP A 1 346 ? -7.559 -10.434 12.252 1.00 98.19 346 TRP A O 1
ATOM 2642 N N . VAL A 1 347 ? -7.881 -8.426 13.210 1.00 98.31 347 VAL A N 1
ATOM 2643 C CA . VAL A 1 347 ? -8.415 -8.947 14.485 1.00 98.31 347 VAL A CA 1
ATOM 2644 C C . VAL A 1 347 ? -9.593 -9.900 14.247 1.00 98.31 347 VAL A C 1
ATOM 2646 O O . VAL A 1 347 ? -9.649 -10.979 14.826 1.00 98.31 347 VAL A O 1
ATOM 2649 N N . CYS A 1 348 ? -10.516 -9.553 13.344 1.00 98.06 348 CYS A N 1
ATOM 2650 C CA . CYS A 1 348 ? -11.646 -10.419 13.002 1.00 98.06 348 CYS A CA 1
ATOM 2651 C C . CYS A 1 348 ? -11.218 -11.728 12.325 1.00 98.06 348 CYS A C 1
ATOM 2653 O O . CYS A 1 348 ? -11.864 -12.757 12.516 1.00 98.06 348 CYS A O 1
ATOM 2655 N N . ARG A 1 349 ? -10.168 -11.710 11.500 1.00 97.94 349 ARG A N 1
ATOM 2656 C CA . ARG A 1 349 ? -9.654 -12.914 10.826 1.00 97.94 349 ARG A CA 1
ATOM 2657 C C . ARG A 1 349 ? -8.887 -13.817 11.788 1.00 97.94 349 ARG A C 1
ATOM 2659 O O . ARG A 1 349 ? -9.082 -15.025 11.749 1.00 97.94 349 ARG A O 1
ATOM 2666 N N . GLU A 1 350 ? -8.121 -13.225 12.696 1.00 97.69 350 GLU A N 1
ATOM 2667 C CA . GLU A 1 350 ? -7.290 -13.916 13.690 1.00 97.69 350 GLU A CA 1
ATOM 2668 C C . GLU A 1 350 ? -8.022 -14.217 15.010 1.00 97.69 350 GLU A C 1
ATOM 2670 O O . GLU A 1 350 ? -7.405 -14.613 15.998 1.00 97.69 350 GLU A O 1
ATOM 2675 N N . ARG A 1 351 ? -9.352 -14.073 15.036 1.00 97.38 351 ARG A N 1
ATOM 2676 C CA . ARG A 1 351 ? -10.204 -14.225 16.231 1.00 97.38 351 ARG A CA 1
ATOM 2677 C C . ARG A 1 351 ? -10.148 -15.594 16.926 1.00 97.38 351 ARG A C 1
ATOM 2679 O O . ARG A 1 351 ? -10.641 -15.718 18.036 1.00 97.38 351 ARG A O 1
ATOM 2686 N N . LYS A 1 352 ? -9.612 -16.624 16.261 1.00 96.38 352 LYS A N 1
ATOM 2687 C CA . LYS A 1 352 ? -9.417 -17.992 16.801 1.00 96.38 352 LYS A CA 1
ATOM 2688 C C . LYS A 1 352 ? -7.935 -18.369 16.918 1.00 96.38 352 LYS A C 1
ATOM 2690 O O . LYS A 1 352 ? -7.603 -19.550 16.945 1.00 96.38 352 LYS A O 1
ATOM 2695 N N . ALA A 1 353 ? -7.058 -17.376 16.832 1.00 96.25 353 ALA A N 1
ATOM 2696 C CA . ALA A 1 353 ? -5.616 -17.540 16.808 1.00 96.25 353 ALA A CA 1
ATOM 2697 C C . ALA A 1 353 ? -4.964 -16.303 17.445 1.00 96.25 353 ALA A C 1
ATOM 2699 O O . ALA A 1 353 ? -5.217 -15.996 18.608 1.00 96.25 353 ALA A O 1
ATOM 2700 N N . ALA A 1 354 ? -4.158 -15.560 16.685 1.00 96.19 354 ALA A N 1
ATOM 2701 C CA . ALA A 1 354 ? -3.302 -14.495 17.197 1.00 96.19 354 ALA A CA 1
ATOM 2702 C C . ALA A 1 354 ? -4.045 -13.318 17.857 1.00 96.19 354 ALA A C 1
ATOM 2704 O O . ALA A 1 354 ? -3.398 -12.524 18.531 1.00 96.19 354 ALA A O 1
ATOM 2705 N N . ALA A 1 355 ? -5.361 -13.177 17.663 1.00 97.19 355 ALA A N 1
ATOM 2706 C CA . ALA A 1 355 ? -6.172 -12.101 18.235 1.00 97.19 355 ALA A CA 1
ATOM 2707 C C . ALA A 1 355 ? -7.279 -12.594 19.186 1.00 97.19 355 ALA A C 1
ATOM 2709 O O . ALA A 1 355 ? -8.143 -11.801 19.559 1.00 97.19 355 ALA A O 1
ATOM 2710 N N . GLU A 1 356 ? -7.271 -13.873 19.580 1.00 96.62 356 GLU A N 1
ATOM 2711 C CA . GLU A 1 356 ? -8.310 -14.472 20.432 1.00 96.62 356 GLU A CA 1
ATOM 2712 C C . GLU A 1 356 ? -8.507 -13.697 21.748 1.00 96.62 356 GLU A C 1
ATOM 2714 O O . GLU A 1 356 ? -9.635 -13.366 22.103 1.00 96.62 356 GLU A O 1
ATOM 2719 N N . GLU A 1 357 ? -7.418 -13.300 22.417 1.00 96.00 357 GLU A N 1
ATOM 2720 C CA . GLU A 1 357 ? -7.463 -12.609 23.719 1.00 96.00 357 GLU A CA 1
ATOM 2721 C C . GLU A 1 357 ? -8.149 -11.233 23.690 1.00 96.00 357 GLU A C 1
ATOM 2723 O O . GLU A 1 357 ? -8.652 -10.770 24.713 1.00 96.00 357 GLU A O 1
ATOM 2728 N N . VAL A 1 358 ? -8.159 -10.557 22.538 1.00 95.94 358 VAL A N 1
ATOM 2729 C CA . VAL A 1 358 ? -8.756 -9.216 22.385 1.00 95.94 358 VAL A CA 1
ATOM 2730 C C . VAL A 1 358 ? -10.097 -9.249 21.661 1.00 95.94 358 VAL A C 1
ATOM 2732 O O . VAL A 1 358 ? -10.735 -8.206 21.499 1.00 95.94 358 VAL A O 1
ATOM 2735 N N . PHE A 1 359 ? -10.535 -10.419 21.194 1.00 96.94 359 PHE A N 1
ATOM 2736 C CA . PHE A 1 359 ? -11.745 -10.548 20.401 1.00 96.94 359 PHE A CA 1
ATOM 2737 C C . PHE A 1 359 ? -12.995 -10.640 21.289 1.00 96.94 359 PHE A C 1
ATOM 2739 O O . PHE A 1 359 ? -13.241 -11.645 21.948 1.00 96.94 359 PHE A O 1
ATOM 2746 N N . GLY A 1 360 ? -13.817 -9.584 21.289 1.00 94.31 360 GLY A N 1
ATOM 2747 C CA . GLY A 1 360 ? -15.024 -9.522 22.118 1.00 94.31 360 GLY A CA 1
ATOM 2748 C C . GLY A 1 360 ? -15.869 -8.263 21.910 1.00 94.31 360 GLY A C 1
ATOM 2749 O O . GLY A 1 360 ? -15.856 -7.656 20.835 1.00 94.31 360 GLY A O 1
ATOM 2750 N N . ALA A 1 361 ? -16.604 -7.851 22.948 1.00 92.50 361 ALA A N 1
ATOM 2751 C CA . ALA A 1 361 ? -17.538 -6.719 22.902 1.00 92.50 361 ALA A CA 1
ATOM 2752 C C . ALA A 1 361 ? -16.908 -5.422 22.368 1.00 92.50 361 ALA A C 1
ATOM 2754 O O . ALA A 1 361 ? -17.507 -4.744 21.528 1.00 92.50 361 ALA A O 1
ATOM 2755 N N . ASP A 1 362 ? -15.674 -5.117 22.774 1.00 94.38 362 ASP A N 1
ATOM 2756 C CA . ASP A 1 362 ? -14.962 -3.915 22.333 1.00 94.38 362 ASP A CA 1
ATOM 2757 C C . ASP A 1 362 ? -14.629 -3.924 20.835 1.00 94.38 362 ASP A C 1
ATOM 2759 O O . ASP A 1 362 ? -14.659 -2.870 20.191 1.00 94.38 362 ASP A O 1
ATOM 2763 N N . VAL A 1 363 ? -14.379 -5.100 20.246 1.00 97.06 363 VAL A N 1
ATOM 2764 C CA . VAL A 1 363 ? -14.204 -5.250 18.791 1.00 97.06 363 VAL A CA 1
ATOM 2765 C C . VAL A 1 363 ? -15.508 -4.910 18.084 1.00 97.06 363 VAL A C 1
ATOM 2767 O O . VAL A 1 363 ? -15.514 -4.076 17.179 1.00 97.06 363 VAL A O 1
ATOM 2770 N N . GLY A 1 364 ? -16.631 -5.468 18.543 1.00 95.69 364 GLY A N 1
ATOM 2771 C CA . GLY A 1 364 ? -17.950 -5.154 17.994 1.00 95.69 364 GLY A CA 1
ATOM 2772 C C . GLY A 1 364 ? -18.295 -3.669 18.094 1.00 95.69 364 GLY A C 1
ATOM 2773 O O . GLY A 1 364 ? -18.721 -3.053 17.114 1.00 95.69 364 GLY A O 1
ATOM 2774 N N . ALA A 1 365 ? -18.054 -3.068 19.259 1.00 93.81 365 ALA A N 1
ATOM 2775 C CA . ALA A 1 365 ? -18.290 -1.649 19.486 1.00 93.81 365 ALA A CA 1
ATOM 2776 C C . ALA A 1 365 ? -17.404 -0.758 18.601 1.00 93.81 365 ALA A C 1
ATOM 2778 O O . ALA A 1 365 ? -17.894 0.257 18.096 1.00 93.81 365 ALA A O 1
ATOM 2779 N N . SER A 1 366 ? -16.136 -1.136 18.406 1.00 96.50 366 SER A N 1
ATOM 2780 C CA . SER A 1 366 ? -15.182 -0.426 17.546 1.00 96.50 366 SER A CA 1
ATOM 2781 C C . SER A 1 366 ? -15.571 -0.514 16.072 1.00 96.50 366 SER A C 1
ATOM 2783 O O . SER A 1 366 ? -15.552 0.504 15.386 1.00 96.50 366 SER A O 1
ATOM 2785 N N . ILE A 1 367 ? -15.998 -1.691 15.601 1.00 97.25 367 ILE A N 1
ATOM 2786 C CA . ILE A 1 367 ? -16.472 -1.903 14.226 1.00 97.25 367 ILE A CA 1
ATOM 2787 C C . ILE A 1 367 ? -17.687 -1.023 13.926 1.00 97.25 367 ILE A C 1
ATOM 2789 O O . ILE A 1 367 ? -17.660 -0.275 12.950 1.00 97.25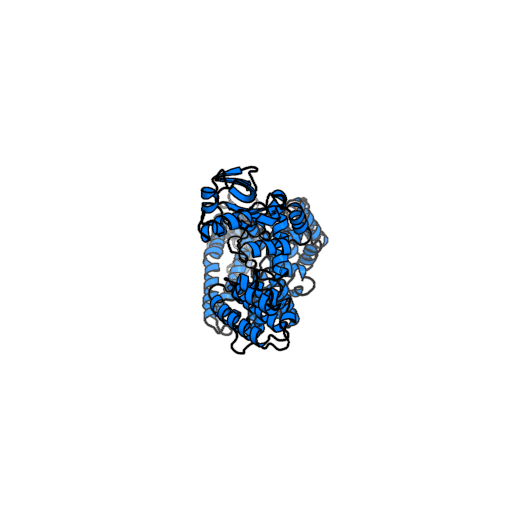 367 ILE A O 1
ATOM 2793 N N . LEU A 1 368 ? -18.728 -1.069 14.767 1.00 95.38 368 LEU A N 1
ATOM 2794 C CA . LEU A 1 368 ? -19.938 -0.266 14.547 1.00 95.38 368 LEU A CA 1
ATOM 2795 C C . LEU A 1 368 ? -19.637 1.234 14.601 1.00 95.38 368 LEU A C 1
ATOM 2797 O O . LEU A 1 368 ? -20.074 1.971 13.725 1.00 95.38 368 LEU A O 1
ATOM 2801 N N . ASN A 1 369 ? -18.823 1.675 15.567 1.00 94.31 369 ASN A N 1
ATOM 2802 C CA . ASN A 1 369 ? -18.402 3.074 15.661 1.00 94.31 369 ASN A CA 1
ATOM 2803 C C . ASN A 1 369 ? -17.636 3.528 14.407 1.00 94.31 369 ASN A C 1
ATOM 2805 O O . ASN A 1 369 ? -17.868 4.623 13.904 1.00 94.31 369 ASN A O 1
ATOM 2809 N N . LEU A 1 370 ? -16.730 2.698 13.885 1.00 94.56 370 LEU A N 1
ATOM 2810 C CA . LEU A 1 370 ? -15.963 3.033 12.687 1.00 94.56 370 LEU A CA 1
ATOM 2811 C C . LEU A 1 370 ? -16.859 3.101 11.439 1.00 94.56 370 LEU A C 1
ATOM 2813 O O . LEU A 1 370 ? -16.734 4.046 10.663 1.00 94.56 370 LEU A O 1
ATOM 2817 N N . LEU A 1 371 ? -17.774 2.140 11.271 1.00 94.44 371 LEU A N 1
ATOM 2818 C CA . LEU A 1 371 ? -18.753 2.112 10.176 1.00 94.44 371 LEU A CA 1
ATOM 2819 C C . LEU A 1 371 ? -19.672 3.343 10.205 1.00 94.44 371 LEU A C 1
ATOM 2821 O O . LEU A 1 371 ? -19.858 3.996 9.182 1.00 94.44 371 LEU A O 1
ATOM 2825 N N . GLU A 1 372 ? -20.214 3.685 11.374 1.00 92.31 372 GLU A N 1
ATOM 2826 C CA . GLU A 1 372 ? -21.085 4.850 11.577 1.00 92.31 372 GLU A CA 1
ATOM 2827 C C . GLU A 1 372 ? -20.349 6.166 11.284 1.00 92.31 372 GLU A C 1
ATOM 2829 O O . GLU A 1 372 ? -20.852 7.005 10.536 1.00 92.31 372 GLU A O 1
ATOM 2834 N N . ASN A 1 373 ? -19.130 6.334 11.802 1.00 90.00 373 ASN A N 1
ATOM 2835 C CA . ASN A 1 373 ? -18.340 7.546 11.568 1.00 90.00 373 ASN A CA 1
ATOM 2836 C C . ASN A 1 373 ? -17.943 7.703 10.092 1.00 90.00 373 ASN A C 1
ATOM 2838 O O . ASN A 1 373 ? -18.037 8.801 9.540 1.00 90.00 373 ASN A O 1
ATOM 2842 N N . ASP A 1 374 ? -17.534 6.616 9.429 1.00 90.25 374 ASP A N 1
ATOM 2843 C CA . ASP A 1 374 ? -17.236 6.622 7.991 1.00 90.25 374 ASP A CA 1
ATOM 2844 C C . ASP A 1 374 ? -18.500 6.891 7.165 1.00 90.25 374 ASP A C 1
ATOM 2846 O O . ASP A 1 374 ? -18.411 7.545 6.130 1.00 90.25 374 ASP A O 1
ATOM 2850 N N . HIS A 1 375 ? -19.679 6.454 7.633 1.00 86.25 375 HIS A N 1
ATOM 2851 C CA . HIS A 1 375 ? -20.969 6.731 6.997 1.00 86.25 375 HIS A CA 1
ATOM 2852 C C . HIS A 1 375 ? -21.344 8.217 7.017 1.00 86.25 375 HIS A C 1
ATOM 2854 O O . HIS A 1 375 ? -21.841 8.735 6.013 1.00 86.25 375 HIS A O 1
ATOM 2860 N N . LEU A 1 376 ? -21.085 8.886 8.141 1.00 82.88 376 LEU A N 1
ATOM 2861 C CA . LEU A 1 376 ? -21.367 10.308 8.349 1.00 82.88 376 LEU A CA 1
ATOM 2862 C C . LEU A 1 376 ? -20.322 11.239 7.720 1.00 82.88 376 LEU A C 1
ATOM 2864 O O . LEU A 1 376 ? -20.575 12.430 7.580 1.00 82.88 376 LEU A O 1
ATOM 2868 N N . SER A 1 377 ? -19.148 10.716 7.368 1.00 82.12 377 SER A N 1
ATOM 2869 C CA . SER A 1 377 ? -18.070 11.512 6.787 1.00 82.12 377 SER A CA 1
ATOM 2870 C C . SER A 1 377 ? -18.315 11.804 5.302 1.00 82.12 377 SER A C 1
ATOM 2872 O O . SER A 1 377 ? -18.602 10.894 4.521 1.00 82.12 377 SER A O 1
ATOM 2874 N N . ASP A 1 378 ? -18.105 13.058 4.896 1.00 62.12 378 ASP A N 1
ATOM 2875 C CA . ASP A 1 378 ? -18.098 13.484 3.493 1.00 62.12 378 ASP A CA 1
ATOM 2876 C C . ASP A 1 378 ? -16.773 13.071 2.825 1.00 62.12 378 ASP A C 1
ATOM 2878 O O . ASP A 1 378 ? -15.815 13.841 2.735 1.00 62.12 378 ASP A O 1
ATOM 2882 N N . GLY A 1 379 ? -16.669 11.811 2.396 1.00 73.75 379 GLY A N 1
ATOM 2883 C CA . GLY A 1 379 ? -15.470 11.298 1.733 1.00 73.75 379 GLY A CA 1
ATOM 2884 C C . GLY A 1 379 ? -15.617 9.885 1.161 1.00 73.75 379 GLY A C 1
ATOM 2885 O O . GLY A 1 379 ? -16.663 9.248 1.309 1.00 73.75 379 GLY A O 1
ATOM 2886 N N . PRO A 1 380 ? -14.572 9.366 0.484 1.00 79.50 380 PRO A N 1
ATOM 2887 C CA . PRO A 1 380 ? -14.556 7.986 0.011 1.00 79.50 380 PRO A CA 1
ATOM 2888 C C . PRO A 1 380 ? -14.722 7.012 1.180 1.00 79.50 380 PRO A C 1
ATOM 2890 O O . PRO A 1 380 ? -13.997 7.118 2.167 1.00 79.50 380 PRO A O 1
ATOM 2893 N N . ARG A 1 381 ? -15.634 6.042 1.044 1.00 85.06 381 ARG A N 1
ATOM 2894 C CA . ARG A 1 381 ? -15.893 5.018 2.068 1.00 85.06 381 ARG A CA 1
ATOM 2895 C C . ARG A 1 381 ? -14.641 4.184 2.333 1.00 85.06 381 ARG A C 1
ATOM 2897 O O . ARG A 1 381 ? -14.200 3.434 1.458 1.00 85.06 381 ARG A O 1
ATOM 2904 N N . LYS A 1 382 ? -14.093 4.273 3.545 1.00 87.81 382 LYS A N 1
ATOM 2905 C CA . LYS A 1 382 ? -12.899 3.523 3.974 1.00 87.81 382 LYS A CA 1
ATOM 2906 C C . LYS A 1 382 ? -13.245 2.173 4.606 1.00 87.81 382 LYS A C 1
ATOM 2908 O O . LYS A 1 382 ? -12.379 1.311 4.727 1.00 87.81 382 LYS A O 1
ATOM 2913 N N . THR A 1 383 ? -14.506 1.964 4.984 1.00 94.12 383 THR A N 1
ATOM 2914 C CA . THR A 1 383 ? -14.957 0.791 5.755 1.00 94.12 383 THR A CA 1
ATOM 2915 C C . THR A 1 383 ? -15.664 -0.291 4.933 1.00 94.12 383 THR A C 1
ATOM 2917 O O . THR A 1 383 ? -16.081 -1.310 5.482 1.00 94.12 383 THR A O 1
ATOM 2920 N N . SER A 1 384 ? -15.738 -0.146 3.606 1.00 93.31 384 SER A N 1
ATOM 2921 C CA . SER A 1 384 ? -16.439 -1.084 2.709 1.00 93.31 384 SER A CA 1
ATOM 2922 C C . SER A 1 384 ? -15.972 -2.540 2.847 1.00 93.31 384 SER A C 1
ATOM 2924 O O . SER A 1 384 ? -16.783 -3.466 2.865 1.00 93.31 384 SER A O 1
ATOM 2926 N N . ARG A 1 385 ? -14.662 -2.762 3.014 1.00 95.19 385 ARG A N 1
ATOM 2927 C CA . ARG A 1 385 ? -14.082 -4.098 3.239 1.00 95.19 385 ARG A CA 1
ATOM 2928 C C . ARG A 1 385 ? -14.495 -4.703 4.582 1.00 95.19 385 ARG A C 1
ATOM 2930 O O . ARG A 1 385 ? -14.666 -5.915 4.665 1.00 95.19 385 ARG A O 1
ATOM 2937 N N . LEU A 1 386 ? -14.662 -3.876 5.611 1.00 95.56 386 LEU A N 1
ATOM 2938 C CA . LEU A 1 386 ? -15.105 -4.313 6.935 1.00 95.56 386 LEU A CA 1
ATOM 2939 C C . LEU A 1 386 ? -16.606 -4.642 6.926 1.00 95.56 386 LEU A C 1
ATOM 2941 O O . LEU A 1 386 ? -17.003 -5.676 7.454 1.00 95.56 386 LEU A O 1
ATOM 2945 N N . GLN A 1 387 ? -17.421 -3.828 6.246 1.00 94.94 387 GLN A N 1
ATOM 2946 C CA . GLN A 1 387 ? -18.837 -4.128 5.997 1.00 94.94 387 GLN A CA 1
ATOM 2947 C C . GLN A 1 387 ? -19.002 -5.454 5.238 1.00 94.94 387 GLN A C 1
ATOM 2949 O O . GLN A 1 387 ? -19.784 -6.312 5.642 1.00 94.94 387 GLN A O 1
ATOM 2954 N N . THR A 1 388 ? -18.217 -5.649 4.173 1.00 95.44 388 THR A N 1
ATOM 2955 C CA . THR A 1 388 ? -18.210 -6.894 3.385 1.00 95.44 388 THR A CA 1
ATOM 2956 C C . THR A 1 388 ? -17.846 -8.094 4.260 1.00 95.44 388 THR A C 1
ATOM 2958 O O . THR A 1 388 ? -18.527 -9.112 4.215 1.00 95.44 388 THR A O 1
ATOM 2961 N N . LEU A 1 389 ? -16.830 -7.961 5.121 1.00 96.44 389 LEU A N 1
ATOM 2962 C CA . LEU A 1 389 ? -16.424 -9.026 6.038 1.00 96.44 389 LEU A CA 1
ATOM 2963 C C . LEU A 1 389 ? -17.559 -9.453 6.986 1.00 96.44 389 LEU A C 1
ATOM 2965 O O . LEU A 1 389 ? -17.767 -10.651 7.161 1.00 96.44 389 LEU A O 1
ATOM 2969 N N . LEU A 1 390 ? -18.310 -8.505 7.561 1.00 95.25 390 LEU A N 1
ATOM 2970 C CA . LEU A 1 390 ? -19.467 -8.809 8.420 1.00 95.25 390 LEU A CA 1
ATOM 2971 C C . LEU A 1 390 ? -20.577 -9.559 7.671 1.00 95.25 390 LEU A C 1
ATOM 2973 O O . LEU A 1 390 ? -21.223 -10.452 8.227 1.00 95.25 390 LEU A O 1
ATOM 2977 N N . ASN A 1 391 ? -20.802 -9.198 6.409 1.00 92.88 391 ASN A N 1
ATOM 2978 C CA . ASN A 1 391 ? -21.823 -9.817 5.574 1.00 92.88 391 ASN A CA 1
ATOM 2979 C C . ASN A 1 391 ? -21.423 -11.231 5.125 1.00 92.88 391 ASN A C 1
ATOM 2981 O O . ASN A 1 391 ? -22.240 -12.156 5.238 1.00 92.88 391 ASN A O 1
ATOM 2985 N N . ASP A 1 392 ? -20.181 -11.411 4.678 1.00 95.12 392 ASP A N 1
ATOM 2986 C CA . ASP A 1 392 ? -19.704 -12.643 4.046 1.00 95.12 392 ASP A CA 1
ATOM 2987 C C . ASP A 1 392 ? -19.290 -13.713 5.066 1.00 95.12 392 ASP A C 1
ATOM 2989 O O . ASP A 1 392 ? -19.627 -14.891 4.898 1.00 95.12 392 ASP A O 1
ATOM 2993 N N . ASP A 1 393 ? -18.616 -13.330 6.157 1.00 96.94 393 ASP A N 1
ATOM 2994 C CA . ASP A 1 393 ? -18.242 -14.265 7.221 1.00 96.94 393 ASP A CA 1
ATOM 2995 C C . ASP A 1 393 ? -19.446 -14.537 8.135 1.00 96.94 393 ASP A C 1
ATOM 2997 O O . ASP A 1 393 ? -19.739 -13.826 9.099 1.00 96.94 393 ASP A O 1
ATOM 3001 N N . LYS A 1 394 ? -20.168 -15.619 7.826 1.00 95.50 394 LYS A N 1
ATOM 3002 C CA . LYS A 1 394 ? -21.360 -16.041 8.578 1.00 95.50 394 LYS A CA 1
ATOM 3003 C C . LYS A 1 394 ? -21.068 -16.431 10.029 1.00 95.50 394 LYS A C 1
ATOM 3005 O O . LYS A 1 394 ? -22.012 -16.453 10.817 1.00 95.50 394 LYS A O 1
ATOM 3010 N N . ALA A 1 395 ? -19.820 -16.757 10.368 1.00 96.44 395 ALA A N 1
ATOM 3011 C CA . ALA A 1 395 ? -19.415 -17.142 11.716 1.00 96.44 395 ALA A CA 1
ATOM 3012 C C . ALA A 1 395 ? -18.927 -15.949 12.548 1.00 96.44 395 ALA A C 1
ATOM 3014 O O . ALA A 1 395 ? -18.981 -16.023 13.769 1.00 96.44 395 ALA A O 1
ATOM 3015 N N . LEU A 1 396 ? -18.521 -14.842 11.916 1.00 97.31 396 LEU A N 1
ATOM 3016 C CA . LEU A 1 396 ? -17.939 -13.694 12.614 1.00 97.31 396 LEU A CA 1
ATOM 3017 C C . LEU A 1 396 ? -18.851 -13.119 13.706 1.00 97.31 396 LEU A C 1
ATOM 3019 O O . LEU A 1 396 ? -18.418 -12.983 14.844 1.00 97.31 396 LEU A O 1
ATOM 3023 N N . LEU A 1 397 ? -20.109 -12.799 13.383 1.00 96.62 397 LEU A N 1
ATOM 3024 C CA . LEU A 1 397 ? -21.056 -12.279 14.379 1.00 96.62 397 LEU A CA 1
ATOM 3025 C C . LEU A 1 397 ? -21.386 -13.300 15.482 1.00 96.62 397 LEU A C 1
ATOM 3027 O O . LEU A 1 397 ? -21.318 -12.909 16.644 1.00 96.62 397 LEU A O 1
ATOM 3031 N N . PRO A 1 398 ? -21.709 -14.573 15.167 1.00 96.75 398 PRO A N 1
ATOM 3032 C CA . PRO A 1 398 ? -21.817 -15.639 16.162 1.00 96.75 398 PRO A CA 1
ATOM 3033 C C . PRO A 1 398 ? -20.629 -15.708 17.125 1.00 96.75 398 PRO A C 1
ATOM 3035 O O . PRO A 1 398 ? -20.842 -15.642 18.332 1.00 96.75 398 PRO A O 1
ATOM 3038 N N . ASP A 1 399 ? -19.402 -15.778 16.596 1.00 97.06 399 ASP A N 1
ATOM 3039 C CA . ASP A 1 399 ? -18.173 -15.857 17.391 1.00 97.06 399 ASP A CA 1
ATOM 3040 C C . ASP A 1 399 ? -18.028 -14.604 18.286 1.00 97.06 399 ASP A C 1
ATOM 3042 O O . ASP A 1 399 ? -17.675 -14.709 19.457 1.00 97.06 399 ASP A O 1
ATOM 3046 N N . LEU A 1 400 ? -18.350 -13.415 17.759 1.00 96.44 400 LEU A N 1
ATOM 3047 C CA . LEU A 1 400 ? -18.225 -12.132 18.462 1.00 96.44 400 LEU A CA 1
ATOM 3048 C C . LEU A 1 400 ? -19.183 -12.006 19.654 1.00 96.44 400 LEU A C 1
ATOM 3050 O O . LEU A 1 400 ? -18.798 -11.526 20.718 1.00 96.44 400 LEU A O 1
ATOM 3054 N N . VAL A 1 401 ? -20.446 -12.406 19.479 1.00 96.12 401 VAL A N 1
ATOM 3055 C CA . VAL A 1 401 ? -21.469 -12.266 20.528 1.00 96.12 401 VAL A CA 1
ATOM 3056 C C . VAL A 1 401 ? -21.474 -13.441 21.502 1.00 96.12 401 VAL A C 1
ATOM 3058 O O . VAL A 1 401 ? -22.069 -13.339 22.573 1.00 96.12 401 VAL A O 1
ATOM 3061 N N . GLN A 1 402 ? -20.827 -14.563 21.177 1.00 92.69 402 GLN A N 1
ATOM 3062 C CA . GLN A 1 402 ? -20.799 -15.751 22.035 1.00 92.69 402 GLN A CA 1
ATOM 3063 C C . GLN A 1 402 ? -20.157 -15.485 23.405 1.00 92.69 402 GLN A C 1
ATOM 3065 O O . GLN A 1 402 ? -20.574 -16.103 24.378 1.00 92.69 402 GLN A O 1
ATOM 3070 N N . GLY A 1 403 ? -19.215 -14.544 23.512 1.00 86.38 403 GLY A N 1
ATOM 3071 C CA . GLY A 1 403 ? -18.572 -14.176 24.782 1.00 86.38 403 GLY A CA 1
ATOM 3072 C C . GLY A 1 403 ? -19.258 -13.055 25.575 1.00 86.38 403 GLY A C 1
ATOM 3073 O O . GLY A 1 403 ? -18.919 -12.854 26.734 1.00 86.38 403 GLY A O 1
ATOM 3074 N N . MET A 1 404 ? -20.212 -12.333 24.977 1.00 93.00 404 MET A N 1
ATOM 3075 C CA . MET A 1 404 ? -20.833 -11.148 25.591 1.00 93.00 404 MET A CA 1
ATOM 3076 C C . MET A 1 404 ? -21.767 -11.492 26.760 1.00 93.00 404 MET A C 1
ATOM 3078 O O . MET A 1 404 ? -22.419 -12.538 26.767 1.00 93.00 404 MET A O 1
ATOM 3082 N N . ASP A 1 405 ? -21.915 -10.602 27.734 1.00 91.56 405 ASP A N 1
ATOM 3083 C CA . ASP A 1 405 ? -23.013 -10.729 28.693 1.00 91.56 405 ASP A CA 1
ATOM 3084 C C . ASP A 1 405 ? -24.378 -10.378 28.055 1.00 91.56 405 ASP A C 1
ATOM 3086 O O . ASP A 1 405 ? -24.476 -9.939 26.904 1.00 91.56 405 ASP A O 1
ATOM 3090 N N . LEU A 1 406 ? -25.469 -10.601 28.794 1.00 86.94 406 LEU A N 1
ATOM 3091 C CA . LEU A 1 406 ? -26.829 -10.354 28.303 1.00 86.94 406 LEU A CA 1
ATOM 3092 C C . LEU A 1 406 ? -27.065 -8.884 27.907 1.00 86.94 406 LEU A C 1
ATOM 3094 O O . LEU A 1 406 ? -27.755 -8.611 26.922 1.00 86.94 406 LEU A O 1
ATOM 3098 N N . ASN A 1 407 ? -26.513 -7.934 28.661 1.00 87.56 407 ASN A N 1
ATOM 3099 C CA . ASN A 1 407 ? -26.673 -6.508 28.388 1.00 87.56 407 ASN A CA 1
ATOM 3100 C C . ASN A 1 407 ? -25.809 -6.082 27.201 1.00 87.56 407 ASN A C 1
ATOM 3102 O O . ASN A 1 407 ? -26.283 -5.352 26.333 1.00 87.56 407 ASN A O 1
ATOM 3106 N N . GLU A 1 408 ? -24.569 -6.556 27.133 1.00 90.56 408 GLU A N 1
ATOM 3107 C CA . GLU A 1 408 ? -23.654 -6.338 26.015 1.00 90.56 408 GLU A CA 1
ATOM 3108 C C . GLU A 1 408 ? -24.246 -6.862 24.706 1.00 90.56 408 GLU A C 1
ATOM 3110 O O . GLU A 1 408 ? -24.340 -6.108 23.735 1.00 90.56 408 GLU A O 1
ATOM 3115 N N . ALA A 1 409 ? -24.737 -8.106 24.693 1.00 92.19 409 ALA A N 1
ATOM 3116 C CA . ALA A 1 409 ? -25.348 -8.718 23.517 1.00 92.19 409 ALA A CA 1
ATOM 3117 C C . ALA A 1 409 ? -26.593 -7.946 23.053 1.00 92.19 409 ALA A C 1
ATOM 3119 O O . ALA A 1 409 ? -26.749 -7.680 21.859 1.00 92.19 409 ALA A O 1
ATOM 3120 N N . ARG A 1 410 ? -27.463 -7.528 23.984 1.00 90.50 410 ARG A N 1
ATOM 3121 C CA . ARG A 1 410 ? -28.649 -6.710 23.672 1.00 90.50 410 ARG A CA 1
ATOM 3122 C C . ARG A 1 410 ? -28.290 -5.327 23.147 1.00 90.50 410 ARG A C 1
ATOM 3124 O O . ARG A 1 410 ? -28.892 -4.875 22.174 1.00 90.50 410 ARG A O 1
ATOM 3131 N N . ASN A 1 411 ? -27.309 -4.666 23.754 1.00 88.06 411 ASN A N 1
ATOM 3132 C CA . ASN A 1 411 ? -26.846 -3.353 23.315 1.00 88.06 411 ASN A CA 1
ATOM 3133 C C . ASN A 1 411 ? -26.204 -3.426 21.928 1.00 88.06 411 ASN A C 1
ATOM 3135 O O . ASN A 1 411 ? -26.508 -2.600 21.069 1.00 88.06 411 ASN A O 1
ATOM 3139 N N . PHE A 1 412 ? -25.363 -4.431 21.681 1.00 94.38 412 PHE A N 1
ATOM 3140 C CA . PHE A 1 412 ? -24.749 -4.656 20.377 1.00 94.38 412 PHE A CA 1
ATOM 3141 C C . PHE A 1 412 ? -25.801 -4.956 19.301 1.00 94.38 412 PHE A C 1
ATOM 3143 O O . PHE A 1 412 ? -25.789 -4.330 18.244 1.00 94.38 412 PHE A O 1
ATOM 3150 N N . ALA A 1 413 ? -26.757 -5.843 19.591 1.00 94.00 413 ALA A N 1
ATOM 3151 C CA . ALA A 1 413 ? -27.871 -6.160 18.700 1.00 94.00 413 ALA A CA 1
ATOM 3152 C C . ALA A 1 413 ? -28.731 -4.929 18.365 1.00 94.00 413 ALA A C 1
ATOM 3154 O O . ALA A 1 413 ? -29.068 -4.706 17.202 1.00 94.00 413 ALA A O 1
ATOM 3155 N N . ARG A 1 414 ? -29.043 -4.092 19.362 1.00 91.75 414 ARG A N 1
ATOM 3156 C CA . ARG A 1 414 ? -29.765 -2.830 19.149 1.00 91.75 414 ARG A CA 1
ATOM 3157 C C . ARG A 1 414 ? -28.972 -1.881 18.252 1.00 91.75 414 ARG A C 1
ATOM 3159 O O . ARG A 1 414 ? -29.502 -1.413 17.253 1.00 91.75 414 ARG A O 1
ATOM 3166 N N . ARG A 1 415 ? -27.684 -1.664 18.541 1.00 94.00 415 ARG A N 1
ATOM 3167 C CA . ARG A 1 415 ? -26.824 -0.828 17.688 1.00 94.00 415 ARG A CA 1
ATOM 3168 C C . ARG A 1 415 ? -26.714 -1.370 16.262 1.00 94.00 415 ARG A C 1
ATOM 3170 O O . ARG A 1 415 ? -26.707 -0.584 15.327 1.00 94.00 415 ARG A O 1
ATOM 3177 N N . MET A 1 416 ? -26.678 -2.690 16.072 1.00 94.25 416 MET A N 1
ATOM 3178 C CA . MET A 1 416 ? -26.682 -3.308 14.740 1.00 94.25 416 MET A CA 1
ATOM 3179 C C . MET A 1 416 ? -27.965 -2.977 13.956 1.00 94.25 416 MET A C 1
ATOM 3181 O O . MET A 1 416 ? -27.898 -2.677 12.764 1.00 94.25 416 MET A O 1
ATOM 3185 N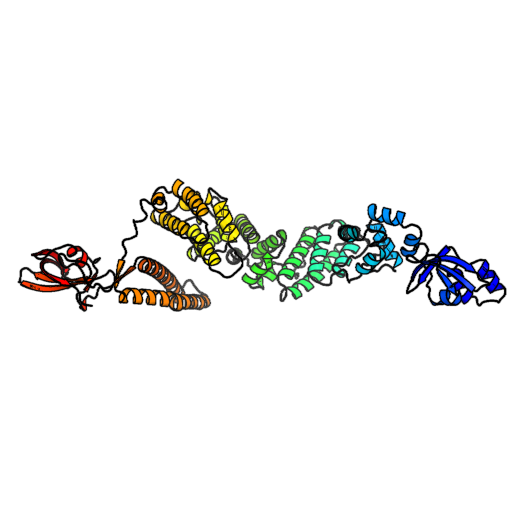 N . LEU A 1 417 ? -29.126 -2.998 14.621 1.00 90.50 417 LEU A N 1
ATOM 3186 C CA . LEU A 1 417 ? -30.409 -2.597 14.031 1.00 90.50 417 LEU A CA 1
ATOM 3187 C C . LEU A 1 417 ? -30.466 -1.099 13.711 1.00 90.50 417 LEU A C 1
ATOM 3189 O O . LEU A 1 417 ? -30.987 -0.723 12.660 1.00 90.50 417 LEU A O 1
ATOM 3193 N N . ASP A 1 418 ? -29.910 -0.256 14.576 1.00 87.81 418 ASP A N 1
ATOM 3194 C CA . ASP A 1 418 ? -29.934 1.201 14.412 1.00 87.81 418 ASP A CA 1
ATOM 3195 C C . ASP A 1 418 ? -28.851 1.712 13.447 1.00 87.81 418 ASP A C 1
ATOM 3197 O O . ASP A 1 418 ? -28.962 2.815 12.913 1.00 87.81 418 ASP A O 1
ATOM 3201 N N . CYS A 1 419 ? -27.828 0.901 13.158 1.00 89.69 419 CYS A N 1
ATOM 3202 C CA . CYS A 1 419 ? -26.708 1.288 12.308 1.00 89.69 419 CYS A CA 1
ATOM 3203 C C . CYS A 1 419 ? -27.194 1.685 10.894 1.00 89.69 419 CYS A C 1
ATOM 3205 O O . CYS A 1 419 ? -27.818 0.871 10.202 1.00 89.69 419 CYS A O 1
ATOM 3207 N N . PRO A 1 420 ? -26.909 2.912 10.416 1.00 86.44 420 PRO A N 1
ATOM 3208 C CA . PRO A 1 420 ? -27.403 3.411 9.129 1.00 86.44 420 PRO A CA 1
ATOM 3209 C C . PRO A 1 420 ? -26.674 2.805 7.919 1.00 86.44 420 PRO A C 1
ATOM 3211 O O . PRO A 1 420 ? -27.080 3.017 6.780 1.00 86.44 420 PRO A O 1
ATOM 3214 N N . VAL A 1 421 ? -25.595 2.053 8.154 1.00 90.56 421 VAL A N 1
ATOM 3215 C CA . VAL A 1 421 ? -24.754 1.468 7.099 1.00 90.56 421 VAL A CA 1
ATOM 3216 C C . VAL A 1 421 ? -25.424 0.291 6.399 1.00 90.56 421 VAL A C 1
ATOM 3218 O O . VAL A 1 421 ? -25.186 0.072 5.212 1.00 90.56 421 VAL A O 1
ATOM 3221 N N . PHE A 1 422 ? -26.263 -0.452 7.120 1.00 91.12 422 PHE A N 1
ATOM 3222 C CA . PHE A 1 422 ? -26.885 -1.671 6.618 1.00 91.12 422 PHE A CA 1
ATOM 3223 C C . PHE A 1 422 ? -28.300 -1.412 6.103 1.00 91.12 422 PHE A C 1
ATOM 3225 O O . PHE A 1 422 ? -29.104 -0.739 6.752 1.00 91.12 422 PHE A O 1
ATOM 3232 N N . GLY A 1 423 ? -28.635 -2.007 4.961 1.00 85.44 423 GLY A N 1
ATOM 3233 C CA . GLY A 1 423 ? -30.012 -2.034 4.471 1.00 85.44 423 GLY A CA 1
ATOM 3234 C C . GLY A 1 423 ? -30.911 -2.962 5.300 1.00 85.44 423 GLY A C 1
ATOM 3235 O O . GLY A 1 423 ? -30.437 -3.845 6.011 1.00 85.44 423 GLY A O 1
ATOM 3236 N N . GLU A 1 424 ? -32.231 -2.830 5.156 1.00 84.69 424 GLU A N 1
ATOM 3237 C CA . GLU A 1 424 ? -33.232 -3.644 5.876 1.00 84.69 424 GLU A CA 1
ATOM 3238 C C . GLU A 1 424 ? -33.001 -5.164 5.768 1.00 84.69 424 GLU A C 1
ATOM 3240 O O . GLU A 1 424 ? -33.088 -5.899 6.752 1.00 84.69 424 GLU A O 1
ATOM 3245 N N . LEU A 1 425 ? -32.686 -5.658 4.566 1.00 86.75 425 LEU A N 1
ATOM 3246 C CA . LEU A 1 425 ? -32.431 -7.085 4.340 1.00 86.75 425 LEU A CA 1
ATOM 3247 C C . LEU A 1 425 ? -31.123 -7.550 4.992 1.00 86.75 425 LEU A C 1
ATOM 3249 O O . LEU A 1 425 ? -31.071 -8.650 5.548 1.00 86.75 425 LEU A O 1
ATOM 3253 N N . GLU A 1 426 ? -30.085 -6.714 4.954 1.00 91.50 426 GLU A N 1
ATOM 3254 C CA . GLU A 1 426 ? -28.806 -6.999 5.607 1.00 91.50 426 GLU A CA 1
ATOM 3255 C C . GLU A 1 426 ? -28.988 -7.046 7.122 1.00 91.50 426 GLU A C 1
ATOM 3257 O O . GLU A 1 426 ? -28.602 -8.032 7.743 1.00 91.50 426 GLU A O 1
ATOM 3262 N N . LYS A 1 427 ? -29.683 -6.059 7.704 1.00 92.00 427 LYS A N 1
ATOM 3263 C CA . LYS A 1 427 ? -30.021 -6.031 9.134 1.00 92.00 427 LYS A CA 1
ATOM 3264 C C . LYS A 1 427 ? -30.739 -7.302 9.568 1.00 92.00 427 LYS A C 1
ATOM 3266 O O . LYS A 1 427 ? -30.321 -7.930 10.535 1.00 92.00 427 LYS A O 1
ATOM 3271 N N . LYS A 1 428 ? -31.759 -7.744 8.823 1.00 89.50 428 LYS A N 1
ATOM 3272 C CA . LYS A 1 428 ? -32.469 -9.006 9.106 1.00 89.50 428 LYS A CA 1
ATOM 3273 C C . LYS A 1 428 ? -31.536 -10.219 9.066 1.00 89.50 428 LYS A C 1
ATOM 3275 O O . LYS A 1 428 ? -31.591 -11.060 9.960 1.00 89.50 428 LYS A O 1
ATOM 3280 N N . SER A 1 429 ? -30.669 -10.301 8.057 1.00 93.56 429 SER A N 1
ATOM 3281 C CA . SER A 1 429 ? -29.688 -11.385 7.905 1.00 93.56 429 SER A CA 1
ATOM 3282 C C . SER A 1 429 ? -28.662 -11.408 9.044 1.00 93.56 429 SER A C 1
ATOM 3284 O O . SER A 1 429 ? -28.417 -12.465 9.627 1.00 93.56 429 SER A O 1
ATOM 3286 N N . LEU A 1 430 ? -28.088 -10.255 9.397 1.00 95.44 430 LEU A N 1
ATOM 3287 C CA . LEU A 1 430 ? -27.114 -10.116 10.483 1.00 95.44 430 LEU A CA 1
ATOM 3288 C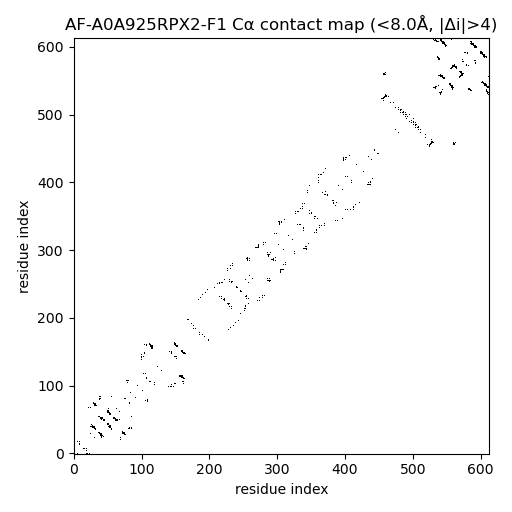 C . LEU A 1 430 ? -27.760 -10.419 11.842 1.00 95.44 430 LEU A C 1
ATOM 3290 O O . LEU A 1 430 ? -27.215 -11.199 12.623 1.00 95.44 430 LEU A O 1
ATOM 3294 N N . MET A 1 431 ? -28.967 -9.905 12.086 1.00 95.44 431 MET A N 1
ATOM 3295 C CA . MET A 1 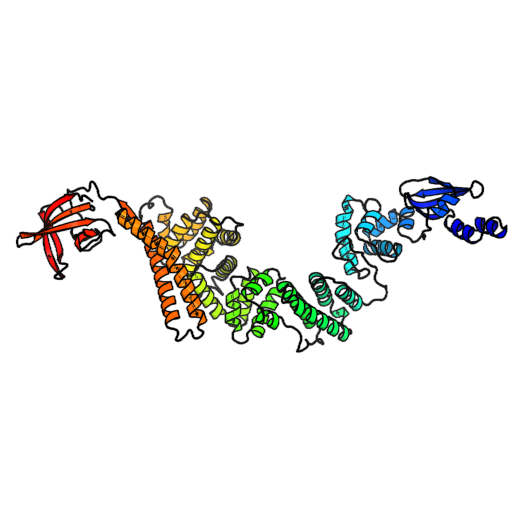431 ? -29.723 -10.177 13.308 1.00 95.44 431 MET A CA 1
ATOM 3296 C C . MET A 1 431 ? -30.100 -11.644 13.465 1.00 95.44 431 MET A C 1
ATOM 3298 O O . MET A 1 431 ? -29.978 -12.177 14.563 1.00 95.44 431 MET A O 1
ATOM 3302 N N . ALA A 1 432 ? -30.486 -12.335 12.389 1.00 94.25 432 ALA A N 1
ATOM 3303 C CA . ALA A 1 432 ? -30.762 -13.769 12.451 1.00 94.25 432 ALA A CA 1
ATOM 3304 C C . ALA A 1 432 ? -29.538 -14.577 12.930 1.00 94.25 432 ALA A C 1
ATOM 3306 O O . ALA A 1 432 ? -29.691 -15.563 13.653 1.00 94.25 432 ALA A O 1
ATOM 3307 N N . ARG A 1 433 ? -28.316 -14.150 12.574 1.00 96.31 433 ARG A N 1
ATOM 3308 C CA . ARG A 1 433 ? -27.067 -14.783 13.037 1.00 96.31 433 ARG A CA 1
ATOM 3309 C C . ARG A 1 433 ? -26.813 -14.524 14.521 1.00 96.31 433 ARG A C 1
ATOM 3311 O O . ARG A 1 433 ? -26.404 -15.448 15.217 1.00 96.31 433 ARG A O 1
ATOM 3318 N N . ILE A 1 434 ? -27.082 -13.305 14.997 1.00 96.06 434 ILE A N 1
ATOM 3319 C CA . ILE A 1 434 ? -26.967 -12.943 16.420 1.00 96.06 434 ILE A CA 1
ATOM 3320 C C . ILE A 1 434 ? -27.985 -13.740 17.242 1.00 96.06 434 ILE A C 1
ATOM 3322 O O . ILE A 1 434 ? -27.601 -14.443 18.170 1.00 96.06 434 ILE A O 1
ATOM 3326 N N . ILE A 1 435 ? -29.258 -13.714 16.841 1.00 94.50 435 ILE A N 1
ATOM 3327 C CA . ILE A 1 435 ? -30.374 -14.426 17.482 1.00 94.50 435 ILE A CA 1
ATOM 3328 C C . ILE A 1 435 ? -30.086 -15.920 17.646 1.00 94.50 435 ILE A C 1
ATOM 3330 O O . ILE A 1 435 ? -30.407 -16.502 18.678 1.00 94.50 435 ILE A O 1
ATOM 3334 N N . LYS A 1 436 ? -29.458 -16.544 16.643 1.00 94.12 436 LYS A N 1
ATOM 3335 C CA . LYS A 1 436 ? -29.113 -17.970 16.680 1.00 94.12 436 LYS A CA 1
ATOM 3336 C C . LYS A 1 436 ? -28.216 -18.336 17.871 1.00 94.12 436 LYS A C 1
ATOM 3338 O O . LYS A 1 436 ? -28.330 -19.449 18.376 1.00 94.12 436 LYS A O 1
ATOM 3343 N N . VAL A 1 437 ? -27.326 -17.435 18.289 1.00 95.69 437 VAL A N 1
ATOM 3344 C CA . VAL A 1 437 ? -26.410 -17.637 19.430 1.00 95.69 437 VAL A CA 1
ATOM 3345 C C . VAL A 1 437 ? -26.936 -16.973 20.704 1.00 95.69 437 VAL A C 1
ATOM 3347 O O . VAL A 1 437 ? -26.650 -17.442 21.801 1.00 95.69 437 VAL A O 1
ATOM 3350 N N . ARG A 1 438 ? -27.727 -15.906 20.560 1.00 94.50 438 ARG A N 1
ATOM 3351 C CA . ARG A 1 438 ? -28.288 -15.084 21.638 1.00 94.50 438 ARG A CA 1
ATOM 3352 C C . ARG A 1 438 ? -29.807 -14.939 21.494 1.00 94.50 438 ARG A C 1
ATOM 3354 O O . ARG A 1 438 ? -30.276 -13.869 21.086 1.00 94.50 438 ARG A O 1
ATOM 3361 N N . PRO A 1 439 ? -30.603 -15.986 21.789 1.00 91.75 439 PRO A N 1
ATOM 3362 C CA . PRO A 1 439 ? -32.061 -15.961 21.634 1.00 91.75 439 PRO A CA 1
ATOM 3363 C C . PRO A 1 439 ? -32.755 -14.836 22.418 1.00 91.75 439 PRO A C 1
ATOM 3365 O O . PRO A 1 439 ? -33.806 -14.350 22.011 1.00 91.75 439 PRO A O 1
ATOM 3368 N N . GLU A 1 440 ? -32.145 -14.352 23.500 1.00 87.81 440 GLU A N 1
ATOM 3369 C CA . GLU A 1 440 ? -32.606 -13.213 24.299 1.00 87.81 440 GLU A CA 1
ATOM 3370 C C . GLU A 1 440 ? -32.679 -11.880 23.526 1.00 87.81 440 GLU A C 1
ATOM 3372 O O . GLU A 1 440 ? -33.233 -10.904 24.042 1.00 87.81 440 GLU A O 1
ATOM 3377 N N . THR A 1 441 ? -32.126 -11.831 22.307 1.00 90.19 441 THR A N 1
ATOM 3378 C CA . THR A 1 441 ? -32.170 -10.677 21.390 1.00 90.19 441 THR A CA 1
ATOM 3379 C C . THR A 1 441 ? -33.316 -10.736 20.375 1.00 90.19 441 THR A C 1
ATOM 3381 O O . THR A 1 441 ? -33.560 -9.740 19.696 1.00 90.19 441 THR A O 1
ATOM 3384 N N . VAL A 1 442 ? -34.056 -11.854 20.286 1.00 87.31 442 VAL A N 1
ATOM 3385 C CA . VAL A 1 442 ? -35.206 -12.019 19.365 1.00 87.31 442 VAL A CA 1
ATOM 3386 C C . VAL A 1 442 ? -36.223 -10.899 19.536 1.00 87.31 442 VAL A C 1
ATOM 3388 O O . VAL A 1 442 ? -36.727 -10.368 18.548 1.00 87.31 442 VAL A O 1
ATOM 3391 N N . GLU A 1 443 ? -36.454 -10.497 20.786 1.00 83.88 443 GLU A N 1
ATOM 3392 C CA . GLU A 1 443 ? -37.418 -9.466 21.163 1.00 83.88 443 GLU A CA 1
ATOM 3393 C C . GLU A 1 443 ? -37.170 -8.097 20.511 1.00 83.88 443 GLU A C 1
ATOM 3395 O O . GLU A 1 443 ? -38.090 -7.290 20.416 1.00 83.88 443 GLU A O 1
ATOM 3400 N N . LEU A 1 444 ? -35.945 -7.843 20.035 1.00 81.88 444 LEU A N 1
ATOM 3401 C CA . LEU A 1 444 ? -35.574 -6.610 19.339 1.00 81.88 444 LEU A CA 1
ATOM 3402 C C . LEU A 1 444 ? -36.071 -6.579 17.884 1.00 81.88 444 LEU A C 1
ATOM 3404 O O . LEU A 1 444 ? -36.157 -5.508 17.292 1.00 81.88 444 LEU A O 1
ATOM 3408 N N . VAL A 1 445 ? -36.367 -7.745 17.299 1.00 76.25 445 VAL A N 1
ATOM 3409 C CA . VAL A 1 445 ? -36.748 -7.909 15.884 1.00 76.25 445 VAL A CA 1
ATOM 3410 C C . VAL A 1 445 ? -38.194 -8.381 15.747 1.00 76.25 445 VAL A C 1
ATOM 3412 O O . VAL A 1 445 ? -38.890 -7.996 14.806 1.00 76.25 445 VAL A O 1
ATOM 3415 N N . SER A 1 446 ? -38.673 -9.209 16.678 1.00 65.44 446 SER A N 1
ATOM 3416 C CA . SER A 1 446 ? -40.083 -9.576 16.761 1.00 65.44 446 SER A CA 1
ATOM 3417 C C . SER A 1 446 ? -40.873 -8.367 17.260 1.00 65.44 446 SER A C 1
ATOM 3419 O O . SER A 1 446 ? -40.725 -7.963 18.413 1.00 65.44 446 SER A O 1
ATOM 3421 N N . GLY A 1 447 ? -41.731 -7.802 16.408 1.00 50.97 447 GLY A N 1
ATOM 3422 C CA . GLY A 1 447 ? -42.556 -6.622 16.709 1.00 50.97 447 GLY A CA 1
ATOM 3423 C C . GLY A 1 447 ? -43.473 -6.734 17.940 1.00 50.97 447 GLY A C 1
ATOM 3424 O O . GLY A 1 447 ? -44.136 -5.762 18.279 1.00 50.97 447 GLY A O 1
ATOM 3425 N N . GLU A 1 448 ? -43.489 -7.877 18.629 1.00 43.00 448 GLU A N 1
ATOM 3426 C CA . GLU A 1 448 ? -44.228 -8.122 19.871 1.00 43.00 448 GLU A CA 1
ATOM 3427 C C . GLU A 1 448 ? -43.556 -7.523 21.122 1.00 43.00 448 GLU A C 1
ATOM 3429 O O . GLU A 1 448 ? -44.228 -7.356 22.132 1.00 43.00 448 GLU A O 1
ATOM 3434 N N . ASN A 1 449 ? -42.282 -7.104 21.051 1.00 38.69 449 ASN A N 1
ATOM 3435 C CA . ASN A 1 449 ? -41.563 -6.469 22.170 1.00 38.69 449 ASN A CA 1
ATOM 3436 C C . ASN A 1 449 ? -40.901 -5.124 21.813 1.00 38.69 449 ASN A C 1
ATOM 3438 O O . ASN A 1 449 ? -39.969 -4.672 22.483 1.00 38.69 449 ASN A O 1
ATOM 3442 N N . ALA A 1 450 ? -41.457 -4.390 20.841 1.00 39.38 450 ALA A N 1
ATOM 3443 C CA . ALA A 1 450 ? -41.072 -2.999 20.558 1.00 39.38 450 ALA A CA 1
ATOM 3444 C C . ALA A 1 450 ? -41.244 -2.033 21.764 1.00 39.38 450 ALA A C 1
ATOM 3446 O O . ALA A 1 450 ? -40.929 -0.843 21.671 1.00 39.38 450 ALA A O 1
ATOM 3447 N N . GLN A 1 451 ? -41.732 -2.522 22.910 1.00 40.19 451 GLN A N 1
ATOM 3448 C CA . GLN A 1 451 ? -41.902 -1.783 24.155 1.00 40.19 451 GLN A CA 1
ATOM 3449 C C . GLN A 1 451 ? -41.498 -2.608 25.388 1.00 40.19 451 GLN A C 1
ATOM 3451 O O . GLN A 1 451 ? -42.266 -2.779 26.323 1.00 40.19 451 GLN A O 1
ATOM 3456 N N . LYS A 1 452 ? -40.230 -3.004 25.478 1.00 42.44 452 LYS A N 1
ATOM 3457 C CA . LYS A 1 452 ? -39.513 -2.760 26.740 1.00 42.44 452 LYS A CA 1
ATOM 3458 C C . LYS A 1 452 ? -38.473 -1.679 26.492 1.00 42.44 452 LYS A C 1
ATOM 3460 O O . LYS A 1 452 ? -37.265 -1.888 26.549 1.00 42.44 452 LYS A O 1
ATOM 3465 N N . ARG A 1 453 ? -38.986 -0.496 26.132 1.00 45.84 453 ARG A N 1
ATOM 3466 C CA . ARG A 1 453 ? -38.237 0.745 26.324 1.00 45.84 453 ARG A CA 1
ATOM 3467 C C . ARG A 1 453 ? -37.834 0.741 27.796 1.00 45.84 453 ARG A C 1
ATOM 3469 O O . ARG A 1 453 ? -38.692 0.490 28.640 1.00 45.84 453 ARG A O 1
ATOM 3476 N N . GLU A 1 454 ? -36.557 0.965 28.097 1.00 51.28 454 GLU A N 1
ATOM 3477 C CA . GLU A 1 454 ? -36.206 1.468 29.427 1.00 51.28 454 GLU A CA 1
ATOM 3478 C C . GLU A 1 454 ? -37.200 2.601 29.717 1.00 51.28 454 GLU A C 1
ATOM 3480 O O . GLU A 1 454 ? -37.413 3.453 28.844 1.00 51.28 454 GLU A O 1
ATOM 3485 N N . GLU A 1 455 ? -37.932 2.501 30.832 1.00 62.31 455 GLU A N 1
ATOM 3486 C CA . GLU A 1 455 ? -39.036 3.418 31.110 1.00 62.31 455 GLU A CA 1
ATOM 3487 C C . GLU A 1 455 ? -38.525 4.853 30.957 1.00 62.31 455 GLU A C 1
ATOM 3489 O O . GLU A 1 455 ? -37.463 5.177 31.501 1.00 62.31 455 GLU A O 1
ATOM 3494 N N . PRO A 1 456 ? -39.207 5.696 30.160 1.00 74.88 456 PRO A N 1
ATOM 3495 C CA . PRO A 1 456 ? -38.728 7.043 29.919 1.00 74.88 456 PRO A CA 1
ATOM 3496 C C . PRO A 1 456 ? -38.566 7.768 31.256 1.00 74.88 456 PRO A C 1
ATOM 3498 O O . PRO A 1 456 ? -39.501 7.825 32.056 1.00 74.88 456 PRO A O 1
ATOM 3501 N N . LEU A 1 457 ? -37.382 8.333 31.488 1.00 85.88 457 LEU A N 1
ATOM 3502 C CA . LEU A 1 457 ? -37.120 9.139 32.673 1.00 85.88 457 LEU A CA 1
ATOM 3503 C C . LEU A 1 457 ? -37.854 10.468 32.509 1.00 85.88 457 LEU A C 1
ATOM 3505 O O . LEU A 1 457 ? -37.468 11.298 31.686 1.00 85.88 457 LEU A O 1
ATOM 3509 N N . LEU A 1 458 ? -38.924 10.674 33.270 1.00 90.81 458 LEU A N 1
ATOM 3510 C CA . LEU A 1 458 ? -39.627 11.954 33.280 1.00 90.81 458 LEU A CA 1
ATOM 3511 C C . LEU A 1 458 ? -38.807 12.972 34.068 1.00 90.81 458 LEU A C 1
ATOM 3513 O O . LEU A 1 458 ? -38.422 12.709 35.208 1.00 90.81 458 LEU A O 1
ATOM 3517 N N . VAL A 1 459 ? -38.522 14.115 33.449 1.00 93.75 459 VAL A N 1
ATOM 3518 C CA . VAL A 1 459 ? -37.678 15.189 33.997 1.00 93.75 459 VAL A CA 1
ATOM 3519 C C . VAL A 1 459 ? -38.227 16.551 33.581 1.00 93.75 459 VAL A C 1
ATOM 3521 O O . VAL A 1 459 ? -38.929 16.644 32.572 1.00 93.75 459 VAL A O 1
ATOM 3524 N N . SER A 1 460 ? -37.897 17.624 34.300 1.00 92.94 460 SER A N 1
ATOM 3525 C CA . SER A 1 460 ? -38.214 18.969 33.811 1.00 92.94 460 SER A CA 1
ATOM 3526 C C . SER A 1 460 ? -37.423 19.306 32.545 1.00 92.94 460 SER A C 1
ATOM 3528 O O . SER A 1 460 ? -36.306 18.821 32.328 1.00 92.94 460 SER A O 1
ATOM 3530 N N . TRP A 1 461 ? -37.977 20.192 31.713 1.00 91.69 461 TRP A N 1
ATOM 3531 C CA . TRP A 1 461 ? -37.233 20.777 30.592 1.00 91.69 461 TRP A CA 1
ATOM 3532 C C . TRP A 1 461 ? -35.942 21.469 31.040 1.00 91.69 461 TRP A C 1
ATOM 3534 O O . TRP A 1 461 ? -34.921 21.341 30.368 1.00 91.69 461 TRP A O 1
ATOM 3544 N N . GLU A 1 462 ? -35.971 22.143 32.191 1.00 91.06 462 GLU A N 1
ATOM 3545 C CA . GLU A 1 462 ? -34.810 22.830 32.758 1.00 91.06 462 GLU A CA 1
ATOM 3546 C C . GLU A 1 462 ? -33.685 21.844 33.110 1.00 91.06 462 GLU A C 1
ATOM 3548 O O . GLU A 1 462 ? -32.535 22.038 32.714 1.00 91.06 462 GLU A O 1
ATOM 3553 N N . SER A 1 463 ? -34.006 20.754 33.809 1.00 92.56 463 SER A N 1
ATOM 3554 C CA . SER A 1 463 ? -33.028 19.727 34.182 1.00 92.56 463 SER A CA 1
ATOM 3555 C C . SER A 1 463 ? -32.469 18.987 32.968 1.00 92.56 463 SER A C 1
ATOM 3557 O O . SER A 1 463 ? -31.279 18.664 32.936 1.00 92.56 463 SER A O 1
ATOM 3559 N N . LEU A 1 464 ? -33.297 18.748 31.945 1.00 91.69 464 LEU A N 1
ATOM 3560 C CA . LEU A 1 464 ? -32.845 18.155 30.688 1.00 91.69 464 LEU A CA 1
ATOM 3561 C C . LEU A 1 464 ? -31.861 19.064 29.946 1.00 91.69 464 LEU A C 1
ATOM 3563 O O . LEU A 1 464 ? -30.848 18.578 29.440 1.00 91.69 464 LEU A O 1
ATOM 3567 N N . ASP A 1 465 ? -32.138 20.366 29.887 1.00 92.06 465 ASP A N 1
ATOM 3568 C CA . ASP A 1 465 ? -31.257 21.326 29.224 1.00 92.06 465 ASP A CA 1
ATOM 3569 C C . ASP A 1 465 ? -29.914 21.456 29.954 1.00 92.06 465 ASP A C 1
ATOM 3571 O O . ASP A 1 465 ? -28.861 21.332 29.330 1.00 92.06 465 ASP A O 1
ATOM 3575 N N . LYS A 1 466 ? -29.928 21.544 31.292 1.00 93.81 466 LYS A N 1
ATOM 3576 C CA . LYS A 1 466 ? -28.705 21.537 32.117 1.00 93.81 466 LYS A CA 1
ATOM 3577 C C . LYS A 1 466 ? -27.823 20.317 31.845 1.00 93.81 466 LYS A C 1
ATOM 3579 O O . LYS A 1 466 ? -26.609 20.447 31.718 1.00 93.81 466 LYS A O 1
ATOM 3584 N N . LYS A 1 467 ? -28.419 19.127 31.719 1.00 93.25 467 LYS A N 1
ATOM 3585 C CA . LYS A 1 467 ? -27.692 17.883 31.414 1.00 93.25 467 LYS A CA 1
ATOM 3586 C C . LYS A 1 467 ? -27.111 17.868 30.000 1.00 93.25 467 LYS A C 1
ATOM 3588 O O . LYS A 1 467 ? -25.995 17.390 29.810 1.00 93.25 467 LYS A O 1
ATOM 3593 N N . LYS A 1 468 ? -27.829 18.414 29.013 1.00 87.81 468 LYS A N 1
ATOM 3594 C CA . LYS A 1 468 ? -27.314 18.579 27.642 1.00 87.81 468 LYS A CA 1
ATOM 3595 C C . LYS A 1 468 ? -26.146 19.560 27.586 1.00 87.81 468 LYS A C 1
ATOM 3597 O O . LYS A 1 468 ? -25.160 19.266 26.919 1.00 87.81 468 LYS A O 1
ATOM 3602 N N . GLN A 1 469 ? -26.237 20.675 28.307 1.00 94.12 469 GLN A N 1
ATOM 3603 C CA . GLN A 1 469 ? -25.138 21.632 28.438 1.00 94.12 469 GLN A CA 1
ATOM 3604 C C . GLN A 1 469 ? -23.923 20.989 29.126 1.00 94.12 469 GLN A C 1
ATOM 3606 O O . GLN A 1 469 ? -22.809 21.114 28.631 1.00 94.12 469 GLN A O 1
ATOM 3611 N N . GLU A 1 470 ? -24.133 20.209 30.196 1.00 93.56 470 GLU A N 1
ATOM 3612 C CA . GLU A 1 470 ? -23.061 19.446 30.855 1.00 93.56 470 GLU A CA 1
ATOM 3613 C C . GLU A 1 470 ? -22.355 18.488 29.876 1.00 93.56 470 GLU A C 1
ATOM 3615 O O . GLU A 1 470 ? -21.126 18.378 29.885 1.00 93.56 470 GLU A O 1
ATOM 3620 N N . LEU A 1 471 ? -23.118 17.801 29.018 1.00 89.12 471 LEU A N 1
ATOM 3621 C CA . LEU A 1 471 ? -22.568 16.910 27.997 1.00 89.12 471 LEU A CA 1
ATOM 3622 C C . LEU A 1 471 ? -21.784 17.679 26.918 1.00 89.12 471 LEU A C 1
ATOM 3624 O O . LEU A 1 471 ? -20.701 17.231 26.534 1.00 89.12 471 LEU A O 1
ATOM 3628 N N . ASP A 1 472 ? -22.290 18.822 26.449 1.00 87.88 472 ASP A N 1
ATOM 3629 C CA . ASP A 1 472 ? -21.597 19.658 25.458 1.00 87.88 472 ASP A CA 1
ATOM 3630 C C . ASP A 1 472 ? -20.271 20.200 26.014 1.00 87.88 472 ASP A C 1
ATOM 3632 O O . ASP A 1 472 ? -19.232 20.062 25.367 1.00 87.88 472 ASP A O 1
ATOM 3636 N N . ASP A 1 473 ? -20.265 20.693 27.256 1.00 93.62 473 ASP A N 1
ATOM 3637 C CA . ASP A 1 473 ? -19.058 21.144 27.959 1.00 93.62 473 ASP A CA 1
ATOM 3638 C C . ASP A 1 473 ? -18.026 20.018 28.114 1.00 93.62 473 ASP A C 1
ATOM 3640 O O . ASP A 1 473 ? -16.818 20.227 27.945 1.00 93.62 473 ASP A O 1
ATOM 3644 N N . LEU A 1 474 ? -18.477 18.796 28.422 1.00 91.44 474 LEU A N 1
ATOM 3645 C CA . LEU A 1 474 ? -17.589 17.637 28.496 1.00 91.44 474 LEU A CA 1
ATOM 3646 C C . LEU A 1 474 ? -16.923 17.357 27.149 1.00 91.44 474 LEU A C 1
ATOM 3648 O O . LEU A 1 474 ? -15.712 17.139 27.105 1.00 91.44 474 LEU A O 1
ATOM 3652 N N . ILE A 1 475 ? -17.699 17.373 26.065 1.00 82.31 475 ILE A N 1
ATOM 3653 C CA . ILE A 1 475 ? -17.230 17.034 24.718 1.00 82.31 475 ILE A CA 1
ATOM 3654 C C . ILE A 1 475 ? -16.324 18.125 24.145 1.00 82.31 475 ILE A C 1
ATOM 3656 O O . ILE A 1 475 ? -15.276 17.811 23.582 1.00 82.31 475 ILE A O 1
ATOM 3660 N N . ARG A 1 476 ? -16.720 19.394 24.265 1.00 86.06 476 ARG A N 1
ATOM 3661 C CA . ARG A 1 476 ? -16.054 20.516 23.590 1.00 86.06 476 ARG A CA 1
ATOM 3662 C C . ARG A 1 476 ? -14.917 21.128 24.391 1.00 86.06 476 ARG A C 1
ATOM 3664 O O . ARG A 1 476 ? -14.006 21.687 23.788 1.00 86.06 476 ARG A O 1
ATOM 3671 N N . ILE A 1 477 ? -14.960 21.028 25.720 1.00 92.88 477 ILE A N 1
ATOM 3672 C CA . ILE A 1 477 ? -14.007 21.714 26.599 1.00 92.88 477 ILE A CA 1
ATOM 3673 C C . ILE A 1 477 ? -13.189 20.695 27.391 1.00 92.88 477 ILE A C 1
ATOM 3675 O O . ILE A 1 477 ? -11.981 20.573 27.182 1.00 92.88 477 ILE A O 1
ATOM 3679 N N . LYS A 1 478 ? -13.833 19.927 28.278 1.00 89.44 478 LYS A N 1
ATOM 3680 C CA . LYS A 1 478 ? -13.112 19.148 29.302 1.00 89.44 478 LYS A CA 1
ATOM 3681 C C . LYS A 1 478 ? -12.311 17.981 28.723 1.00 89.44 478 LYS A C 1
ATOM 3683 O O . LYS A 1 478 ? -11.181 17.757 29.147 1.00 89.44 478 LYS A O 1
ATOM 3688 N N . ILE A 1 479 ? -12.864 17.240 27.759 1.00 89.12 479 ILE A N 1
ATOM 3689 C CA . ILE A 1 479 ? -12.164 16.111 27.125 1.00 89.12 479 ILE A CA 1
ATOM 3690 C C . ILE A 1 479 ? -10.958 16.593 26.295 1.00 89.12 479 ILE A C 1
ATOM 3692 O O . ILE A 1 479 ? -9.862 16.071 26.515 1.00 89.12 479 ILE A O 1
ATOM 3696 N N . PRO A 1 480 ? -11.090 17.592 25.394 1.00 89.56 480 PRO A N 1
ATOM 3697 C CA . PRO A 1 480 ? -9.944 18.162 24.684 1.00 89.56 480 PRO A CA 1
ATOM 3698 C C . PRO A 1 480 ? -8.865 18.725 25.613 1.00 89.56 480 PRO A C 1
ATOM 3700 O O . PRO A 1 480 ? -7.679 18.500 25.374 1.00 89.56 480 PRO A O 1
ATOM 3703 N N . GLN A 1 481 ? -9.261 19.406 26.693 1.00 91.69 481 GLN A N 1
ATOM 3704 C CA . GLN A 1 481 ? -8.319 19.939 27.675 1.00 91.69 481 GLN A CA 1
ATOM 3705 C C . GLN A 1 481 ? -7.551 18.821 28.388 1.00 91.69 481 GLN A C 1
ATOM 3707 O O . GLN A 1 481 ? -6.324 18.830 28.385 1.00 91.69 481 GLN A O 1
ATOM 3712 N N . ASN A 1 482 ? -8.243 17.789 28.876 1.00 90.38 482 ASN A N 1
ATOM 3713 C CA . ASN A 1 482 ? -7.591 16.649 29.520 1.00 90.38 482 ASN A CA 1
ATOM 3714 C C . ASN A 1 482 ? -6.644 15.897 28.564 1.00 90.38 482 ASN A C 1
ATOM 3716 O O . ASN A 1 482 ? -5.600 15.403 28.982 1.00 90.38 482 ASN A O 1
ATOM 3720 N N . LEU A 1 483 ? -6.965 15.819 27.266 1.00 84.25 483 LEU A N 1
ATOM 3721 C CA . LEU A 1 483 ? -6.050 15.260 26.260 1.00 84.25 483 LEU A CA 1
ATOM 3722 C C . LEU A 1 483 ? -4.753 16.074 26.149 1.00 84.25 483 LEU A C 1
ATOM 3724 O O . LEU A 1 483 ? -3.670 15.492 26.035 1.00 84.25 483 LEU A O 1
ATOM 3728 N N . GLN A 1 484 ? -4.854 17.403 26.204 1.00 88.31 484 GLN A N 1
ATOM 3729 C CA . GLN A 1 484 ? -3.694 18.289 26.218 1.00 88.31 484 GLN A CA 1
ATOM 3730 C C . GLN A 1 484 ? -2.888 18.133 27.516 1.00 88.31 484 GLN A C 1
ATOM 3732 O O . GLN A 1 484 ? -1.662 18.037 27.453 1.00 88.31 484 GLN A O 1
ATOM 3737 N N . ASP A 1 485 ? -3.554 18.008 28.662 1.00 86.50 485 ASP A N 1
ATOM 3738 C CA . ASP A 1 485 ? -2.908 17.797 29.962 1.00 86.50 485 ASP A CA 1
ATOM 3739 C C . ASP A 1 485 ? -2.149 16.464 30.001 1.00 86.50 485 ASP A C 1
ATOM 3741 O O . ASP A 1 485 ? -0.990 16.418 30.410 1.00 86.50 485 ASP A O 1
ATOM 3745 N N . VAL A 1 486 ? -2.732 15.384 29.465 1.00 83.00 486 VAL A N 1
ATOM 3746 C CA . VAL A 1 486 ? -2.051 14.085 29.308 1.00 83.00 486 VAL A CA 1
ATOM 3747 C C . VAL A 1 486 ? -0.822 14.207 28.398 1.00 83.00 486 VAL A C 1
ATOM 3749 O O . VAL A 1 486 ? 0.205 13.575 28.660 1.00 83.00 486 VAL A O 1
ATOM 3752 N N . LYS 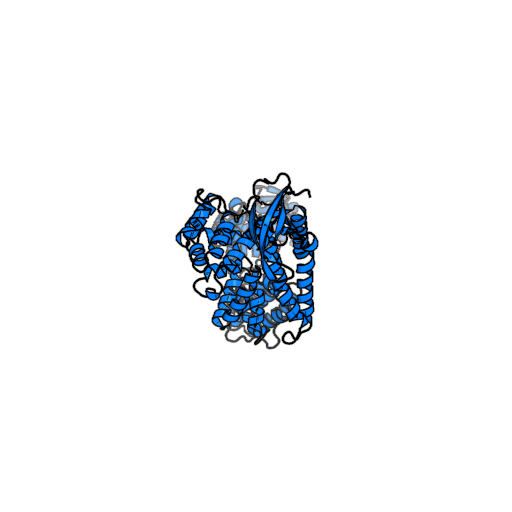A 1 487 ? -0.904 15.003 27.323 1.00 86.44 487 LYS A N 1
ATOM 3753 C CA . LYS A 1 487 ? 0.211 15.232 26.390 1.00 86.44 487 LYS A CA 1
ATOM 3754 C C . LYS A 1 487 ? 1.355 15.999 27.056 1.00 86.44 487 LYS A C 1
ATOM 3756 O O . LYS A 1 487 ? 2.512 15.624 26.877 1.00 86.44 487 LYS A O 1
ATOM 3761 N N . ILE A 1 488 ? 1.032 17.030 27.836 1.00 81.25 488 ILE A N 1
ATOM 3762 C CA . ILE A 1 488 ? 1.999 17.818 28.608 1.00 81.25 488 ILE A CA 1
ATOM 3763 C C . ILE A 1 488 ? 2.630 16.946 29.698 1.00 81.25 488 ILE A C 1
ATOM 3765 O O . ILE A 1 488 ? 3.852 16.839 29.755 1.00 81.25 488 ILE A O 1
ATOM 3769 N N . ALA A 1 489 ? 1.823 16.226 30.479 1.00 81.56 489 ALA A N 1
ATOM 3770 C CA . ALA A 1 489 ? 2.299 15.321 31.523 1.00 81.56 489 ALA A CA 1
ATOM 3771 C C . ALA A 1 489 ? 3.256 14.244 30.974 1.00 81.56 489 ALA A C 1
ATOM 3773 O O . ALA A 1 489 ? 4.258 13.912 31.604 1.00 81.56 489 ALA A O 1
ATOM 3774 N N . ARG A 1 490 ? 2.999 13.749 29.753 1.00 78.44 490 ARG A N 1
ATOM 3775 C CA . ARG A 1 490 ? 3.865 12.783 29.059 1.00 78.44 490 ARG A CA 1
ATOM 3776 C C . ARG A 1 490 ? 5.239 13.354 28.681 1.00 78.44 490 ARG A C 1
ATOM 3778 O O . ARG A 1 490 ? 6.189 12.588 28.556 1.00 78.44 490 ARG A O 1
ATOM 3785 N N . SER A 1 491 ? 5.358 14.671 28.507 1.00 78.50 491 SER A N 1
ATOM 3786 C CA . SER A 1 491 ? 6.616 15.326 28.117 1.00 78.50 491 SER A CA 1
ATOM 3787 C C . SER A 1 491 ? 7.658 15.409 29.242 1.00 78.50 491 SER A C 1
ATOM 3789 O O . SER A 1 491 ? 8.833 15.612 28.956 1.00 78.50 491 SER A O 1
ATOM 3791 N N . TYR A 1 492 ? 7.265 15.179 30.501 1.00 72.44 492 TYR A N 1
ATOM 3792 C CA . TYR A 1 492 ? 8.156 15.270 31.666 1.00 72.44 492 TYR A CA 1
ATOM 3793 C C . TYR A 1 492 ? 8.988 14.000 31.942 1.00 72.44 492 TYR A C 1
ATOM 3795 O O . TYR A 1 492 ? 9.712 13.939 32.932 1.00 72.44 492 TYR A O 1
ATOM 3803 N N . GLY A 1 493 ? 8.940 12.998 31.056 1.00 69.12 493 GLY A N 1
ATOM 3804 C CA . GLY A 1 493 ? 9.892 11.882 31.035 1.00 69.12 493 GLY A CA 1
ATOM 3805 C C . GLY A 1 493 ? 9.561 10.732 31.988 1.00 69.12 493 GLY A C 1
ATOM 3806 O O . GLY A 1 493 ? 9.163 9.664 31.524 1.00 69.12 493 GLY A O 1
ATOM 3807 N N . ASP A 1 494 ? 9.719 10.912 33.301 1.00 65.31 494 ASP A N 1
ATOM 3808 C CA . ASP A 1 494 ? 9.602 9.797 34.257 1.00 65.31 494 ASP A CA 1
ATOM 3809 C C . ASP A 1 494 ? 8.149 9.527 34.689 1.00 65.31 494 ASP A C 1
ATOM 3811 O O . ASP A 1 494 ? 7.624 10.075 35.656 1.00 65.31 494 ASP A O 1
ATOM 3815 N N . LEU A 1 495 ? 7.467 8.662 33.938 1.00 59.75 495 LEU A N 1
ATOM 3816 C CA . LEU A 1 495 ? 6.036 8.376 34.094 1.00 59.75 495 LEU A CA 1
ATOM 3817 C C . LEU A 1 495 ? 5.690 7.502 35.311 1.00 59.75 495 LEU A C 1
ATOM 3819 O O . LEU A 1 495 ? 4.507 7.371 35.641 1.00 59.75 495 LEU A O 1
ATOM 3823 N N . ARG A 1 496 ? 6.673 6.858 35.960 1.00 57.97 496 ARG A N 1
ATOM 3824 C CA . ARG A 1 496 ? 6.400 5.942 37.085 1.00 57.97 496 ARG A CA 1
ATOM 3825 C C . ARG A 1 496 ? 6.078 6.693 38.377 1.00 57.97 496 ARG A C 1
ATOM 3827 O O . ARG A 1 496 ? 5.207 6.238 39.132 1.00 57.97 496 ARG A O 1
ATOM 3834 N N . GLU A 1 497 ? 6.689 7.856 38.582 1.00 60.75 497 GLU A N 1
ATOM 3835 C CA . GLU A 1 497 ? 6.469 8.714 39.758 1.00 60.75 497 GLU A CA 1
ATOM 3836 C C . GLU A 1 497 ? 5.637 9.969 39.470 1.00 60.75 497 GLU A C 1
ATOM 3838 O O . GLU A 1 497 ? 5.123 10.580 40.403 1.00 60.75 497 GLU A O 1
ATOM 3843 N N . ASN A 1 498 ? 5.420 10.313 38.197 1.00 73.50 498 ASN A N 1
ATOM 3844 C CA . ASN A 1 498 ? 4.679 11.508 37.802 1.00 73.50 498 ASN A CA 1
ATOM 3845 C C . ASN A 1 498 ? 3.201 11.453 38.250 1.00 73.50 498 ASN A C 1
ATOM 3847 O O . ASN A 1 498 ? 2.363 10.734 37.687 1.00 73.50 498 ASN A O 1
ATOM 3851 N N . PHE A 1 499 ? 2.899 12.217 39.301 1.00 80.88 499 PHE A N 1
ATOM 3852 C CA . PHE A 1 499 ? 1.579 12.326 39.915 1.00 80.88 499 PHE A CA 1
ATOM 3853 C C . PHE A 1 499 ? 0.578 13.012 38.978 1.00 80.88 499 PHE A C 1
ATOM 3855 O O . PHE A 1 499 ? -0.587 12.607 38.921 1.00 80.88 499 PHE A O 1
ATOM 3862 N N . GLU A 1 500 ? 1.031 13.989 38.189 1.00 79.94 500 GLU A N 1
ATOM 3863 C CA . GLU A 1 500 ? 0.211 14.689 37.202 1.00 79.94 500 GLU A CA 1
ATOM 3864 C C . GLU A 1 500 ? -0.261 13.747 36.087 1.00 79.94 500 GLU A C 1
ATOM 3866 O O . GLU A 1 500 ? -1.425 13.790 35.692 1.00 79.94 500 GLU A O 1
ATOM 3871 N N . TYR A 1 501 ? 0.590 12.827 35.627 1.00 82.50 501 TYR A N 1
ATOM 3872 C CA . TYR A 1 501 ? 0.231 11.839 34.610 1.00 82.50 501 TYR A CA 1
ATOM 3873 C C . TYR A 1 501 ? -0.806 10.835 35.125 1.00 82.50 501 TYR A C 1
ATOM 3875 O O . TYR A 1 501 ? -1.783 10.551 34.428 1.00 82.50 501 TYR A O 1
ATOM 3883 N N . LYS A 1 502 ? -0.628 10.315 36.350 1.00 80.19 502 LYS A N 1
ATOM 3884 C CA . LYS A 1 502 ? -1.610 9.413 36.983 1.00 80.19 502 LYS A CA 1
ATOM 3885 C C . LYS A 1 502 ? -2.957 10.116 37.158 1.00 80.19 502 LYS A C 1
ATOM 3887 O O . LYS A 1 502 ? -3.976 9.586 36.721 1.00 80.19 502 LYS A O 1
ATOM 3892 N N . SER A 1 503 ? -2.940 11.343 37.676 1.00 84.56 503 SER A N 1
ATOM 3893 C CA . SER A 1 503 ? -4.143 12.158 37.873 1.00 84.56 503 SER A CA 1
ATOM 3894 C C . SER A 1 503 ? -4.863 12.457 36.554 1.00 84.56 503 SER A C 1
ATOM 3896 O O . SER A 1 503 ? -6.076 12.286 36.463 1.00 84.56 503 SER A O 1
ATOM 3898 N N . ALA A 1 504 ? -4.128 12.819 35.496 1.00 86.44 504 ALA A N 1
ATOM 3899 C CA . ALA A 1 504 ? -4.701 13.073 34.173 1.00 86.44 504 ALA A CA 1
ATOM 3900 C C . ALA A 1 504 ? -5.286 11.801 33.525 1.00 86.44 504 ALA A C 1
ATOM 3902 O O . ALA A 1 504 ? -6.288 11.860 32.808 1.00 86.44 504 ALA A O 1
ATOM 3903 N N . LYS A 1 505 ? -4.699 10.626 33.797 1.00 83.81 505 LYS A N 1
ATOM 3904 C CA . LYS A 1 505 ? -5.235 9.329 33.353 1.00 83.81 505 LYS A CA 1
ATOM 3905 C C . LYS A 1 505 ? -6.488 8.902 34.105 1.00 83.81 505 LYS A C 1
ATOM 3907 O O . LYS A 1 505 ? -7.402 8.359 33.484 1.00 83.81 505 LYS A O 1
ATOM 3912 N N . ASP A 1 506 ? -6.554 9.144 35.404 1.00 80.81 506 ASP A N 1
ATOM 3913 C CA . ASP A 1 506 ? -7.764 8.869 36.177 1.00 80.81 506 ASP A CA 1
ATOM 3914 C C . ASP A 1 506 ? -8.889 9.836 35.791 1.00 80.81 506 ASP A C 1
ATOM 3916 O O . ASP A 1 506 ? -10.035 9.415 35.616 1.00 80.81 506 ASP A O 1
ATOM 3920 N N . MET A 1 507 ? -8.547 11.097 35.515 1.00 87.50 507 MET A N 1
ATOM 3921 C CA . MET A 1 507 ? -9.485 12.081 34.985 1.00 87.50 507 MET A CA 1
ATOM 3922 C C . MET A 1 507 ? -9.990 11.710 33.581 1.00 87.50 507 MET A C 1
ATOM 3924 O O . MET A 1 507 ? -11.183 11.828 33.310 1.00 87.50 507 MET A O 1
ATOM 3928 N N . GLU A 1 508 ? -9.135 11.169 32.705 1.00 82.00 508 GLU A N 1
ATOM 3929 C CA . GLU A 1 508 ? -9.537 10.635 31.391 1.00 82.00 508 GLU A CA 1
ATOM 3930 C C . GLU A 1 508 ? -10.623 9.554 31.531 1.00 82.00 508 GLU A C 1
ATOM 3932 O O . GLU A 1 508 ? -11.654 9.613 30.855 1.00 82.00 508 GLU A O 1
ATOM 3937 N N . LYS A 1 509 ? -10.425 8.593 32.447 1.00 78.56 509 LYS A N 1
ATOM 3938 C CA . LYS A 1 509 ? -11.408 7.534 32.728 1.00 78.56 509 LYS A CA 1
ATOM 3939 C C . LYS A 1 509 ? -12.702 8.110 33.291 1.00 78.56 509 LYS A C 1
ATOM 3941 O O . LYS A 1 509 ? -13.783 7.740 32.835 1.00 78.56 509 LYS A O 1
ATOM 3946 N N . PHE A 1 510 ? -12.601 9.026 34.254 1.00 83.31 510 PHE A N 1
ATOM 3947 C CA . PHE A 1 510 ? -13.759 9.682 34.855 1.00 83.31 510 PHE A CA 1
ATOM 3948 C C . PHE A 1 510 ? -14.599 10.417 33.803 1.00 83.31 510 PHE A C 1
ATOM 3950 O O . PHE A 1 510 ? -15.812 10.218 33.736 1.00 83.31 510 PHE A O 1
ATOM 3957 N N . LEU A 1 511 ? -13.960 11.208 32.935 1.00 84.25 511 LEU A N 1
ATOM 3958 C CA . LEU A 1 511 ? -14.630 11.944 31.861 1.00 84.25 511 LEU A CA 1
ATOM 3959 C C . LEU A 1 511 ? -15.302 11.001 30.853 1.00 84.25 511 LEU A C 1
ATOM 3961 O O . LEU A 1 511 ? -16.438 11.252 30.450 1.00 84.25 511 LEU A O 1
ATOM 3965 N N . ALA A 1 512 ? -14.646 9.898 30.479 1.00 74.75 512 ALA A N 1
ATOM 3966 C CA . ALA A 1 512 ? -15.214 8.901 29.571 1.00 74.75 512 ALA A CA 1
ATOM 3967 C C . ALA A 1 512 ? -16.444 8.199 30.173 1.00 74.75 512 ALA A C 1
ATOM 3969 O O . ALA A 1 512 ? -17.480 8.087 29.512 1.00 74.75 512 ALA A O 1
ATOM 3970 N N . HIS A 1 513 ? -16.362 7.776 31.438 1.00 77.56 513 HIS A N 1
ATOM 3971 C CA . HIS A 1 513 ? -17.500 7.195 32.149 1.00 77.56 513 HIS A CA 1
ATOM 3972 C C . HIS A 1 513 ? -18.642 8.201 32.301 1.00 77.56 513 HIS A C 1
ATOM 3974 O O . HIS A 1 513 ? -19.791 7.857 32.019 1.00 77.56 513 HIS A O 1
ATOM 3980 N N . ARG A 1 514 ? -18.340 9.450 32.679 1.00 85.94 514 ARG A N 1
ATOM 3981 C CA . ARG A 1 514 ? -19.350 10.502 32.849 1.00 85.94 514 ARG A CA 1
ATOM 3982 C C . ARG A 1 514 ? -20.063 10.820 31.541 1.00 85.94 514 ARG A C 1
ATOM 3984 O O . ARG A 1 514 ? -21.286 10.917 31.544 1.00 85.94 514 ARG A O 1
ATOM 3991 N N . ARG A 1 515 ? -19.324 10.923 30.433 1.00 85.38 515 ARG A N 1
ATOM 3992 C CA . ARG A 1 515 ? -19.902 11.112 29.098 1.00 85.38 515 ARG A CA 1
ATOM 3993 C C . ARG A 1 515 ? -20.874 9.982 28.762 1.00 85.38 515 ARG A C 1
ATOM 3995 O O . ARG A 1 515 ? -22.016 10.265 28.431 1.00 85.38 515 ARG A O 1
ATOM 4002 N N . ASN A 1 516 ? -20.439 8.725 28.865 1.00 72.25 516 ASN A N 1
ATOM 4003 C CA . ASN A 1 516 ? -21.278 7.575 28.509 1.00 72.25 516 ASN A CA 1
ATOM 4004 C C . ASN A 1 516 ? -22.535 7.483 29.392 1.00 72.25 516 ASN A C 1
ATOM 4006 O O . ASN A 1 516 ? -23.609 7.143 28.901 1.00 72.25 516 ASN A O 1
ATOM 4010 N N . ALA A 1 517 ? -22.407 7.799 30.685 1.00 75.62 517 ALA A N 1
ATOM 4011 C CA . ALA A 1 517 ? -23.536 7.842 31.608 1.00 75.62 517 ALA A CA 1
ATOM 4012 C C . ALA A 1 517 ? -24.544 8.935 31.222 1.00 75.62 517 ALA A C 1
ATOM 4014 O O . ALA A 1 517 ? -25.727 8.636 31.082 1.00 75.62 517 ALA A O 1
ATOM 4015 N N . LEU A 1 518 ? -24.078 10.169 30.983 1.00 82.88 518 LEU A N 1
ATOM 4016 C CA . LEU A 1 518 ? -24.933 11.288 30.571 1.00 82.88 518 LEU A CA 1
ATOM 4017 C C . LEU A 1 518 ? -25.616 11.036 29.227 1.00 82.88 518 LEU A C 1
ATOM 4019 O O . LEU A 1 518 ? -26.800 11.318 29.090 1.00 82.88 518 LEU A O 1
ATOM 4023 N N . ASP A 1 519 ? -24.896 10.486 28.253 1.00 78.88 519 ASP A N 1
ATOM 4024 C CA . ASP A 1 519 ? -25.433 10.190 26.922 1.00 78.88 519 ASP A CA 1
ATOM 4025 C C . ASP A 1 519 ? -26.584 9.172 27.006 1.00 78.88 519 ASP A C 1
ATOM 4027 O O . ASP A 1 519 ? -27.673 9.387 26.465 1.00 78.88 519 ASP A O 1
ATOM 4031 N N . ARG A 1 520 ? -26.398 8.110 27.806 1.00 81.88 520 ARG A N 1
ATOM 4032 C CA . ARG A 1 520 ? -27.455 7.133 28.100 1.00 81.88 520 ARG A CA 1
ATOM 4033 C C . ARG A 1 520 ? -28.629 7.778 28.836 1.00 81.88 520 ARG A C 1
ATOM 4035 O O . ARG A 1 520 ? -29.765 7.640 28.391 1.00 81.88 520 ARG A O 1
ATOM 4042 N N . GLU A 1 521 ? -28.372 8.493 29.927 1.00 83.81 521 GLU A N 1
ATOM 4043 C CA . GLU A 1 521 ? -29.387 9.182 30.736 1.00 83.81 521 GLU A CA 1
ATOM 4044 C C . GLU A 1 521 ? -30.247 10.144 29.897 1.00 83.81 521 GLU A C 1
ATOM 4046 O O . GLU A 1 521 ? -31.477 10.101 29.966 1.00 83.81 521 GLU A O 1
ATOM 4051 N N . ILE A 1 522 ? -29.619 10.968 29.053 1.00 86.88 522 ILE A N 1
ATOM 4052 C CA . ILE A 1 522 ? -30.296 11.928 28.170 1.00 86.88 522 ILE A CA 1
ATOM 4053 C C . ILE A 1 522 ? -31.130 11.212 27.105 1.00 86.88 522 ILE A C 1
ATOM 4055 O O . ILE A 1 522 ? -32.240 11.659 26.811 1.00 86.88 522 ILE A O 1
ATOM 4059 N N . SER A 1 523 ? -30.656 10.088 26.555 1.00 81.50 523 SER A N 1
ATOM 4060 C CA . SER A 1 523 ? -31.413 9.318 25.554 1.00 81.50 523 SER A CA 1
ATOM 4061 C C . SER A 1 523 ? -32.753 8.779 26.095 1.00 81.50 523 SER A C 1
ATOM 4063 O O . SER A 1 523 ? -33.757 8.704 25.371 1.00 81.50 523 SER A O 1
ATOM 4065 N N . LEU A 1 524 ? -32.791 8.472 27.396 1.00 84.69 524 LEU A N 1
ATOM 4066 C CA . LEU A 1 524 ? -33.965 7.965 28.108 1.00 84.69 524 LEU A CA 1
ATOM 4067 C C . LEU A 1 524 ? -34.888 9.068 28.620 1.00 84.69 524 LEU A C 1
ATOM 4069 O O . LEU A 1 524 ? -36.067 8.814 28.872 1.00 84.69 524 LEU A O 1
ATOM 4073 N N . ALA A 1 525 ? -34.379 10.288 28.761 1.00 88.31 525 ALA A N 1
ATOM 4074 C CA . ALA A 1 525 ? -35.121 11.388 29.344 1.00 88.31 525 ALA A CA 1
ATOM 4075 C C . ALA A 1 525 ? -36.251 11.904 28.443 1.00 88.31 525 ALA A C 1
ATOM 4077 O O . ALA A 1 525 ? -36.143 11.977 27.214 1.00 88.31 525 ALA A O 1
ATOM 4078 N N . ARG A 1 526 ? -37.361 12.288 29.071 1.00 88.12 526 ARG A N 1
ATOM 4079 C CA . ARG A 1 526 ? -38.509 12.952 28.451 1.00 88.12 526 ARG A CA 1
ATOM 4080 C C . ARG A 1 526 ? -38.861 14.184 29.281 1.00 88.12 526 ARG A C 1
ATOM 4082 O O . ARG A 1 526 ? -39.240 14.064 30.442 1.00 88.12 526 ARG A O 1
ATOM 4089 N N . GLY A 1 527 ? -38.696 15.356 28.669 1.00 88.88 527 GLY A N 1
ATOM 4090 C CA . GLY A 1 527 ? -38.981 16.647 29.291 1.00 88.88 527 GLY A CA 1
ATOM 4091 C C . GLY A 1 527 ? -40.481 16.887 29.476 1.00 88.88 527 GLY A C 1
ATOM 4092 O O . GLY A 1 527 ? -41.278 16.549 28.600 1.00 88.88 527 GLY A O 1
ATOM 4093 N N . THR A 1 528 ? -40.860 17.484 30.602 1.00 89.12 528 THR A N 1
ATOM 4094 C CA . THR A 1 528 ? -42.229 17.911 30.923 1.00 89.12 528 THR A CA 1
ATOM 4095 C C . THR A 1 528 ? -42.213 19.194 31.765 1.00 89.12 528 THR A C 1
ATOM 4097 O O . THR A 1 528 ? -41.180 19.569 32.321 1.00 89.12 528 THR A O 1
ATOM 4100 N N . ASP A 1 529 ? -43.341 19.901 31.833 1.00 87.06 529 ASP A N 1
ATOM 4101 C CA . ASP A 1 529 ? -43.566 21.033 32.743 1.00 87.06 529 ASP A CA 1
ATOM 4102 C C . ASP A 1 529 ? -44.370 20.636 33.996 1.00 87.06 529 ASP A C 1
ATOM 4104 O O . ASP A 1 529 ? -44.686 21.487 34.824 1.00 87.06 529 ASP A O 1
ATOM 4108 N N . PHE A 1 530 ? -44.692 19.342 34.125 1.00 88.69 530 PHE A N 1
ATOM 4109 C CA . PHE A 1 530 ? -45.464 18.738 35.216 1.00 88.69 530 PHE A CA 1
ATOM 4110 C C . PHE A 1 530 ? -46.876 19.312 35.421 1.00 88.69 530 PHE A C 1
ATOM 4112 O O . PHE A 1 530 ? -47.510 19.027 36.438 1.00 88.69 530 PHE A O 1
ATOM 4119 N N . LYS A 1 531 ? -47.408 20.093 34.471 1.00 84.88 531 LYS A N 1
ATOM 4120 C CA . LYS A 1 531 ? -48.753 20.663 34.599 1.00 84.88 531 LYS A CA 1
ATOM 4121 C C . LYS A 1 531 ? -49.830 19.602 34.391 1.00 84.88 531 LYS A C 1
ATOM 4123 O O . LYS A 1 531 ? -49.699 18.706 33.563 1.00 84.88 531 LYS A O 1
ATOM 4128 N N . GLY A 1 532 ? -50.941 19.756 35.112 1.00 79.06 532 GLY A N 1
ATOM 4129 C CA . GLY A 1 532 ? -52.126 18.910 34.940 1.00 79.06 532 GLY A CA 1
ATOM 4130 C C . GLY A 1 532 ? -51.984 17.493 35.501 1.00 79.06 532 GLY A C 1
ATOM 4131 O O . GLY A 1 532 ? -52.668 16.592 35.022 1.00 79.06 532 GLY A O 1
ATOM 4132 N N . ALA A 1 533 ? -51.108 17.290 36.490 1.00 84.94 533 ALA A N 1
ATOM 4133 C CA . ALA A 1 533 ? -50.981 16.014 37.185 1.00 84.94 533 ALA A CA 1
ATOM 4134 C C . ALA A 1 533 ? -52.318 15.577 37.819 1.00 84.94 533 ALA A C 1
ATOM 4136 O O . ALA A 1 533 ? -53.041 16.398 38.388 1.00 84.94 533 ALA A O 1
ATOM 4137 N N . ASP A 1 534 ? -52.633 14.280 37.732 1.00 86.19 534 ASP A N 1
ATOM 4138 C CA . ASP A 1 534 ? -53.773 13.692 38.444 1.00 86.19 534 ASP A CA 1
ATOM 4139 C C . ASP A 1 534 ? -53.509 13.733 39.955 1.00 86.19 534 ASP A C 1
ATOM 4141 O O . ASP A 1 534 ? -52.471 13.261 40.417 1.00 86.19 534 ASP A O 1
ATOM 4145 N N . THR A 1 535 ? -54.445 14.303 40.714 1.00 90.38 535 THR A N 1
ATOM 4146 C CA . THR A 1 535 ? -54.340 14.500 42.166 1.00 90.38 535 THR A CA 1
ATOM 4147 C C . THR A 1 535 ? -55.158 13.501 42.979 1.00 90.38 535 THR A C 1
ATOM 4149 O O . THR A 1 535 ? -55.224 13.621 44.201 1.00 90.38 535 THR A O 1
ATOM 4152 N N . LYS A 1 536 ? -55.788 12.506 42.338 1.00 88.75 536 LYS A N 1
ATOM 4153 C CA . LYS A 1 536 ? -56.490 11.421 43.052 1.00 88.75 536 LYS A CA 1
ATOM 4154 C C . LYS A 1 536 ? -55.549 10.592 43.924 1.00 88.75 536 LYS A C 1
ATOM 4156 O O . LYS A 1 536 ? -55.944 10.125 44.988 1.00 88.75 536 LYS A O 1
ATOM 4161 N N . THR A 1 537 ? -54.319 10.423 43.459 1.00 93.06 537 THR A N 1
ATOM 4162 C CA . THR A 1 537 ? -53.225 9.741 44.148 1.00 93.06 537 THR A CA 1
ATOM 4163 C C . THR A 1 537 ? -51.950 10.546 43.963 1.00 93.06 537 THR A C 1
ATOM 4165 O O . THR A 1 537 ? -51.849 11.339 43.027 1.00 93.06 537 THR A O 1
ATOM 4168 N N . VAL A 1 538 ? -50.946 10.320 44.804 1.00 91.69 538 VAL A N 1
ATOM 4169 C CA . VAL A 1 538 ? -49.633 10.937 44.628 1.00 91.69 538 VAL A CA 1
ATOM 4170 C C . VAL A 1 538 ? -49.038 10.463 43.306 1.00 91.69 538 VAL A C 1
ATOM 4172 O O . VAL A 1 538 ? -48.866 9.264 43.076 1.00 91.69 538 VAL A O 1
ATOM 4175 N N . ASN A 1 539 ? -48.724 11.414 42.435 1.00 91.38 539 ASN A N 1
ATOM 4176 C CA . ASN A 1 539 ? -48.136 11.171 41.125 1.00 91.38 539 ASN A CA 1
ATOM 4177 C C . ASN A 1 539 ? -47.034 12.203 40.841 1.00 91.38 539 ASN A C 1
ATOM 4179 O O . ASN A 1 539 ? -46.844 13.164 41.590 1.00 91.38 539 ASN A O 1
ATOM 4183 N N . ILE A 1 540 ? -46.299 12.022 39.750 1.00 92.25 540 ILE A N 1
ATOM 4184 C CA . ILE A 1 540 ? -45.290 12.981 39.300 1.00 92.25 540 ILE A CA 1
ATOM 4185 C C . ILE A 1 540 ? -45.986 14.315 38.988 1.00 92.25 540 ILE A C 1
ATOM 4187 O O . ILE A 1 540 ? -46.951 14.350 38.226 1.00 92.25 540 ILE A O 1
ATOM 4191 N N . GLY A 1 541 ? -45.494 15.409 39.570 1.00 92.25 541 GLY A N 1
ATOM 4192 C CA . GLY A 1 541 ? -46.104 16.737 39.475 1.00 92.25 541 GLY A CA 1
ATOM 4193 C C . GLY A 1 541 ? -47.145 17.035 40.557 1.00 92.25 541 GLY A C 1
ATOM 4194 O O . GLY A 1 541 ? -47.994 17.900 40.350 1.00 92.25 541 GLY A O 1
ATOM 4195 N N . THR A 1 542 ? -47.111 16.341 41.699 1.00 94.75 542 THR A N 1
ATOM 4196 C CA . THR A 1 542 ? -48.029 16.594 42.826 1.00 94.75 542 THR A CA 1
ATOM 4197 C C . THR A 1 542 ? -47.313 17.162 44.050 1.00 94.75 542 THR A C 1
ATOM 4199 O O . THR A 1 542 ? -46.143 16.872 44.307 1.00 94.75 542 THR A O 1
ATOM 4202 N N . VAL A 1 543 ? -48.039 17.979 44.810 1.00 94.19 543 VAL A N 1
ATOM 4203 C CA . VAL A 1 543 ? -47.659 18.515 46.118 1.00 94.19 543 VAL A CA 1
ATOM 4204 C C . VAL A 1 543 ? -48.476 17.779 47.174 1.00 94.19 543 VAL A C 1
ATOM 4206 O O . VAL A 1 543 ? -49.706 17.780 47.132 1.00 94.19 543 VAL A O 1
ATOM 4209 N N . VAL A 1 544 ? -47.788 17.142 48.114 1.00 95.00 544 VAL A N 1
ATOM 4210 C CA . VAL A 1 544 ? -48.371 16.268 49.133 1.00 95.00 544 VAL A CA 1
ATOM 4211 C C . VAL A 1 544 ? -48.159 16.895 50.502 1.00 95.00 544 VAL A C 1
ATOM 4213 O O . VAL A 1 544 ? -47.022 17.164 50.895 1.00 95.00 544 VAL A O 1
ATOM 4216 N N . VAL A 1 545 ? -49.244 17.122 51.239 1.00 94.50 545 VAL A N 1
ATOM 4217 C CA . VAL A 1 545 ? -49.187 17.549 52.643 1.00 94.50 545 VAL A CA 1
ATOM 4218 C C . VAL A 1 545 ? -49.356 16.322 53.528 1.00 94.50 545 VAL A C 1
ATOM 4220 O O . VAL A 1 545 ? -50.327 15.580 53.390 1.00 94.50 545 VAL A O 1
ATOM 4223 N N . LEU A 1 546 ? -48.398 16.108 54.419 1.00 92.88 546 LEU A N 1
ATOM 4224 C CA . LEU A 1 546 ? -48.256 14.940 55.282 1.00 92.88 546 LEU A CA 1
ATOM 4225 C C . LEU A 1 546 ? -48.249 15.391 56.744 1.00 92.88 546 LEU A C 1
ATOM 4227 O O . LEU A 1 546 ? -47.634 16.409 57.042 1.00 92.88 546 LEU A O 1
ATOM 4231 N N . ALA A 1 547 ? -48.851 14.627 57.654 1.00 92.38 547 ALA A N 1
ATOM 4232 C CA . ALA A 1 547 ? -48.764 14.879 59.095 1.00 92.38 547 ALA A CA 1
ATOM 4233 C C . ALA A 1 547 ? -48.273 13.654 59.873 1.00 92.38 547 ALA A C 1
ATOM 4235 O O . ALA A 1 547 ? -48.609 12.517 59.530 1.00 92.38 547 ALA A O 1
ATOM 4236 N N . ASP A 1 548 ? -47.477 13.900 60.914 1.00 88.56 548 ASP A N 1
ATOM 4237 C CA . ASP A 1 548 ? -47.070 12.884 61.887 1.00 88.56 548 ASP A CA 1
ATOM 4238 C C . ASP A 1 548 ? -48.139 12.655 62.978 1.00 88.56 548 ASP A C 1
ATOM 4240 O O . ASP A 1 548 ? -49.173 13.325 63.024 1.00 88.56 548 ASP A O 1
ATOM 4244 N N . GLU A 1 549 ? -47.889 11.708 63.888 1.00 83.25 549 GLU A N 1
ATOM 4245 C CA . GLU A 1 549 ? -48.788 11.393 65.013 1.00 83.25 549 GLU A CA 1
ATOM 4246 C C . GLU A 1 549 ? -48.973 12.564 66.001 1.00 83.25 549 GLU A C 1
ATOM 4248 O O . GLU A 1 549 ? -49.938 12.580 66.764 1.00 83.25 549 GLU A O 1
ATOM 4253 N N . SER A 1 550 ? -48.071 13.553 65.983 1.00 83.88 550 SER A N 1
ATOM 4254 C CA . SER A 1 550 ? -48.147 14.767 66.808 1.00 83.88 550 SER A CA 1
ATOM 4255 C C . SER A 1 550 ? -48.931 15.897 66.125 1.00 83.88 550 SER A C 1
ATOM 4257 O O . SER A 1 550 ? -49.109 16.961 66.720 1.00 83.88 550 SER A O 1
ATOM 4259 N N . GLY A 1 551 ? -49.394 15.688 64.887 1.00 81.88 551 GLY A N 1
ATOM 4260 C CA . GLY A 1 551 ? -50.084 16.688 64.074 1.00 81.88 551 GLY A CA 1
ATOM 4261 C C . GLY A 1 551 ? -49.151 17.701 63.404 1.00 81.88 551 GLY A C 1
ATOM 4262 O O . GLY A 1 551 ? -49.622 18.725 62.913 1.00 81.88 551 GLY A O 1
ATOM 4263 N N . LYS A 1 552 ? -47.835 17.459 63.380 1.00 87.38 552 LYS A N 1
ATOM 4264 C CA . LYS A 1 552 ? -46.878 18.333 62.695 1.00 87.38 552 LYS A CA 1
ATOM 4265 C C . LYS A 1 552 ? -46.926 18.065 61.195 1.00 87.38 552 LYS A C 1
ATOM 4267 O O . LYS A 1 552 ? -46.652 16.954 60.741 1.00 87.38 552 LYS A O 1
ATOM 4272 N N . GLU A 1 553 ? -47.231 19.106 60.429 1.00 91.12 553 GLU A N 1
ATOM 4273 C CA . GLU A 1 553 ? -47.336 19.020 58.976 1.00 91.12 553 GLU A CA 1
ATOM 4274 C C . GLU A 1 553 ? -45.986 19.204 58.268 1.00 91.12 553 GLU A C 1
ATOM 4276 O O . GLU A 1 553 ? -45.125 19.991 58.674 1.00 91.12 553 GLU A O 1
ATOM 4281 N N . GLN A 1 554 ? -45.822 18.503 57.149 1.00 89.19 554 GLN A N 1
ATOM 4282 C CA . GLN A 1 554 ? -44.749 18.711 56.191 1.00 89.19 554 GLN A CA 1
ATOM 4283 C C . GLN A 1 554 ? -45.258 18.578 54.756 1.00 89.19 554 GLN A C 1
ATOM 4285 O O . GLN A 1 554 ? -46.089 17.731 54.444 1.00 89.19 554 GLN A O 1
ATOM 4290 N N . THR A 1 555 ? -44.725 19.413 53.870 1.00 91.88 555 THR A N 1
ATOM 4291 C CA . THR A 1 555 ? -45.078 19.420 52.449 1.00 91.88 555 THR A CA 1
ATOM 4292 C C . THR A 1 555 ? -43.942 18.828 51.630 1.00 91.88 555 THR A C 1
ATOM 4294 O O . THR A 1 555 ? -42.793 19.235 51.801 1.00 91.88 555 THR A O 1
ATOM 4297 N N . ILE A 1 556 ? -44.256 17.888 50.741 1.00 92.38 556 ILE A N 1
ATOM 4298 C CA . ILE A 1 556 ? -43.306 17.249 49.827 1.00 92.38 556 ILE A CA 1
ATOM 4299 C C . ILE A 1 556 ? -43.845 17.367 48.405 1.00 92.38 556 ILE A C 1
ATOM 4301 O O . ILE A 1 556 ? -45.000 17.038 48.151 1.00 92.38 556 ILE A O 1
ATOM 4305 N N . THR A 1 557 ? -43.007 17.809 47.471 1.00 94.12 557 THR A N 1
ATOM 4306 C CA . THR A 1 557 ? -43.371 17.872 46.049 1.00 94.12 557 THR A CA 1
ATOM 4307 C C . THR A 1 557 ? -42.692 16.736 45.301 1.00 94.12 557 THR A C 1
ATOM 4309 O O . THR A 1 557 ? -41.466 16.651 45.311 1.00 94.12 557 THR A O 1
ATOM 4312 N N . VAL A 1 558 ? -43.460 15.873 44.639 1.00 93.44 558 VAL A N 1
ATOM 4313 C CA . VAL A 1 558 ? -42.926 14.746 43.862 1.00 93.44 558 VAL A CA 1
ATOM 4314 C C . VAL A 1 558 ? -42.745 15.176 42.408 1.00 93.44 558 VAL A C 1
ATOM 4316 O O . VAL A 1 558 ? -43.724 15.420 41.709 1.00 93.44 558 VAL A O 1
ATOM 4319 N N . LEU A 1 559 ? -41.498 15.269 41.944 1.00 94.38 559 LEU A N 1
ATOM 4320 C CA . LEU A 1 559 ? -41.126 15.702 40.590 1.00 94.38 559 LEU A CA 1
ATOM 4321 C C . LEU A 1 559 ? -40.329 14.615 39.848 1.00 94.38 559 LEU A C 1
ATOM 4323 O O . LEU A 1 559 ? -40.268 13.457 40.271 1.00 94.38 559 LEU A O 1
ATOM 4327 N N . GLY A 1 560 ? -39.750 14.984 38.704 1.00 92.44 560 GLY A N 1
ATOM 4328 C CA . GLY A 1 560 ? -38.985 14.102 37.833 1.00 92.44 560 GLY A CA 1
ATOM 4329 C C . GLY A 1 560 ? -37.648 13.620 38.403 1.00 92.44 560 GLY A C 1
ATOM 4330 O O . GLY A 1 560 ? -37.188 14.029 39.472 1.00 92.44 560 GLY A O 1
ATOM 4331 N N . ALA A 1 561 ? -37.011 12.715 37.659 1.00 92.19 561 ALA A N 1
ATOM 4332 C CA . ALA A 1 561 ? -35.849 11.946 38.098 1.00 92.19 561 ALA A CA 1
ATOM 4333 C C . ALA A 1 561 ? -34.653 12.821 38.514 1.00 92.19 561 ALA A C 1
ATOM 4335 O O . ALA A 1 561 ? -33.888 12.426 39.394 1.00 92.19 561 ALA A O 1
ATOM 4336 N N . TRP A 1 562 ? -34.506 13.998 37.898 1.00 93.50 562 TRP A N 1
ATOM 4337 C CA . TRP A 1 562 ? -33.388 14.930 38.100 1.00 93.50 562 TRP A CA 1
ATOM 4338 C C . TRP A 1 562 ? -33.795 16.221 38.820 1.00 93.50 562 TRP A C 1
ATOM 4340 O O . TRP A 1 562 ? -32.979 17.124 38.958 1.00 93.50 562 TRP A O 1
ATOM 4350 N N . ASP A 1 563 ? -35.040 16.307 39.292 1.00 91.56 563 ASP A N 1
ATOM 4351 C CA . ASP A 1 563 ? -35.656 17.550 39.776 1.00 91.56 563 ASP A CA 1
ATOM 4352 C C . ASP A 1 563 ? -35.718 17.633 41.310 1.00 91.56 563 ASP A C 1
ATOM 4354 O O . ASP A 1 563 ? -36.524 18.368 41.880 1.00 91.56 563 ASP A O 1
ATOM 4358 N N . SER A 1 564 ? -34.878 16.853 41.997 1.00 90.31 564 SER A N 1
ATOM 4359 C CA . SER A 1 564 ? -34.792 16.893 43.459 1.00 90.31 564 SER A CA 1
ATOM 4360 C C . SER A 1 564 ? -34.084 18.161 43.921 1.00 90.31 564 SER A C 1
ATOM 4362 O O . SER A 1 564 ? -32.960 18.434 43.510 1.00 90.31 564 SER A O 1
ATOM 4364 N N . VAL A 1 565 ? -34.735 18.904 44.811 1.00 89.50 565 VAL A N 1
ATOM 4365 C CA . VAL A 1 565 ? -34.209 20.120 45.440 1.00 89.50 565 VAL A CA 1
ATOM 4366 C C . VAL A 1 565 ? -34.562 20.035 46.928 1.00 89.50 565 VAL A C 1
ATOM 4368 O O . VAL A 1 565 ? -35.683 20.408 47.302 1.00 89.50 565 VAL A O 1
ATOM 4371 N N . PRO A 1 566 ? -33.666 19.487 47.773 1.00 83.75 566 PRO A N 1
ATOM 4372 C CA . PRO A 1 566 ? -33.934 19.244 49.193 1.00 83.75 566 PRO A CA 1
ATOM 4373 C C . PRO A 1 566 ? -34.407 20.490 49.947 1.00 83.75 566 PRO A C 1
ATOM 4375 O O . PRO A 1 566 ? -35.339 20.412 50.744 1.00 83.75 566 PRO A O 1
ATOM 4378 N N . GLU A 1 567 ? -33.850 21.659 49.624 1.00 84.88 567 GLU A N 1
ATOM 4379 C CA . GLU A 1 567 ? -34.177 22.944 50.255 1.00 84.88 567 GLU A CA 1
ATOM 4380 C C . GLU A 1 567 ? -35.629 23.365 49.994 1.00 84.88 567 GLU A C 1
ATOM 4382 O O . GLU A 1 567 ? -36.245 24.044 50.814 1.00 84.88 567 GLU A O 1
ATOM 4387 N N . LYS A 1 568 ? -36.191 22.942 48.855 1.00 86.25 568 LYS A N 1
ATOM 4388 C CA . LYS A 1 568 ? -37.592 23.175 48.476 1.00 86.25 568 LYS A CA 1
ATOM 4389 C C . LYS A 1 568 ? -38.496 21.983 48.797 1.00 86.25 568 LYS A C 1
ATOM 4391 O O . LYS A 1 568 ? -39.674 22.008 48.455 1.00 86.25 568 LYS A O 1
ATOM 4396 N N . LYS A 1 569 ? -37.958 20.925 49.416 1.00 89.00 569 LYS A N 1
ATOM 4397 C CA . LYS A 1 569 ? -38.642 19.638 49.623 1.00 89.00 569 LYS A CA 1
ATOM 4398 C C . LYS A 1 569 ? -39.189 19.034 48.322 1.00 89.00 569 LYS A C 1
ATOM 4400 O O . LYS A 1 569 ? -40.231 18.377 48.313 1.00 89.00 569 LYS A O 1
ATOM 4405 N N . HIS A 1 570 ? -38.489 19.266 47.211 1.00 92.88 570 HIS A N 1
ATOM 4406 C CA . HIS A 1 570 ? -38.765 18.598 45.945 1.00 92.88 570 HIS A CA 1
ATOM 4407 C C . HIS A 1 570 ? -38.018 17.269 45.926 1.00 92.88 570 HIS A C 1
ATOM 4409 O O . HIS A 1 570 ? -36.798 17.239 46.100 1.00 92.88 570 HIS A O 1
ATOM 4415 N N . VAL A 1 571 ? -38.736 16.176 45.700 1.00 91.94 571 VAL A N 1
ATOM 4416 C CA . VAL A 1 571 ? -38.186 14.823 45.690 1.00 91.94 571 VAL A CA 1
ATOM 4417 C C . VAL A 1 571 ? -38.419 14.171 44.337 1.00 91.94 571 VAL A C 1
ATOM 4419 O O . VAL A 1 571 ? -39.478 14.304 43.729 1.00 91.94 571 VAL A O 1
ATOM 4422 N N . SER A 1 572 ? -37.421 13.432 43.867 1.00 92.44 572 SER A N 1
ATOM 4423 C CA . SER A 1 572 ? -37.553 12.580 42.689 1.00 92.44 572 SER A CA 1
ATOM 4424 C C . SER A 1 572 ? -38.520 11.445 42.991 1.00 92.44 572 SER A C 1
ATOM 4426 O O . SER A 1 572 ? -38.405 10.793 44.034 1.00 92.44 572 SER A O 1
ATOM 4428 N N . TYR A 1 573 ? -39.411 11.138 42.052 1.00 91.19 573 TYR A N 1
ATOM 4429 C CA . TYR A 1 573 ? -40.267 9.953 42.132 1.00 91.19 573 TYR A CA 1
ATOM 4430 C C . TYR A 1 573 ? -39.476 8.633 42.247 1.00 91.19 573 TYR A C 1
ATOM 4432 O O . TYR A 1 573 ? -40.019 7.626 42.695 1.00 91.19 573 TYR A O 1
ATOM 4440 N N . LEU A 1 574 ? -38.184 8.629 41.888 1.00 89.25 574 LEU A N 1
ATOM 4441 C CA . LEU A 1 574 ? -37.288 7.474 42.021 1.00 89.25 574 LEU A CA 1
ATOM 4442 C C . LEU A 1 574 ? -36.571 7.389 43.378 1.00 89.25 574 LEU A C 1
ATOM 4444 O O . LEU A 1 574 ? -35.953 6.357 43.665 1.00 89.25 574 LEU A O 1
ATOM 4448 N N . SER A 1 575 ? -36.633 8.443 44.198 1.00 89.00 575 SER A N 1
ATOM 4449 C CA . SER A 1 575 ? -36.057 8.459 45.550 1.00 89.00 575 SER A CA 1
ATOM 4450 C C . SER A 1 575 ? -36.817 7.524 46.499 1.00 89.00 575 SER A C 1
ATOM 4452 O O . SER A 1 575 ? -37.959 7.164 46.227 1.00 89.00 575 SER A O 1
ATOM 4454 N N . GLU A 1 576 ? -36.205 7.130 47.621 1.00 87.81 576 GLU A N 1
ATOM 4455 C CA . GLU A 1 576 ? -36.862 6.298 48.648 1.00 87.81 576 GLU A CA 1
ATOM 4456 C C . GLU A 1 576 ? -38.169 6.944 49.135 1.00 87.81 576 GLU A C 1
ATOM 4458 O O . GLU A 1 576 ? -39.210 6.296 49.166 1.00 87.81 576 GLU A O 1
ATOM 4463 N N . VAL A 1 577 ? -38.132 8.252 49.406 1.00 88.00 577 VAL A N 1
ATOM 4464 C CA . VAL A 1 577 ? -39.304 9.042 49.807 1.00 88.00 577 VAL A CA 1
ATOM 4465 C C . VAL A 1 577 ? -40.353 9.080 48.698 1.00 88.00 577 VAL A C 1
ATOM 4467 O O . VAL A 1 577 ? -41.521 8.808 48.955 1.00 88.00 577 VAL A O 1
ATOM 4470 N N . GLY A 1 578 ? -39.942 9.375 47.461 1.00 89.31 578 GLY A N 1
ATOM 4471 C CA . GLY A 1 578 ? -40.846 9.415 46.311 1.00 89.31 578 GLY A CA 1
ATOM 4472 C C . GLY A 1 578 ? -41.549 8.077 46.099 1.00 89.31 578 GLY A C 1
ATOM 4473 O O . GLY A 1 578 ? -42.774 8.031 46.059 1.00 89.31 578 GLY A O 1
ATOM 4474 N N . LYS A 1 579 ? -40.795 6.974 46.068 1.00 90.44 579 LYS A N 1
ATOM 4475 C CA . LYS A 1 579 ? -41.331 5.615 45.892 1.00 90.44 579 LYS A CA 1
ATOM 4476 C C . LYS A 1 579 ? -42.312 5.212 46.988 1.00 90.44 579 LYS A C 1
ATOM 4478 O O . LYS A 1 579 ? -43.297 4.554 46.679 1.00 90.44 579 LYS A O 1
ATOM 4483 N N . SER A 1 580 ? -42.061 5.609 48.234 1.00 88.94 580 SER A N 1
ATOM 4484 C CA . SER A 1 580 ? -42.967 5.334 49.355 1.00 88.94 580 SER A CA 1
ATOM 4485 C C . SER A 1 580 ? -44.265 6.140 49.306 1.00 88.94 580 SER A C 1
ATOM 4487 O O . SER A 1 580 ? -45.217 5.769 49.984 1.00 88.94 580 SER A O 1
ATOM 4489 N N . LEU A 1 581 ? -44.306 7.238 48.544 1.00 91.62 581 LEU A N 1
ATOM 4490 C CA . LEU A 1 581 ? -45.488 8.087 48.395 1.00 91.62 581 LEU A CA 1
ATOM 4491 C C . LEU A 1 581 ? -46.284 7.775 47.123 1.00 91.62 581 LEU A C 1
ATOM 4493 O O . LEU A 1 581 ? -47.505 7.890 47.139 1.00 91.62 581 LEU A O 1
ATOM 4497 N N . MET A 1 582 ? -45.614 7.395 46.031 1.00 92.31 582 MET A N 1
ATOM 4498 C CA . MET A 1 582 ? -46.232 7.168 44.721 1.00 92.31 582 MET A CA 1
ATOM 4499 C C . MET A 1 582 ? -47.439 6.219 44.795 1.00 92.31 582 MET A C 1
ATOM 4501 O O . MET A 1 582 ? -47.339 5.096 45.282 1.00 92.31 582 MET A O 1
ATOM 4505 N N . GLY A 1 583 ? -48.573 6.666 44.253 1.00 91.19 583 GLY A N 1
ATOM 4506 C CA . GLY A 1 583 ? -49.812 5.890 44.166 1.00 91.19 583 GLY A CA 1
ATOM 4507 C C . GLY A 1 583 ? -50.701 5.917 45.414 1.00 91.19 583 GLY A C 1
ATOM 4508 O O . GLY A 1 583 ? -51.822 5.421 45.338 1.00 91.19 583 GLY A O 1
ATOM 4509 N N . LEU A 1 584 ? -50.257 6.512 46.526 1.00 92.38 584 LEU A N 1
ATOM 4510 C CA . LEU A 1 584 ? -51.075 6.648 47.736 1.00 92.38 584 LEU A CA 1
ATOM 4511 C C . LEU A 1 584 ? -52.134 7.750 47.592 1.00 92.38 584 LEU A C 1
ATOM 4513 O O . LEU A 1 584 ? -51.911 8.753 46.911 1.00 92.38 584 LEU A O 1
ATOM 4517 N N . ALA A 1 585 ? -53.282 7.578 48.237 1.00 94.38 585 ALA A N 1
ATOM 4518 C CA . ALA A 1 585 ? -54.391 8.527 48.251 1.00 94.38 585 ALA A CA 1
ATOM 4519 C C . ALA A 1 585 ? -54.452 9.331 49.564 1.00 94.38 585 ALA A C 1
ATOM 4521 O O . ALA A 1 585 ? -53.727 9.080 50.526 1.00 94.38 585 ALA A O 1
ATOM 4522 N N . VAL A 1 586 ? -55.338 10.327 49.615 1.00 93.38 586 VAL A N 1
ATOM 4523 C CA . VAL A 1 586 ? -55.625 11.059 50.860 1.00 93.38 586 VAL A CA 1
ATOM 4524 C C . VAL A 1 586 ? -56.109 10.083 51.939 1.00 93.38 586 VAL A C 1
ATOM 4526 O O . VAL A 1 586 ? -56.920 9.206 51.654 1.00 93.38 586 VAL A O 1
ATOM 4529 N N . ALA A 1 587 ? -55.635 10.279 53.172 1.00 91.25 587 ALA A N 1
ATOM 4530 C CA . ALA A 1 587 ? -55.792 9.414 54.345 1.00 91.25 587 ALA A CA 1
ATOM 4531 C C . ALA A 1 587 ? -54.943 8.126 54.371 1.00 91.25 587 ALA A C 1
ATOM 4533 O O . ALA A 1 587 ? -54.920 7.461 55.409 1.00 91.25 587 ALA A O 1
ATOM 4534 N N . ASP A 1 588 ? -54.189 7.803 53.314 1.00 93.56 588 ASP A N 1
ATOM 4535 C CA . ASP A 1 588 ? -53.216 6.707 53.366 1.00 93.56 588 ASP A CA 1
ATOM 4536 C C . ASP A 1 588 ? -51.990 7.078 54.216 1.00 93.56 588 ASP A C 1
ATOM 4538 O O . ASP A 1 588 ? -51.642 8.252 54.390 1.00 93.56 588 ASP A O 1
ATOM 4542 N N . GLN A 1 589 ? -51.314 6.050 54.737 1.00 91.06 589 GLN A N 1
ATOM 4543 C CA . GLN A 1 589 ? -50.093 6.191 55.526 1.00 91.06 589 GLN A CA 1
ATOM 4544 C C . GLN A 1 589 ? -48.855 5.776 54.729 1.00 91.06 589 GLN A C 1
ATOM 4546 O O . GLN A 1 589 ? -48.800 4.682 54.168 1.00 91.06 589 GLN A O 1
ATOM 4551 N N . ALA A 1 590 ? -47.823 6.616 54.756 1.00 89.44 590 ALA A N 1
ATOM 4552 C CA . ALA A 1 590 ? -46.523 6.351 54.159 1.00 89.44 590 ALA A CA 1
ATOM 4553 C C . ALA A 1 590 ? -45.456 6.192 55.245 1.00 89.44 590 ALA A C 1
ATOM 4555 O O . ALA A 1 590 ? -45.375 6.991 56.180 1.00 89.44 590 ALA A O 1
ATOM 4556 N N . LYS A 1 591 ? -44.594 5.181 55.104 1.00 88.81 591 LYS A N 1
ATOM 4557 C CA . LYS A 1 591 ? -43.390 5.045 55.930 1.00 88.81 591 LYS A CA 1
ATOM 4558 C C . LYS A 1 591 ? -42.240 5.746 55.231 1.00 88.81 591 LYS A C 1
ATOM 4560 O O . LYS A 1 591 ? -41.753 5.278 54.204 1.00 88.81 591 LYS A O 1
ATOM 4565 N N . VAL A 1 592 ? -41.816 6.866 55.796 1.00 85.06 592 VAL A N 1
ATOM 4566 C CA . VAL A 1 592 ? -40.790 7.728 55.217 1.00 85.06 592 VAL A CA 1
ATOM 4567 C C . VAL A 1 592 ? -39.644 7.849 56.209 1.00 85.06 592 VAL A C 1
ATOM 4569 O O . VAL A 1 592 ? -39.859 7.949 57.415 1.00 85.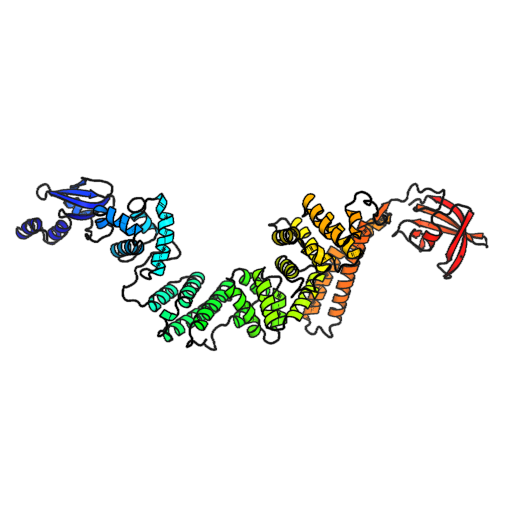06 592 VAL A O 1
ATOM 4572 N N . ARG A 1 593 ? -38.410 7.817 55.712 1.00 82.00 593 ARG A N 1
ATOM 4573 C CA . ARG A 1 593 ? -37.233 8.120 56.521 1.00 82.00 593 ARG A CA 1
ATOM 4574 C C . ARG A 1 593 ? -37.098 9.632 56.657 1.00 82.00 593 ARG A C 1
ATOM 4576 O O . ARG A 1 593 ? -37.057 10.339 55.654 1.00 82.00 593 ARG A O 1
ATOM 4583 N N . ASP A 1 594 ? -37.058 10.117 57.890 1.00 76.19 594 ASP A N 1
ATOM 4584 C CA . ASP A 1 594 ? -36.796 11.522 58.179 1.00 76.19 594 ASP A CA 1
ATOM 4585 C C . ASP A 1 594 ? -35.358 11.891 57.786 1.00 76.19 594 ASP A C 1
ATOM 4587 O O . ASP A 1 594 ? -34.419 11.170 58.127 1.00 76.19 594 ASP A O 1
ATOM 4591 N N . VAL A 1 595 ? -35.190 12.990 57.048 1.00 66.88 595 VAL A N 1
ATOM 4592 C CA . VAL A 1 595 ? -33.888 13.382 56.481 1.00 66.88 595 VAL A CA 1
ATOM 4593 C C . VAL A 1 595 ? -32.938 13.921 57.559 1.00 66.88 595 VAL A C 1
ATOM 4595 O O . VAL A 1 595 ? -31.729 13.763 57.424 1.00 66.88 595 VAL A O 1
ATOM 4598 N N . ASP A 1 596 ? -33.467 14.491 58.646 1.00 70.12 596 ASP A N 1
ATOM 4599 C CA . ASP A 1 596 ? -32.664 15.107 59.710 1.00 70.12 596 ASP A CA 1
ATOM 4600 C C . ASP A 1 596 ? -32.309 14.111 60.824 1.00 70.12 596 ASP A C 1
ATOM 4602 O O . ASP A 1 596 ? -31.246 14.194 61.439 1.00 70.12 596 ASP A O 1
ATOM 4606 N N . THR A 1 597 ? -33.205 13.164 61.113 1.00 77.06 597 THR A N 1
ATOM 4607 C CA . THR A 1 597 ? -33.059 12.219 62.234 1.00 77.06 597 THR A CA 1
ATOM 4608 C C . THR A 1 597 ? -32.753 10.782 61.811 1.00 77.06 597 THR A C 1
ATOM 4610 O O . THR A 1 597 ? -32.511 9.944 62.680 1.00 77.06 597 THR A O 1
ATOM 4613 N N . GLU A 1 598 ? -32.797 10.476 60.508 1.00 75.06 598 GLU A N 1
ATOM 4614 C CA . GLU A 1 598 ? -32.636 9.145 59.883 1.00 75.06 598 GLU A CA 1
ATOM 4615 C C . GLU A 1 598 ? -33.600 8.048 60.377 1.00 75.06 598 GLU A C 1
ATOM 4617 O O . GLU A 1 598 ? -33.510 6.876 59.975 1.00 75.06 598 GLU A O 1
ATOM 4622 N N . LYS A 1 599 ? -34.557 8.412 61.234 1.00 82.44 599 LYS A N 1
ATOM 4623 C CA . LYS A 1 599 ? -35.555 7.501 61.790 1.00 82.44 599 LYS A CA 1
ATOM 4624 C C . LYS A 1 599 ? -36.701 7.302 60.809 1.00 82.44 599 LYS A C 1
ATOM 4626 O O . LYS A 1 599 ? -37.095 8.208 60.079 1.00 82.44 599 LYS A O 1
ATOM 4631 N N . MET A 1 600 ? -37.259 6.095 60.819 1.00 85.06 600 MET A N 1
ATOM 4632 C CA . MET A 1 600 ? -38.505 5.817 60.113 1.00 85.06 600 MET A CA 1
ATOM 4633 C C . MET A 1 600 ? -39.660 6.476 60.862 1.00 85.06 600 MET A C 1
ATOM 4635 O O . MET A 1 600 ? -39.845 6.222 62.052 1.00 85.06 600 MET A O 1
ATOM 4639 N N . GLN A 1 601 ? -40.441 7.277 60.150 1.00 87.19 601 GLN A N 1
ATOM 4640 C CA . GLN A 1 601 ? -41.680 7.873 60.632 1.00 87.19 601 GLN A CA 1
ATOM 4641 C C . GLN A 1 601 ? -42.847 7.433 59.750 1.00 87.19 601 GLN A C 1
ATOM 4643 O O . GLN A 1 601 ? -42.696 7.227 58.542 1.00 87.19 601 GLN A O 1
ATOM 4648 N N . THR A 1 602 ? -44.012 7.265 60.368 1.00 90.69 602 THR A N 1
ATOM 4649 C CA . THR A 1 602 ? -45.266 7.017 59.657 1.00 90.69 602 THR A CA 1
ATOM 4650 C C . THR A 1 602 ? -45.990 8.345 59.522 1.00 90.69 602 THR A C 1
ATOM 4652 O O . THR A 1 602 ? -46.232 9.022 60.518 1.00 90.69 602 THR A O 1
ATOM 4655 N N . LEU A 1 603 ? -46.313 8.722 58.291 1.00 91.38 603 LEU A N 1
ATOM 4656 C CA . LEU A 1 603 ? -46.966 9.983 57.971 1.00 91.38 603 LEU A CA 1
ATOM 4657 C C . LEU A 1 603 ? -48.294 9.710 57.280 1.00 91.38 603 LEU A C 1
ATOM 4659 O O . LEU A 1 603 ? -48.361 8.838 56.417 1.00 91.38 603 LEU A O 1
ATOM 4663 N N . THR A 1 604 ? -49.329 10.468 57.625 1.00 93.31 604 THR A N 1
ATOM 4664 C CA . THR A 1 604 ? -50.646 10.373 56.980 1.00 93.31 604 THR A CA 1
ATOM 4665 C C . THR A 1 604 ? -50.794 11.473 55.935 1.00 93.31 604 THR A C 1
ATOM 4667 O O . THR A 1 604 ? -50.472 12.630 56.212 1.00 93.31 604 THR A O 1
ATOM 4670 N N . ILE A 1 605 ? -51.284 11.135 54.740 1.00 94.50 605 ILE A N 1
ATOM 4671 C CA . ILE A 1 605 ? -51.524 12.105 53.662 1.00 94.50 605 ILE A CA 1
ATOM 4672 C C . ILE A 1 605 ? -52.792 12.908 53.966 1.00 94.50 605 ILE A C 1
ATOM 4674 O O . ILE A 1 605 ? -53.892 12.359 53.991 1.00 94.50 605 ILE A O 1
ATOM 4678 N N . LEU A 1 606 ? -52.648 14.220 54.154 1.00 92.81 606 LEU A N 1
ATOM 4679 C CA . LEU A 1 606 ? -53.756 15.143 54.412 1.00 92.81 606 LEU A CA 1
ATOM 4680 C C . LEU A 1 606 ? -54.363 15.707 53.125 1.00 92.81 606 LEU A C 1
ATOM 4682 O O . LEU A 1 606 ? -55.579 15.847 53.022 1.00 92.81 606 LEU A O 1
ATOM 4686 N N . SER A 1 607 ? -53.530 16.059 52.143 1.00 94.69 607 SER A N 1
ATOM 4687 C CA . SER A 1 607 ? -54.002 16.586 50.860 1.00 94.69 607 SER A CA 1
ATOM 4688 C C . SER A 1 607 ? -52.994 16.369 49.734 1.00 94.69 607 SER A C 1
ATOM 4690 O O . SER A 1 607 ? -51.790 16.252 49.974 1.00 94.69 607 SER A O 1
ATOM 4692 N N . ILE A 1 608 ? -53.514 16.319 48.506 1.00 95.56 608 ILE A N 1
ATOM 4693 C CA . ILE A 1 608 ? -52.749 16.206 47.262 1.00 95.56 608 ILE A CA 1
ATOM 4694 C C . ILE A 1 608 ? -53.239 17.313 46.325 1.00 95.56 608 ILE A C 1
ATOM 4696 O O . ILE A 1 608 ? -54.433 17.405 46.033 1.00 95.56 608 ILE A O 1
ATOM 4700 N N . SER A 1 609 ? -52.331 18.166 45.862 1.00 93.75 609 SER A N 1
ATOM 4701 C CA . SER A 1 609 ? -52.627 19.272 44.945 1.00 93.75 609 SER A CA 1
ATOM 4702 C C . SER A 1 609 ? -51.640 19.286 43.768 1.00 93.75 609 SER A C 1
ATOM 4704 O O . SER A 1 609 ? -50.577 18.665 43.854 1.00 93.75 609 SER A O 1
ATOM 4706 N N . PRO A 1 610 ? -51.977 19.909 42.624 1.00 92.12 610 PRO A N 1
ATOM 4707 C CA . PRO A 1 610 ? -51.084 19.910 41.472 1.00 92.12 610 PRO A CA 1
ATOM 4708 C C . PRO A 1 610 ? -49.919 20.881 41.699 1.00 92.12 610 PRO A C 1
ATOM 4710 O O . PRO A 1 610 ? -50.109 21.984 42.214 1.00 92.12 610 PRO A O 1
ATOM 4713 N N . PHE A 1 611 ? -48.720 20.493 41.268 1.00 89.62 611 PHE A N 1
ATOM 4714 C CA . PHE A 1 611 ? -47.559 21.375 41.255 1.00 89.62 611 PHE A CA 1
ATOM 4715 C C . PHE A 1 611 ? -47.762 22.508 40.243 1.00 89.62 611 PHE A C 1
ATOM 4717 O O . PHE A 1 611 ? -48.158 22.280 39.097 1.00 89.62 611 PHE A O 1
ATOM 4724 N N . GLN A 1 612 ? -47.495 23.738 40.677 1.00 83.56 612 GLN A N 1
ATOM 4725 C CA . GLN A 1 612 ? -47.481 24.916 39.817 1.00 83.56 612 GLN A CA 1
ATOM 4726 C C . GLN A 1 612 ? -46.025 25.393 39.702 1.00 83.56 612 GLN A C 1
ATOM 4728 O O . GLN A 1 612 ? -45.501 25.889 40.701 1.00 83.56 612 GLN A O 1
ATOM 4733 N N . PRO A 1 613 ? -45.364 25.154 38.550 1.00 70.25 613 PRO A N 1
ATOM 4734 C CA . PRO A 1 613 ? -43.939 25.428 38.350 1.00 70.25 613 PRO A CA 1
ATOM 4735 C C . PRO A 1 613 ? -43.574 26.912 38.368 1.00 70.25 613 PRO A C 1
ATOM 4737 O O . PRO A 1 613 ? -44.426 27.743 37.968 1.00 70.25 613 PRO A O 1
#

pLDDT: mean 90.14, std 8.3, range [38.69, 98.31]

Sequence (613 aa):
MHPDVEKLVAAGRIPKPVGERLSQLAPGNFCLHKSFGAGKVTEWDLAGKRITVDFENSSGQEMDLQFAMQKTEWMPGEDFRSVKIEQIEELRKLAKTDAVALVVHVLESHGGTITGEAIEALISGTVIPAKDYKKWWDTTKKAVKESRKAVVPTKRTEAIVLRATNITPAQALLADFEASKDIKGMIKALEAIASDMGAFDNETDTLIKLLNDIDEGAKKAARVQLGQALQLVAARDEVIGGNKTLELDPGAVRLSDLIAGSDLTKIADEVIALPSGRQRAVYEAFESAFGDDWIARIVTVFDQVGARGVTEIARILLERDGMPALIKHLGSALARRALGPDALIWVCRERKAAAEEVFGADVGASILNLLENDHLSDGPRKTSRLQTLLNDDKALLPDLVQGMDLNEARNFARRMLDCPVFGELEKKSLMARIIKVRPETVELVSGENAQKREEPLLVSWESLDKKKQELDDLIRIKIPQNLQDVKIARSYGDLRENFEYKSAKDMEKFLAHRRNALDREISLARGTDFKGADTKTVNIGTVVVLADESGKEQTITVLGAWDSVPEKKHVSYLSEVGKSLMGLAVADQAKVRDVDTEKMQTLTILSISPFQP

Radius of gyration: 43.42 Å; Cα contacts (8 Å, |Δi|>4): 835; chains: 1; bounding box: 93×43×139 Å

Solvent-accessible surface area (backbone atoms only — not comparable to full-atom values): 33262 Å² total; per-residue (Å²): 115,39,74,79,39,46,54,37,33,75,69,67,76,41,58,64,72,59,32,48,56,50,32,45,64,35,59,77,30,26,33,40,28,92,87,60,42,46,27,37,25,70,42,68,36,83,87,81,38,33,32,28,29,36,25,82,86,45,72,74,44,70,44,49,40,70,56,47,65,72,54,40,42,75,45,58,71,84,25,44,65,42,36,46,72,78,38,40,67,57,50,36,47,34,55,73,77,39,42,47,60,48,53,47,45,48,23,57,57,47,81,28,44,47,30,54,60,58,52,42,70,72,31,44,62,71,52,33,58,56,90,50,33,65,67,51,46,63,53,37,55,51,50,31,49,74,64,58,52,33,50,71,57,93,52,56,87,42,58,30,34,54,48,72,94,83,64,51,70,42,56,49,47,50,51,51,31,72,68,35,90,45,69,72,45,34,40,55,30,36,52,53,43,43,73,46,44,79,55,40,79,88,37,60,72,60,50,53,53,53,52,54,53,48,36,59,50,31,65,64,30,44,82,83,38,44,48,59,19,53,50,41,48,46,38,51,50,48,38,38,75,63,34,97,82,59,73,81,60,91,86,53,77,46,63,23,57,58,53,61,74,46,59,62,69,61,49,22,59,35,42,57,79,46,58,69,75,50,37,48,54,54,60,63,26,35,45,76,36,48,49,94,51,18,61,70,55,56,52,71,32,42,64,54,21,48,61,66,42,34,52,46,52,52,49,53,24,59,78,64,78,34,46,70,61,44,53,54,48,49,46,57,29,36,78,67,54,65,66,35,57,44,46,50,47,47,40,65,72,28,41,88,54,95,26,34,94,61,57,29,62,48,48,54,52,32,52,52,52,51,46,52,52,46,66,74,42,96,64,85,74,74,42,60,69,51,56,47,48,63,69,69,38,74,56,54,56,35,64,39,49,68,76,42,52,77,64,55,41,42,51,51,52,50,49,55,67,67,39,84,82,56,54,74,70,53,37,52,55,56,47,53,41,41,28,74,73,39,62,89,43,43,46,82,73,45,80,88,41,81,74,74,60,75,74,66,39,45,25,35,49,68,53,53,48,54,51,52,50,53,50,49,46,40,64,73,45,52,48,56,48,45,53,50,50,40,54,55,44,62,69,70,69,62,71,90,76,37,61,65,40,53,52,36,52,53,47,50,53,51,51,53,53,50,48,56,51,50,55,52,52,58,73,38,45,40,68,42,78,42,68,87,32,66,48,77,29,41,40,66,15,23,34,37,35,31,28,40,95,87,67,56,74,48,67,42,31,27,28,26,67,71,48,55,36,74,94,75,34,25,32,15,46,79,37,75,60,23,52,48,42,55,68,41,38,70,71,37,76,31,72,35,67,39,88,91,74,70,44,79,42,65,28,34,28,73,44,57,41,64,40,82,125

Mean predicted aligned error: 15.88 Å

Secondary structure (DSSP, 8-state):
--HHHHHHHHTTSS-HHHHHHHHTTSTT-EEEETTTEEEEEEEEETTTTEEEEEETTEEEEEEEHHHHHHHEEEE-TTSHHHHHHH-HHHHHHHHHH-HHHHHHHHHHTTTTEEEHHHHHHHHBTTTB-HHHHHHHHHHHHHHHHHHTSEE--SSTTSEEEEPPTT--HHHHHHHHHHT--SHHHHHHHHHHHHHTGGGGTT-HHHHHHHHHHHHHHHHHHTTT-HHHHHHHHHHHHHHHHT-TT----TTS--HHHHHHTS-HHHHHHHHTTS-HHHHHHHHHTHHHHHGGGHHHHHHHHGGGSHHHHHHHHHHHHHHTT-HHHHHHHHHHHHHTT---HHHHHHHHHSTTTTTGGG-SHHHHHHHHHHHHHHHHSSS--S-HHHHHHHHH-TTHHHHHHHT--HHHHHHHHHHHHH-TTS-HHHHHHHHHHHHHH-GGGGGGTSGGGTT-----EEEEHHHHHHHHHHHHHIIIIIHHHHHHHHHHHHHTS-TTT-HHHHHHHHHHHHHHHHHHHHHHHHHHEEEE--TT---SS--TTEEEEEE-TT--EEEEEEE-TT--BGGGTEEETTSHHHHHHTTPPTT-EEEEE-TTT--EEEEEEEEEEE---

Nearest PDB structures (foldseek):
  1grj-assembly1_A  TM=7.706E-01  e=8.814E-08  Escherichia coli
  6rin-assembly1_F  TM=7.905E-01  e=1.754E-06  Escherichia coli K-12
  2pn0-assembly2_C  TM=5.562E-01  e=1.250E-04  Nitrosomonas europaea
  5uwu-assembly1_C  TM=2.584E-01  e=2.878E-01  Saccharomyces cerevisiae
  5di9-assembly1_C  TM=2.571E-01  e=6.936E-01  Saccharomyces cerevisiae S288C